Protein AF-0000000079474594 (afdb_homodimer)

InterPro domains:
  IPR013830 SGNH hydrolase-type esterase domain [PF13472] (70-208)
  IPR036514 SGNH hydrolase superfamily [G3DSA:3.40.50.1110] (12-228)

Radius of gyration: 23.62 Å; Cα contacts (8 Å, |Δi|>4): 831; chains: 2; bounding box: 55×87×81 Å

pLDDT: mean 87.25, std 19.22, range [23.61, 98.81]

Organism: Varroa destructor (NCBI:txid109461)

Sequence (490 aa):
MSTSSCAAARPTGSTGHGDSEGQCLRSYHQHLINISEGKEPDIVFLGDHTTAFLSITQVWDILFAQSHSLNLSAVEDKTHDLLWRLENSLLDKVTPKVVVISIGSNNLRTGDSPQTIAAGIEACVRAVRTHKKGEKQPFIIVMGLLPCCQQESPLRALVSETNQLLHAATENLDDCQLIDVSSIFVKEDGSISHTDMFDFFHLTKYGYYKAFEPVHDLASQILQEAYGIKFTKSTDRLCDMDGAVMSTSSCAAARPTGSTGHGDSEGQCLRSYHQHLINISEGKEPDIVFLGDHTTAFLSITQVWDILFAQSHSLNLSAVEDKTHDLLWRLENSLLDKVTPKVVVISIGSNNLRTGDSPQTIAAGIEACVRAVRTHKKGEKQPFIIVMGLLPCCQQESPLRALVSETNQLLHAATENLDDCQLIDVSSIFVKEDGSISHTDMFDFFHLTKYGYYKAFEPVHDLASQILQEAYGIKFTKSTDRLCDMDGAV

Nearest PDB structures (foldseek):
  3dt8-assembly1_A  TM=9.407E-01  e=8.765E-20  Bos taurus
  1bwr-assembly1_A-2  TM=9.393E-01  e=1.407E-19  Bos taurus
  1es9-assembly1_A-2  TM=9.384E-01  e=2.007E-19  Bos taurus
  1wab-assembly1_A  TM=9.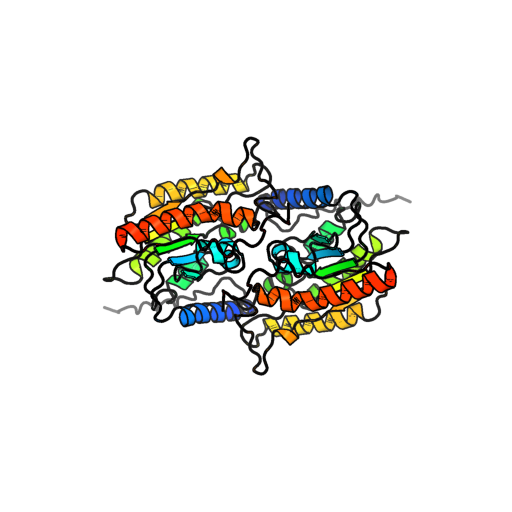382E-01  e=2.130E-19  Bos taurus
  1bwp-assembly1_A-2  TM=9.379E-01  e=1.892E-19  Bos taurus

Secondary structure (DSSP, 8-state):
---------------SS-HHHHHHHHHHHHHHHHHHTT---SEEEEESHHHHHHTTSHHHHHHTGGGTEEE---TT--HHHHHHHHHTTTTTT---SEEEEE--HHHHHTT--HHHHHHHHHHHHHHHHHTTTTSPPPEEEEEPPPP-SSS--HHHHHHHHHHHHHHHHHTT-TTEEEE--GGGGB-TTSPBPTTTBTTSSSB-HHHHHHHHHHHHHHHHHHHHHHH--------TT----GGG-/---------------SS-HHHHHHHHHHHHHHHHHHTT---SEEEEESHHHHHHTTSHHHHHHTGGGTEEE---TT--HHHHHHHHHTTTTTT---SEEEEE--HHHHHTT--HHHHHHHHHHHHHHHHHTTTTSPPPEEEEEPPPP-SSS--HHHHHHHHHHHHHHHHHTT-TTEEEE--GGGGB-TTSPBPTTTBTTSSSB-HHHHHHHHHHHHHHHHHHHHHHH--------TT----GGG-

Solvent-accessible surface area (backbone atoms only — not comparable to full-atom values): 26645 Å² total; per-residue (Å²): 136,84,78,75,76,76,76,76,76,72,80,77,77,69,68,91,50,59,76,60,57,40,56,37,51,51,52,40,51,52,47,52,34,59,74,35,50,79,40,70,29,48,31,32,37,40,25,9,46,74,55,39,53,37,69,50,30,69,52,29,54,26,61,38,58,80,49,50,50,45,81,63,34,39,55,82,32,29,36,68,52,50,38,50,39,57,74,64,49,54,55,70,49,41,55,42,50,27,35,37,38,41,62,29,64,55,32,51,76,73,65,52,49,40,68,56,42,34,51,32,50,50,52,38,52,50,48,63,62,54,65,52,77,92,50,86,62,44,35,34,37,36,42,40,55,64,58,38,31,45,46,86,42,74,55,32,52,43,34,53,50,22,36,52,50,41,50,64,69,33,69,82,38,81,62,37,44,73,47,72,62,34,66,81,52,44,43,96,89,47,35,41,49,55,70,36,15,65,64,26,67,46,68,23,60,59,24,44,40,68,60,42,48,63,52,45,52,52,52,27,51,50,36,34,75,75,65,69,40,88,65,65,70,46,70,86,70,69,48,83,77,69,73,84,117,136,84,79,76,76,75,78,74,74,73,80,75,78,69,68,88,49,58,74,60,58,38,55,36,50,50,52,38,52,50,48,50,34,59,74,36,50,80,40,68,29,49,32,32,38,39,24,10,45,73,54,39,52,36,68,50,29,69,52,30,53,29,61,35,57,80,48,50,50,43,81,63,32,37,56,82,31,29,35,68,52,49,36,50,40,56,75,65,49,53,54,70,48,41,56,43,50,28,36,36,40,40,60,30,65,55,32,52,77,73,65,53,48,40,66,57,43,35,50,32,50,50,52,38,53,51,49,63,62,54,66,52,76,93,51,88,61,43,35,35,38,36,40,41,53,65,57,40,32,45,45,86,43,72,53,33,51,44,35,54,51,21,36,53,51,41,50,63,69,34,69,84,39,82,62,37,43,74,48,72,62,34,68,80,53,44,44,94,89,47,34,41,50,56,70,36,15,65,62,26,67,47,68,23,61,60,23,44,41,68,60,42,49,62,52,44,52,53,51,26,51,48,37,32,74,77,66,68,40,88,65,66,69,44,71,87,69,69,48,83,78,69,72,84,118

Structure (mmCIF, N/CA/C/O backbone):
data_AF-0000000079474594-model_v1
#
loop_
_entity.id
_entity.type
_entity.pdbx_description
1 polymer 'SGNH hydrolase-type esterase domain-containing protein'
#
loop_
_atom_site.group_PDB
_atom_site.id
_atom_site.type_symbol
_atom_site.label_atom_id
_atom_site.label_alt_id
_atom_site.label_comp_id
_atom_site.label_asym_id
_atom_site.label_entity_id
_atom_site.label_seq_id
_atom_site.pdbx_PDB_ins_code
_atom_site.Cartn_x
_atom_site.Cartn_y
_atom_site.Cartn_z
_atom_site.occupancy
_atom_site.B_iso_or_equiv
_atom_site.auth_seq_id
_atom_site.auth_comp_id
_atom_site.auth_asym_id
_atom_site.auth_atom_id
_atom_site.pdbx_PDB_model_num
ATOM 1 N N . MET A 1 1 ? -20.516 53.219 -20.297 1 28.83 1 MET A N 1
ATOM 2 C CA . MET A 1 1 ? -19.438 52.469 -19.672 1 28.83 1 MET A CA 1
ATOM 3 C C . MET A 1 1 ? -19.812 51 -19.5 1 28.83 1 MET A C 1
ATOM 5 O O . MET A 1 1 ? -20.688 50.688 -18.672 1 28.83 1 MET A O 1
ATOM 9 N N . SER A 1 2 ? -19.766 50.125 -20.547 1 31.94 2 SER A N 1
ATOM 10 C CA . SER A 1 2 ? -20.25 48.781 -20.812 1 31.94 2 SER A CA 1
ATOM 11 C C . SER A 1 2 ? -19.516 47.75 -19.984 1 31.94 2 SER A C 1
ATOM 13 O O . SER A 1 2 ? -18.297 47.656 -20.047 1 31.94 2 SER A O 1
ATOM 15 N N . THR A 1 3 ? -20.078 47.406 -18.734 1 30.78 3 THR A N 1
ATOM 16 C CA . THR A 1 3 ? -19.594 46.469 -17.734 1 30.78 3 THR A CA 1
ATOM 17 C C . THR A 1 3 ? -19.469 45.062 -18.312 1 30.78 3 THR A C 1
ATOM 19 O O . THR A 1 3 ? -20.453 44.469 -18.75 1 30.78 3 THR A O 1
ATOM 22 N N . SER A 1 4 ? -18.375 44.812 -19.062 1 30.11 4 SER A N 1
ATOM 23 C CA . SER A 1 4 ? -18.031 43.5 -19.609 1 30.11 4 SER A CA 1
ATOM 24 C C . SER A 1 4 ? -18.062 42.438 -18.531 1 30.11 4 SER A C 1
ATOM 26 O O . SER A 1 4 ? -17.391 42.562 -17.5 1 30.11 4 SER A O 1
ATOM 28 N N . SER A 1 5 ? -19.188 41.75 -18.391 1 27.58 5 SER A N 1
ATOM 29 C CA . SER A 1 5 ? -19.516 40.656 -17.484 1 27.58 5 SER A CA 1
ATOM 30 C C . SER A 1 5 ? -18.484 39.531 -17.594 1 27.58 5 SER A C 1
ATOM 32 O O . SER A 1 5 ? -18.234 39.031 -18.688 1 27.58 5 SER A O 1
ATOM 34 N N . CYS A 1 6 ? -17.344 39.625 -16.859 1 24.72 6 CYS A N 1
ATOM 35 C CA . CYS A 1 6 ? -16.344 38.562 -16.766 1 24.72 6 CYS A CA 1
ATOM 36 C C . CYS A 1 6 ? -17.016 37.219 -16.484 1 24.72 6 CYS A C 1
ATOM 38 O O . CYS A 1 6 ? -17.672 37.031 -15.469 1 24.72 6 CYS A O 1
ATOM 40 N N . ALA A 1 7 ? -17.406 36.469 -17.516 1 27.22 7 ALA A N 1
ATOM 41 C CA . ALA A 1 7 ? -17.859 35.062 -17.453 1 27.22 7 ALA A CA 1
ATOM 42 C C . ALA A 1 7 ? -17.016 34.281 -16.469 1 27.22 7 ALA A C 1
ATOM 44 O O . ALA A 1 7 ? -15.789 34.281 -16.547 1 27.22 7 ALA A O 1
ATOM 45 N N . ALA A 1 8 ? -17.438 34 -15.297 1 27.12 8 ALA A N 1
ATOM 46 C CA . ALA A 1 8 ? -16.922 33.156 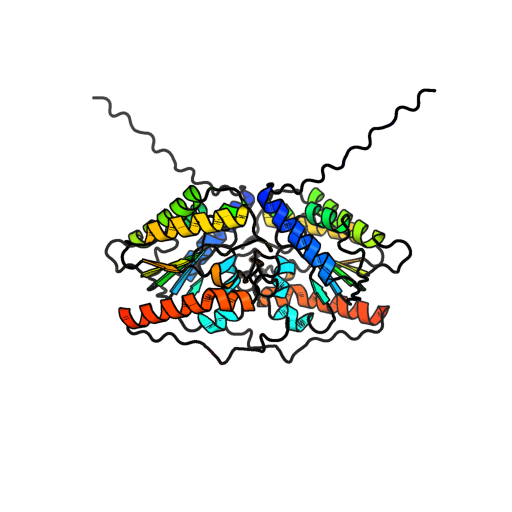-14.219 1 27.12 8 ALA A CA 1
ATOM 47 C C . ALA A 1 8 ? -16.375 31.828 -14.766 1 27.12 8 ALA A C 1
ATOM 49 O O . ALA A 1 8 ? -17.109 31.094 -15.43 1 27.12 8 ALA A O 1
ATOM 50 N N . ALA A 1 9 ? -15.102 31.734 -15.094 1 29.09 9 ALA A N 1
ATOM 51 C CA . ALA A 1 9 ? -14.477 30.453 -15.445 1 29.09 9 ALA A CA 1
ATOM 52 C C . ALA A 1 9 ? -14.906 29.344 -14.492 1 29.09 9 ALA A C 1
ATOM 54 O O . ALA A 1 9 ? -14.867 29.516 -13.273 1 29.09 9 ALA A O 1
ATOM 55 N N . ARG A 1 10 ? -15.906 28.625 -14.805 1 29.98 10 ARG A N 1
ATOM 56 C CA . ARG A 1 10 ? -16.266 27.406 -14.086 1 29.98 10 ARG A CA 1
ATOM 57 C C . ARG A 1 10 ? -15.031 26.578 -13.734 1 29.98 10 ARG A C 1
ATOM 59 O O . ARG A 1 10 ? -14.242 26.234 -14.617 1 29.98 10 ARG A O 1
ATOM 66 N N . PRO A 1 11 ? -14.336 26.719 -12.547 1 31.97 11 PRO A N 1
ATOM 67 C CA . PRO A 1 11 ? -13.18 25.891 -12.203 1 31.97 11 PRO A CA 1
ATOM 68 C C . PRO A 1 11 ? -13.391 24.422 -12.562 1 31.97 11 PRO A C 1
ATOM 70 O O . PRO A 1 11 ? -14.352 23.797 -12.102 1 31.97 11 PRO A O 1
ATOM 73 N N . THR A 1 12 ? -13.344 23.969 -13.695 1 34.84 12 THR A N 1
ATOM 74 C CA . THR A 1 12 ? -13.414 22.547 -14.031 1 34.84 12 THR A CA 1
ATOM 75 C C . THR A 1 12 ? -12.406 21.734 -13.219 1 34.84 12 THR A C 1
ATOM 77 O O . THR A 1 12 ? -11.219 21.703 -13.555 1 34.84 12 THR A O 1
ATOM 80 N N . GLY A 1 13 ? -12.117 21.859 -11.969 1 36.62 13 GLY A N 1
ATOM 81 C CA . GLY A 1 13 ? -11.141 21.172 -11.133 1 36.62 13 GLY A CA 1
ATOM 82 C C . GLY A 1 13 ? -11.203 19.672 -11.266 1 36.62 13 GLY A C 1
ATOM 83 O O . GLY A 1 13 ? -11.883 19 -10.484 1 36.62 13 GLY A O 1
ATOM 84 N N . SER A 1 14 ? -11.305 19.031 -12.398 1 39.78 14 SER A N 1
ATOM 85 C CA . SER A 1 14 ? -11.383 17.594 -12.633 1 39.78 14 SER A CA 1
ATOM 86 C C . SER A 1 14 ? -10.188 16.875 -12.039 1 39.78 14 SER A C 1
ATOM 88 O O . SER A 1 14 ? -9.062 17.375 -12.078 1 39.78 14 SER A O 1
ATOM 90 N N . THR A 1 15 ? -10.18 16.109 -10.992 1 47.84 15 THR A N 1
ATOM 91 C CA . THR A 1 15 ? -9.148 15.164 -10.578 1 47.84 15 THR A CA 1
ATOM 92 C C . THR A 1 15 ? -8.664 14.344 -11.773 1 47.84 15 THR A C 1
ATOM 94 O O . THR A 1 15 ? -9.406 14.133 -12.734 1 47.84 15 THR A O 1
ATOM 97 N N . GLY A 1 16 ? -7.523 14.688 -12.336 1 46.03 16 GLY A N 1
ATOM 98 C CA . GLY A 1 16 ? -6.816 14.016 -13.414 1 46.03 16 GLY A CA 1
ATOM 99 C C . GLY A 1 16 ? -7.137 12.531 -13.508 1 46.03 16 GLY A C 1
ATOM 100 O O . GLY A 1 16 ? -6.516 11.805 -14.281 1 46.03 16 GLY A O 1
ATOM 101 N N . HIS A 1 17 ? -7.898 12.094 -12.609 1 54.44 17 HIS A N 1
ATOM 102 C CA . HIS A 1 17 ? -8.227 10.672 -12.727 1 54.44 17 HIS A CA 1
ATOM 103 C C . HIS A 1 17 ? -9.32 10.445 -13.758 1 54.44 17 HIS A C 1
ATOM 105 O O . HIS A 1 17 ? -10.18 11.312 -13.961 1 54.44 17 HIS A O 1
ATOM 111 N N . GLY A 1 18 ? -9.117 9.523 -14.562 1 56.53 18 GLY A N 1
ATOM 112 C CA . GLY A 1 18 ? -10.203 9.188 -15.469 1 56.53 18 GLY A CA 1
ATOM 113 C C . GLY A 1 18 ? -11.562 9.18 -14.805 1 56.53 18 GLY A C 1
ATOM 114 O O . GLY A 1 18 ? -11.656 9.203 -13.57 1 56.53 18 GLY A O 1
ATOM 115 N N . ASP A 1 19 ? -12.68 9.414 -15.484 1 60.31 19 ASP A N 1
ATOM 116 C CA . ASP A 1 19 ? -14.062 9.617 -15.039 1 60.31 19 ASP A CA 1
ATOM 117 C C . ASP A 1 19 ? -14.492 8.523 -14.062 1 60.31 19 ASP A C 1
ATOM 119 O O . ASP A 1 19 ? -15.078 8.812 -13.016 1 60.31 19 ASP A O 1
ATOM 123 N N . SER A 1 20 ? -14.094 7.281 -14.297 1 65.88 20 SER A N 1
ATOM 124 C CA . SER A 1 20 ? -14.633 6.195 -13.484 1 65.88 20 SER A CA 1
ATOM 125 C C . SER A 1 20 ? -13.953 6.133 -12.117 1 65.88 20 SER A C 1
ATOM 127 O O . SER A 1 20 ? -14.617 5.926 -11.102 1 65.88 20 SER A O 1
ATOM 129 N N . GLU A 1 21 ? -12.719 6.445 -12.07 1 75.31 21 GLU A N 1
ATOM 130 C CA . GLU A 1 21 ? -12.008 6.469 -10.789 1 75.31 21 GLU A CA 1
ATOM 131 C C . GLU A 1 21 ? -12.367 7.707 -9.984 1 75.31 21 GLU A C 1
ATOM 133 O O . GLU A 1 21 ? -12.328 7.688 -8.75 1 75.31 21 GLU A O 1
ATOM 138 N N . GLY A 1 22 ? -12.789 8.617 -10.727 1 81.12 22 GLY A N 1
ATOM 139 C CA . GLY A 1 22 ? -13.117 9.883 -10.094 1 81.12 22 GLY A CA 1
ATOM 140 C C . GLY A 1 22 ? -14.281 9.781 -9.125 1 81.12 22 GLY A C 1
ATOM 141 O O . GLY A 1 22 ? -14.234 10.336 -8.023 1 81.12 22 GLY A O 1
ATOM 142 N N . GLN A 1 23 ? -15.273 8.969 -9.484 1 84 23 GLN A N 1
ATOM 143 C CA . GLN A 1 23 ? -16.438 8.805 -8.609 1 84 23 GLN A CA 1
ATOM 144 C C . GLN A 1 23 ? -16.047 8.094 -7.32 1 84 23 GLN A C 1
ATOM 146 O O . GLN A 1 23 ? -16.516 8.461 -6.238 1 84 23 GLN A O 1
ATOM 151 N N . CYS A 1 24 ? -15.219 7.145 -7.414 1 88.31 24 CYS A N 1
ATOM 152 C CA . CYS A 1 24 ? -14.781 6.383 -6.246 1 88.31 24 CYS A CA 1
ATOM 153 C C . CYS A 1 24 ? -13.961 7.254 -5.305 1 88.31 24 CYS A C 1
ATOM 155 O O . CYS A 1 24 ? -14.148 7.203 -4.09 1 88.31 24 CYS A O 1
ATOM 157 N N . LEU A 1 25 ? -13.211 8.109 -5.926 1 89.62 25 LEU A N 1
ATOM 158 C CA . LEU A 1 25 ? -12.359 8.984 -5.125 1 89.62 25 LEU A CA 1
ATOM 159 C C . LEU A 1 25 ? -13.188 10.047 -4.414 1 89.62 25 LEU A C 1
ATOM 161 O O . LEU A 1 25 ? -12.883 10.422 -3.277 1 89.62 25 LEU A O 1
ATOM 165 N N . ARG A 1 26 ? -14.219 10.516 -5.066 1 92.38 26 ARG A N 1
ATOM 166 C CA . ARG A 1 26 ? -15.102 11.508 -4.457 1 92.38 26 ARG A CA 1
ATOM 167 C C . ARG A 1 26 ? -15.883 10.906 -3.291 1 92.38 26 ARG A C 1
ATOM 169 O O . ARG A 1 26 ? -16.078 11.562 -2.266 1 92.38 26 ARG A O 1
ATOM 176 N N . SER A 1 27 ? -16.281 9.648 -3.518 1 93.88 27 SER A N 1
ATOM 177 C CA . SER A 1 27 ? -16.969 8.969 -2.432 1 93.88 27 SER A CA 1
ATOM 178 C C . SER A 1 27 ? -16.062 8.797 -1.216 1 93.88 27 SER A C 1
ATOM 180 O O . SER A 1 27 ? -16.516 8.961 -0.077 1 93.88 27 SER A O 1
ATOM 182 N N . TYR A 1 28 ? -14.883 8.523 -1.44 1 96.62 28 TYR A N 1
ATOM 183 C CA . TYR A 1 28 ? -13.93 8.391 -0.343 1 96.62 28 TYR A CA 1
ATOM 184 C C . TYR A 1 28 ? -13.68 9.727 0.335 1 96.62 28 TYR A C 1
ATOM 186 O O . TYR A 1 28 ? -13.633 9.812 1.564 1 96.62 28 TYR A O 1
ATOM 194 N N . HIS A 1 29 ? -13.539 10.758 -0.443 1 97.38 29 HIS A N 1
ATOM 195 C CA . HIS A 1 29 ? -13.375 12.102 0.094 1 97.38 29 HIS A CA 1
ATOM 196 C C . HIS A 1 29 ? -14.539 12.477 1.007 1 97.38 29 HIS A C 1
ATOM 198 O O . HIS A 1 29 ? -14.328 12.938 2.131 1 97.38 29 HIS A O 1
ATOM 204 N N . GLN A 1 30 ? -15.719 12.188 0.524 1 96.62 30 GLN A N 1
ATOM 205 C CA . GLN A 1 30 ? -16.891 12.484 1.328 1 96.62 30 GLN A CA 1
ATOM 206 C C . GLN A 1 30 ? -16.922 11.633 2.598 1 96.62 30 GLN A C 1
ATOM 208 O O . GLN A 1 30 ? -17.328 12.117 3.662 1 96.62 30 GLN A O 1
ATOM 213 N N . HIS A 1 31 ? -16.484 10.438 2.475 1 96.75 31 HIS A N 1
ATOM 214 C CA . HIS A 1 31 ? -16.406 9.562 3.639 1 96.75 31 HIS A CA 1
ATOM 215 C C . HIS A 1 31 ? -15.477 10.148 4.699 1 96.75 31 HIS A C 1
ATOM 217 O O . HIS A 1 31 ? -15.812 10.156 5.887 1 96.75 31 HIS A O 1
ATOM 223 N N . LEU A 1 32 ? -14.344 10.68 4.316 1 97.38 32 LEU A N 1
ATOM 224 C CA . LEU A 1 32 ? -13.383 11.242 5.254 1 97.38 32 LEU A CA 1
ATOM 225 C C . LEU A 1 32 ? -13.945 12.477 5.941 1 97.38 32 LEU A C 1
ATOM 227 O O . LEU A 1 32 ? -13.734 12.68 7.141 1 97.38 32 LEU A O 1
ATOM 231 N N . ILE A 1 33 ? -14.68 13.258 5.188 1 96.81 33 ILE A N 1
ATOM 232 C CA . ILE A 1 33 ? -15.328 14.43 5.773 1 96.81 33 ILE A CA 1
ATOM 233 C C . ILE A 1 33 ? -16.344 13.984 6.82 1 96.81 33 ILE A C 1
ATOM 235 O O . ILE A 1 33 ? -16.391 14.531 7.926 1 96.81 33 ILE A O 1
ATOM 239 N N . ASN A 1 34 ? -17.078 12.93 6.492 1 95.62 34 ASN A N 1
ATOM 240 C CA . ASN A 1 34 ? -18.141 12.461 7.375 1 95.62 34 ASN A CA 1
ATOM 241 C C . ASN A 1 34 ? -17.578 11.891 8.672 1 95.62 34 ASN A C 1
ATOM 243 O O . ASN A 1 34 ? -18.109 12.164 9.758 1 95.62 34 ASN A O 1
ATOM 247 N N . ILE A 1 35 ? -16.5 11.18 8.633 1 93.06 35 ILE A N 1
ATOM 248 C CA . ILE A 1 35 ? -16 10.5 9.82 1 93.06 35 ILE A CA 1
ATOM 249 C C . ILE A 1 35 ? -15.297 11.508 10.727 1 93.06 35 ILE A C 1
ATOM 251 O O . ILE A 1 35 ? -15.07 11.242 11.906 1 93.06 35 ILE A O 1
ATOM 255 N N . SER A 1 36 ? -14.898 12.602 10.156 1 93 36 SER A N 1
ATOM 256 C CA . SER A 1 36 ? -14.148 13.594 10.922 1 93 36 SER A CA 1
ATOM 257 C C . SER A 1 36 ? -15.078 14.641 11.523 1 93 36 SER A C 1
ATOM 259 O O . SER A 1 36 ? -14.664 15.422 12.391 1 93 36 SER A O 1
ATOM 261 N N . GLU A 1 37 ? -16.281 14.641 11.117 1 91.62 37 GLU A N 1
ATOM 262 C CA . GLU A 1 37 ? -17.219 15.68 11.539 1 91.62 37 GLU A CA 1
ATOM 263 C C . GLU A 1 37 ? -17.406 15.672 13.055 1 91.62 37 GLU A C 1
ATOM 265 O O . GLU A 1 37 ? -17.688 14.633 13.648 1 91.62 37 GLU A O 1
ATOM 270 N N . GLY A 1 38 ? -17.094 16.844 13.594 1 88.06 38 GLY A N 1
ATOM 271 C CA . GLY A 1 38 ? -17.344 17.047 15.008 1 88.06 38 GLY A CA 1
ATOM 272 C C . GLY A 1 38 ? -16.25 16.5 15.898 1 88.06 38 GLY A C 1
ATOM 273 O O . GLY A 1 38 ? -16.312 16.641 17.125 1 88.06 38 GLY A O 1
ATOM 274 N N . LYS A 1 39 ? -15.227 15.977 15.32 1 89.69 39 LYS A N 1
ATOM 275 C CA . LYS A 1 39 ? -14.141 15.43 16.125 1 89.69 39 LYS A CA 1
ATOM 276 C C . LYS A 1 39 ? -13.094 16.5 16.438 1 89.69 39 LYS A C 1
ATOM 278 O O . LYS A 1 39 ? -12.977 17.484 15.711 1 89.69 39 LYS A O 1
ATOM 283 N N . GLU A 1 40 ? -12.477 16.312 17.562 1 90.38 40 GLU A N 1
ATOM 284 C CA . GLU A 1 40 ? -11.352 17.156 17.984 1 90.38 40 GLU A CA 1
ATOM 285 C C . GLU A 1 40 ? -10.094 16.328 18.188 1 90.38 40 GLU A C 1
ATOM 287 O O . GLU A 1 40 ? -9.578 16.234 19.312 1 90.38 40 GLU A O 1
ATOM 292 N N . PRO A 1 41 ? -9.602 15.836 17.078 1 94.19 41 PRO A N 1
ATOM 293 C CA . PRO A 1 41 ? -8.445 14.945 17.203 1 94.19 41 PRO A CA 1
ATOM 294 C C . PRO A 1 41 ? -7.188 15.68 17.672 1 94.19 41 PRO A C 1
ATOM 296 O O . PRO A 1 41 ? -7.012 16.859 17.375 1 94.19 41 PRO A O 1
ATOM 299 N N . ASP A 1 42 ? -6.359 14.938 18.406 1 95.31 42 ASP A N 1
ATOM 300 C CA . ASP A 1 42 ? -5.047 15.477 18.75 1 95.31 42 ASP A CA 1
ATOM 301 C C . ASP A 1 42 ? -4.137 15.547 17.531 1 95.31 42 ASP A C 1
ATOM 303 O O . ASP A 1 42 ? -3.41 16.531 17.359 1 95.31 42 ASP A O 1
ATOM 307 N N . ILE A 1 43 ? -4.215 14.523 16.703 1 96.62 43 ILE A N 1
ATOM 308 C CA . ILE A 1 43 ? -3.355 14.461 15.531 1 96.62 43 ILE A CA 1
ATOM 309 C C . ILE A 1 43 ? -4.18 14.07 14.305 1 96.62 43 ILE A C 1
ATOM 311 O O . ILE A 1 43 ? -5.016 13.164 14.375 1 96.62 43 ILE A O 1
ATOM 315 N N . VAL A 1 44 ? -3.982 14.766 13.219 1 97.25 44 VAL A N 1
ATOM 316 C CA . VAL A 1 44 ? -4.531 14.383 11.922 1 97.25 44 VAL A CA 1
ATOM 317 C C . VAL A 1 44 ? -3.395 14.148 10.93 1 97.25 44 VAL A C 1
ATOM 319 O O . VAL A 1 44 ? -2.459 14.945 10.836 1 97.25 44 VAL A O 1
ATOM 322 N N . PHE A 1 45 ? -3.49 13.07 10.234 1 98.38 45 PHE A N 1
ATOM 323 C CA . PHE A 1 45 ? -2.539 12.773 9.172 1 98.38 45 PHE A CA 1
ATOM 324 C C . PHE A 1 45 ? -3.133 13.117 7.805 1 98.38 45 PHE A C 1
ATOM 326 O O . PHE A 1 45 ? -4.266 12.742 7.508 1 98.38 45 PHE A O 1
ATOM 333 N N . LEU A 1 46 ? -2.363 13.852 7.035 1 98.62 46 LEU A N 1
ATOM 334 C CA . LEU A 1 46 ? -2.629 14.156 5.633 1 98.62 46 LEU A CA 1
ATOM 335 C C . LEU A 1 46 ? -1.493 13.656 4.746 1 98.62 46 LEU A C 1
ATOM 337 O O . LEU A 1 46 ? -0.34 14.055 4.922 1 98.62 46 LEU A O 1
ATOM 341 N N . GLY A 1 47 ? -1.863 12.781 3.83 1 98.5 47 GLY A N 1
ATOM 342 C CA . GLY A 1 47 ? -0.767 12.281 3.016 1 98.5 47 GLY A CA 1
ATOM 343 C C . GLY A 1 47 ? -1.206 11.266 1.979 1 98.5 47 GLY A C 1
ATOM 344 O O . GLY A 1 47 ? -2.369 11.258 1.567 1 98.5 47 GLY A O 1
ATOM 345 N N . ASP A 1 48 ? -0.236 10.508 1.473 1 97.38 48 ASP A N 1
ATOM 346 C CA . ASP A 1 48 ? -0.453 9.547 0.399 1 97.38 48 ASP A CA 1
ATOM 347 C C . ASP A 1 48 ? -0.363 8.117 0.92 1 97.38 48 ASP A C 1
ATOM 349 O O . ASP A 1 48 ? -0.872 7.809 2 1 97.38 48 ASP A O 1
ATOM 353 N N . HIS A 1 49 ? 0.247 7.176 0.147 1 96.19 49 HIS A N 1
ATOM 354 C CA . HIS A 1 49 ? 0.267 5.762 0.497 1 96.19 49 HIS A CA 1
ATOM 355 C C . HIS A 1 49 ? 0.997 5.531 1.816 1 96.19 49 HIS A C 1
ATOM 357 O O . HIS A 1 49 ? 0.625 4.645 2.59 1 96.19 49 HIS A O 1
ATOM 363 N N . THR A 1 50 ? 2.012 6.328 2.109 1 97.38 50 THR A N 1
ATOM 364 C CA . THR A 1 50 ? 2.834 6.121 3.297 1 97.38 50 THR A CA 1
ATOM 365 C C . THR A 1 50 ? 1.997 6.266 4.566 1 97.38 50 THR A C 1
ATOM 367 O O . THR A 1 50 ? 2.002 5.379 5.422 1 97.38 50 THR A O 1
ATOM 370 N N . THR A 1 51 ? 1.232 7.27 4.66 1 98 51 THR A N 1
ATOM 371 C CA . THR A 1 51 ? 0.446 7.488 5.867 1 98 51 THR A CA 1
ATOM 372 C C . THR A 1 51 ? -0.871 6.723 5.805 1 98 51 THR A C 1
ATOM 374 O O . THR A 1 51 ? -1.384 6.273 6.832 1 98 51 THR A O 1
ATOM 377 N N . ALA A 1 52 ? -1.435 6.547 4.59 1 96.94 52 ALA A N 1
ATOM 378 C CA . ALA A 1 52 ? -2.67 5.773 4.477 1 96.94 52 ALA A CA 1
ATOM 379 C C . ALA A 1 52 ? -2.473 4.348 4.984 1 96.94 52 ALA A C 1
ATOM 381 O O . ALA A 1 52 ? -3.264 3.854 5.793 1 96.94 52 ALA A O 1
ATOM 382 N N . PHE A 1 53 ? -1.366 3.777 4.605 1 96 53 PHE A N 1
ATOM 383 C CA . PHE A 1 53 ? -1.136 2.385 4.969 1 96 53 PHE A CA 1
ATOM 384 C C . PHE A 1 53 ? -0.582 2.277 6.387 1 96 53 PHE A C 1
ATOM 386 O O . PHE A 1 53 ? -0.587 1.198 6.98 1 96 53 PHE A O 1
ATOM 393 N N . LEU A 1 54 ? -0.125 3.357 6.914 1 95.62 54 LEU A N 1
ATOM 394 C CA . LEU A 1 54 ? 0.235 3.369 8.328 1 95.62 54 LEU A CA 1
ATOM 395 C C . LEU A 1 54 ? -0.921 2.867 9.188 1 95.62 54 LEU A C 1
ATOM 397 O O . LEU A 1 54 ? -0.705 2.16 10.172 1 95.62 54 LEU A O 1
ATOM 401 N N . SER A 1 55 ? -2.125 3.09 8.781 1 90.69 55 SER A N 1
ATOM 402 C CA . SER A 1 55 ? -3.322 2.809 9.57 1 90.69 55 SER A CA 1
ATOM 403 C C . SER A 1 55 ? -3.568 1.309 9.68 1 90.69 55 SER A C 1
ATOM 405 O O . SER A 1 55 ? -4.324 0.864 10.547 1 90.69 55 SER A O 1
ATOM 407 N N . ILE A 1 56 ? -2.945 0.536 8.797 1 88.81 56 ILE A N 1
ATOM 408 C CA . ILE A 1 56 ? -3.244 -0.891 8.844 1 88.81 56 ILE A CA 1
ATOM 409 C C . ILE A 1 56 ? -2.061 -1.646 9.445 1 88.81 56 ILE A C 1
ATOM 411 O O . ILE A 1 56 ? -2.039 -2.879 9.445 1 88.81 56 ILE A O 1
ATOM 415 N N . THR A 1 57 ? -1.099 -0.924 9.914 1 89.75 57 THR A N 1
ATOM 416 C CA . THR A 1 57 ? 0.052 -1.533 10.57 1 89.75 57 THR A CA 1
ATOM 417 C C . THR A 1 57 ? -0.122 -1.519 12.086 1 89.75 57 THR A C 1
ATOM 419 O O . THR A 1 57 ? -0.892 -0.717 12.625 1 89.75 57 THR A O 1
ATOM 422 N N . GLN A 1 58 ? 0.658 -2.344 12.734 1 87.06 58 GLN A N 1
ATOM 423 C CA . GLN A 1 58 ? 0.697 -2.338 14.195 1 87.06 58 GLN A CA 1
ATOM 424 C C . GLN A 1 58 ? 1.301 -1.04 14.719 1 87.06 58 GLN A C 1
ATOM 426 O O . GLN A 1 58 ? 1.067 -0.665 15.875 1 87.06 58 GLN A O 1
ATOM 431 N N . VAL A 1 59 ? 2.068 -0.39 13.914 1 91.25 59 VAL A N 1
ATOM 432 C CA . VAL A 1 59 ? 2.727 0.849 14.32 1 91.25 59 VAL A CA 1
ATOM 433 C C . VAL A 1 59 ? 1.677 1.913 14.633 1 91.25 59 VAL A C 1
ATOM 435 O O . VAL A 1 59 ? 1.847 2.707 15.555 1 91.25 59 VAL A O 1
ATOM 438 N N . TRP A 1 60 ? 0.58 1.903 13.867 1 92.69 60 TRP A N 1
ATOM 439 C CA . TRP A 1 60 ? -0.519 2.82 14.148 1 92.69 60 TRP A CA 1
ATOM 440 C C . TRP A 1 60 ? -1.097 2.564 15.531 1 92.69 60 TRP A C 1
ATOM 442 O O . TRP A 1 60 ? -1.324 3.502 16.297 1 92.69 60 TRP A O 1
ATOM 452 N N . ASP A 1 61 ? -1.254 1.353 15.852 1 87.75 61 ASP A N 1
ATOM 453 C CA . ASP A 1 61 ? -1.823 0.968 17.141 1 87.75 61 ASP A CA 1
ATOM 454 C C . ASP A 1 61 ? -0.9 1.366 18.297 1 87.75 61 ASP A C 1
ATOM 456 O O . ASP A 1 61 ? -1.366 1.806 19.344 1 87.75 61 ASP A O 1
ATOM 460 N N . ILE A 1 62 ? 0.318 1.284 18.062 1 89.06 62 ILE A N 1
ATOM 461 C CA . ILE A 1 62 ? 1.309 1.521 19.094 1 89.06 62 ILE A CA 1
ATOM 462 C C . ILE A 1 62 ? 1.5 3.023 19.297 1 89.06 62 ILE A C 1
ATOM 464 O O . ILE A 1 62 ? 1.499 3.512 20.438 1 89.06 62 ILE A O 1
ATOM 468 N N . LEU A 1 63 ? 1.559 3.695 18.234 1 92.75 63 LEU A N 1
ATOM 469 C CA . LEU A 1 63 ? 2.051 5.066 18.328 1 92.75 63 LEU A CA 1
ATOM 470 C C . LEU A 1 63 ? 0.894 6.059 18.312 1 92.75 63 LEU A C 1
ATOM 472 O O . LEU A 1 63 ? 1.003 7.152 18.875 1 92.75 63 LEU A O 1
ATOM 476 N N . PHE A 1 64 ? -0.294 5.68 17.688 1 93 64 PHE A N 1
ATOM 477 C CA . PHE A 1 64 ? -1.21 6.777 17.391 1 93 64 PHE A CA 1
ATOM 478 C C . PHE A 1 64 ? -2.637 6.41 17.781 1 93 64 PHE A C 1
ATOM 480 O O . PHE A 1 64 ? -3.508 7.277 17.859 1 93 64 PHE A O 1
ATOM 487 N N . ALA A 1 65 ? -2.961 5.172 18 1 81.06 65 ALA A N 1
ATOM 488 C CA . ALA A 1 65 ? -4.336 4.754 18.25 1 81.06 65 ALA A CA 1
ATOM 489 C C . ALA A 1 65 ? -4.871 5.352 19.547 1 81.06 65 ALA A C 1
ATOM 491 O O . ALA A 1 65 ? -6.047 5.719 19.625 1 81.06 65 ALA A O 1
ATOM 492 N N . GLN A 1 66 ? -4.074 5.566 20.562 1 76.19 66 GLN A N 1
ATOM 493 C CA . GLN A 1 66 ? -4.523 6.047 21.859 1 76.19 66 GLN A CA 1
ATOM 494 C C . GLN A 1 66 ? -4.699 7.566 21.844 1 76.19 66 GLN A C 1
ATOM 496 O O . GLN A 1 66 ? -5.355 8.125 22.734 1 76.19 66 GLN A O 1
ATOM 501 N N . SER A 1 67 ? -4.211 8.273 20.906 1 68.12 67 SER A N 1
ATOM 502 C CA . SER A 1 67 ? -4.172 9.734 20.906 1 68.12 67 SER A CA 1
ATOM 503 C C . SER A 1 67 ? -5.32 10.32 20.094 1 68.12 67 SER A C 1
ATOM 505 O O . SER A 1 67 ? -5.262 11.477 19.672 1 68.12 67 SER A O 1
ATOM 507 N N . HIS A 1 68 ? -6.418 9.719 20 1 85.81 68 HIS A N 1
ATOM 508 C CA . HIS A 1 68 ? -7.484 10.266 19.172 1 85.81 68 HIS A CA 1
ATOM 509 C C . HIS A 1 68 ? -6.938 10.781 17.844 1 85.81 68 HIS A C 1
ATOM 511 O O . HIS A 1 68 ? -7.09 11.961 17.516 1 85.81 68 HIS A O 1
ATOM 517 N N . SER A 1 69 ? -6.262 10.086 17.172 1 94.38 69 SER A N 1
ATOM 518 C CA . SER A 1 69 ? -5.699 10.438 15.867 1 94.38 69 SER A CA 1
ATOM 519 C C . SER A 1 69 ? -6.629 10.023 14.734 1 94.38 69 SER A C 1
ATOM 521 O O . SER A 1 69 ? -7.328 9.008 14.836 1 94.38 69 SER A O 1
ATOM 523 N N . LEU A 1 70 ? -6.641 10.875 13.766 1 95.44 70 LEU A N 1
ATOM 524 C CA . LEU A 1 70 ? -7.395 10.578 12.555 1 95.44 70 LEU A CA 1
ATOM 525 C C . LEU A 1 70 ? -6.477 10.531 11.336 1 95.44 70 LEU A C 1
ATOM 527 O O . LEU A 1 70 ? -5.574 11.359 11.203 1 95.44 70 LEU A O 1
ATOM 531 N N . ASN A 1 71 ? -6.711 9.539 10.57 1 96.75 71 ASN A N 1
ATOM 532 C CA . ASN A 1 71 ? -5.977 9.422 9.312 1 96.75 71 ASN A CA 1
ATOM 533 C C . ASN A 1 71 ? -6.844 9.82 8.117 1 96.75 71 ASN A C 1
ATOM 535 O O . ASN A 1 71 ? -7.762 9.086 7.746 1 96.75 71 ASN A O 1
ATOM 539 N N . LEU A 1 72 ? -6.504 10.93 7.531 1 97.88 72 LEU A N 1
ATOM 540 C CA . LEU A 1 72 ? -7.277 11.453 6.406 1 97.88 72 LEU A CA 1
ATOM 541 C C . LEU A 1 72 ? -6.461 11.406 5.117 1 97.88 72 LEU A C 1
ATOM 543 O O . LEU A 1 72 ? -6.637 12.25 4.234 1 97.88 72 LEU A O 1
ATOM 547 N N . SER A 1 73 ? -5.551 10.453 5.043 1 98.31 73 SER A N 1
ATOM 548 C CA . SER A 1 73 ? -4.68 10.273 3.885 1 98.31 73 SER A CA 1
ATOM 549 C C . SER A 1 73 ? -5.402 9.539 2.76 1 98.31 73 SER A C 1
ATOM 551 O O . SER A 1 73 ? -6.414 8.875 2.992 1 98.31 73 SER A O 1
ATOM 553 N N . ALA A 1 74 ? -4.871 9.75 1.566 1 97.25 74 ALA A N 1
ATOM 554 C CA . ALA A 1 74 ? -5.34 9.023 0.386 1 97.25 74 ALA A CA 1
ATOM 555 C C . ALA A 1 74 ? -4.172 8.453 -0.407 1 97.25 74 ALA A C 1
ATOM 557 O O . ALA A 1 74 ? -3.25 9.18 -0.784 1 97.25 74 ALA A O 1
ATOM 558 N N . VAL A 1 75 ? -4.273 7.238 -0.763 1 95.88 75 VAL A N 1
ATOM 559 C CA . VAL A 1 75 ? -3.156 6.418 -1.224 1 95.88 75 VAL A CA 1
ATOM 560 C C . VAL A 1 75 ? -2.561 7.023 -2.492 1 95.88 75 VAL A C 1
ATOM 562 O O . VAL A 1 75 ? -1.339 7.137 -2.619 1 95.88 75 VAL A O 1
ATOM 565 N N . GLU A 1 76 ? -3.346 7.523 -3.348 1 93.06 76 GLU A N 1
ATOM 566 C CA . GLU A 1 76 ? -2.859 7.887 -4.672 1 93.06 76 GLU A CA 1
ATOM 567 C C . GLU A 1 76 ? -2.613 9.391 -4.777 1 93.06 76 GLU A C 1
ATOM 569 O O . GLU A 1 76 ? -2.258 9.898 -5.844 1 93.06 76 GLU A O 1
ATOM 574 N N . ASP A 1 77 ? -2.768 10.117 -3.686 1 96.88 77 ASP A N 1
ATOM 575 C CA . ASP A 1 77 ? -2.727 11.57 -3.736 1 96.88 77 ASP A CA 1
ATOM 576 C C . ASP A 1 77 ? -1.334 12.07 -4.121 1 96.88 77 ASP A C 1
ATOM 578 O O . ASP A 1 77 ? -0.327 11.539 -3.645 1 96.88 77 ASP A O 1
ATOM 582 N N . LYS A 1 78 ? -1.375 12.961 -4.98 1 97.81 78 LYS A N 1
ATOM 583 C CA . LYS A 1 78 ? -0.272 13.898 -5.168 1 97.81 78 LYS A CA 1
ATOM 584 C C . LYS A 1 78 ? -0.541 15.219 -4.441 1 97.81 78 LYS A C 1
ATOM 586 O O . LYS A 1 78 ? -1.601 15.391 -3.838 1 97.81 78 LYS A O 1
ATOM 591 N N . THR A 1 79 ? 0.453 16.094 -4.508 1 98.75 79 THR A N 1
ATOM 592 C CA . THR A 1 79 ? 0.303 17.344 -3.764 1 98.75 79 THR A CA 1
ATOM 593 C C . THR A 1 79 ? -0.941 18.094 -4.223 1 98.75 79 THR A C 1
ATOM 595 O O . THR A 1 79 ? -1.675 18.656 -3.4 1 98.75 79 THR A O 1
ATOM 598 N N . HIS A 1 80 ? -1.241 18.078 -5.543 1 98.19 80 HIS A N 1
ATOM 599 C CA . HIS A 1 80 ? -2.383 18.828 -6.051 1 98.19 80 HIS A CA 1
ATOM 600 C C . HIS A 1 80 ? -3.697 18.156 -5.68 1 98.19 80 HIS A C 1
ATOM 602 O O . HIS A 1 80 ? -4.73 18.812 -5.555 1 98.19 80 HIS A O 1
ATOM 608 N N . ASP A 1 81 ? -3.678 16.844 -5.52 1 97.44 81 ASP A N 1
ATOM 609 C CA . ASP A 1 81 ? -4.875 16.125 -5.07 1 97.44 81 ASP A CA 1
ATOM 610 C C . ASP A 1 81 ? -5.207 16.484 -3.623 1 97.44 81 ASP A C 1
ATOM 612 O O . ASP A 1 81 ? -6.363 16.75 -3.291 1 97.44 81 ASP A O 1
ATOM 616 N N . LEU A 1 82 ? -4.203 16.5 -2.75 1 98.56 82 LEU A N 1
ATOM 617 C CA . LEU A 1 82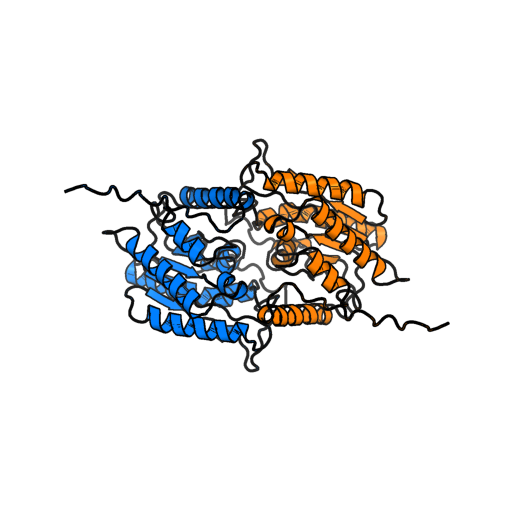 ? -4.41 16.875 -1.355 1 98.56 82 LEU A CA 1
ATOM 618 C C . LEU A 1 82 ? -4.863 18.328 -1.247 1 98.56 82 LEU A C 1
ATOM 620 O O . LEU A 1 82 ? -5.766 18.656 -0.469 1 98.56 82 LEU A O 1
ATOM 624 N N . LEU A 1 83 ? -4.242 19.172 -2.033 1 98.5 83 LEU A N 1
ATOM 625 C CA . LEU A 1 83 ? -4.641 20.578 -2.021 1 98.5 83 LEU A CA 1
ATOM 626 C C . LEU A 1 83 ? -6.113 20.719 -2.389 1 98.5 83 LEU A C 1
ATOM 628 O O . LEU A 1 83 ? -6.848 21.469 -1.737 1 98.5 83 LEU A O 1
ATOM 632 N N . TRP A 1 84 ? -6.52 19.984 -3.404 1 97.5 84 TRP A N 1
ATOM 633 C CA . TRP A 1 84 ? -7.926 20.016 -3.801 1 97.5 84 TRP A CA 1
ATOM 634 C C . TRP A 1 84 ? -8.82 19.578 -2.648 1 97.5 84 TRP A C 1
ATOM 636 O O . TRP A 1 84 ? -9.852 20.203 -2.385 1 97.5 84 TRP A O 1
ATOM 646 N N . ARG A 1 85 ? -8.484 18.562 -1.95 1 97.5 85 ARG A N 1
ATOM 647 C CA . ARG A 1 85 ? -9.297 18.062 -0.853 1 97.5 85 ARG A CA 1
ATOM 648 C C . ARG A 1 85 ? -9.391 19.078 0.281 1 97.5 85 ARG A C 1
ATOM 650 O O . ARG A 1 85 ? -10.445 19.25 0.88 1 97.5 85 ARG A O 1
ATOM 657 N N . LEU A 1 86 ? -8.266 19.734 0.553 1 97.56 86 LEU A N 1
ATOM 658 C CA . LEU A 1 86 ? -8.227 20.766 1.586 1 97.56 86 LEU A CA 1
ATOM 659 C C . LEU A 1 86 ? -9.117 21.953 1.213 1 97.56 86 LEU A C 1
ATOM 661 O O . LEU A 1 86 ? -9.805 22.516 2.072 1 97.56 86 LEU A O 1
ATOM 665 N N . GLU A 1 87 ? -9.164 22.234 -0.053 1 96.44 87 GLU A N 1
ATOM 666 C CA . GLU A 1 87 ? -9.969 23.359 -0.544 1 96.44 87 GLU A CA 1
ATOM 667 C C . GLU A 1 87 ? -11.438 22.953 -0.682 1 96.44 87 GLU A C 1
ATOM 669 O O . GLU A 1 87 ? -12.305 23.797 -0.881 1 96.44 87 GLU A O 1
ATOM 674 N N . ASN A 1 88 ? -11.672 21.656 -0.608 1 95.69 88 ASN A N 1
ATOM 675 C CA . ASN A 1 88 ? -13.031 21.141 -0.718 1 95.69 88 ASN A CA 1
ATOM 676 C C . ASN A 1 88 ? -13.5 20.5 0.587 1 95.69 88 ASN A C 1
ATOM 678 O O . ASN A 1 88 ? -14.016 19.391 0.585 1 95.69 88 ASN A O 1
ATOM 682 N N . SER A 1 89 ? -13.211 21.125 1.703 1 94.56 89 SER A N 1
ATOM 683 C CA . SER A 1 89 ? -13.906 20.984 2.979 1 94.56 89 SER A CA 1
ATOM 684 C C . SER A 1 89 ? -13.312 19.844 3.809 1 94.56 89 SER A C 1
ATOM 686 O O . SER A 1 89 ? -13.906 19.422 4.805 1 94.56 89 SER A O 1
ATOM 688 N N . LEU A 1 90 ? -12.156 19.328 3.469 1 96.31 90 LEU A N 1
ATOM 689 C CA . LEU A 1 90 ? -11.602 18.188 4.176 1 96.31 90 LEU A CA 1
ATOM 690 C C . LEU A 1 90 ? -11.453 18.484 5.664 1 96.31 90 LEU A C 1
ATOM 692 O O . LEU A 1 90 ? -11.711 17.625 6.504 1 96.31 90 LEU A O 1
ATOM 696 N N . LEU A 1 91 ? -11.125 19.75 5.992 1 95.31 91 LEU A N 1
ATOM 697 C CA . LEU A 1 91 ? -10.828 20.078 7.387 1 95.31 91 LEU A CA 1
ATOM 698 C C . LEU A 1 91 ? -11.859 21.047 7.949 1 95.31 91 LEU A C 1
ATOM 700 O O . LEU A 1 91 ? -11.68 21.578 9.047 1 95.31 91 LEU A O 1
ATOM 704 N N . ASP A 1 92 ? -12.93 21.234 7.273 1 91.94 92 ASP A N 1
ATOM 705 C CA . ASP A 1 92 ? -13.883 22.266 7.656 1 91.94 92 ASP A CA 1
ATOM 706 C C . ASP A 1 92 ? -14.586 21.906 8.961 1 91.94 92 ASP A C 1
ATOM 708 O O . ASP A 1 92 ? -14.953 22.797 9.742 1 91.94 92 ASP A O 1
ATOM 712 N N . LYS A 1 93 ? -14.711 20.641 9.195 1 89 93 LYS A N 1
ATOM 713 C CA . LYS A 1 93 ? -15.547 20.25 10.328 1 89 93 LYS A CA 1
ATOM 714 C C . LYS A 1 93 ? -14.719 19.562 11.406 1 89 93 LYS A C 1
ATOM 716 O O . LYS A 1 93 ? -15.258 18.812 12.227 1 89 93 LYS A O 1
ATOM 721 N N . VAL A 1 94 ? -13.43 19.703 11.328 1 90.56 94 VAL A N 1
ATOM 722 C CA . VAL A 1 94 ? -12.531 19.109 12.305 1 90.56 94 VAL A CA 1
ATOM 723 C C . VAL A 1 94 ? -11.547 20.156 12.82 1 90.56 94 VAL A C 1
ATOM 725 O O . VAL A 1 94 ? -11.188 21.078 12.094 1 90.56 94 VAL A O 1
ATOM 728 N N . THR A 1 95 ? -11.211 20.062 14.102 1 90 95 THR A N 1
ATOM 729 C CA . THR A 1 95 ? -10.266 20.984 14.719 1 90 95 THR A CA 1
ATOM 730 C C . THR A 1 95 ? -9.078 20.234 15.305 1 90 95 THR A C 1
ATOM 732 O O . THR A 1 95 ? -9.039 19.953 16.5 1 90 95 THR A O 1
ATOM 735 N N . PRO A 1 96 ? -8.125 20.016 14.469 1 94.25 96 PRO A N 1
ATOM 736 C CA . PRO A 1 96 ? -6.961 19.266 14.969 1 94.25 96 PRO A CA 1
ATOM 737 C C . PRO A 1 96 ? -5.977 20.172 15.727 1 94.25 96 PRO A C 1
ATOM 739 O O . PRO A 1 96 ? -5.879 21.359 15.445 1 94.25 96 PRO A O 1
ATOM 742 N N . LYS A 1 97 ? -5.285 19.594 16.656 1 94.94 97 LYS A N 1
ATOM 743 C CA . LYS A 1 97 ? -4.223 20.281 17.359 1 94.94 97 LYS A CA 1
ATOM 744 C C . LYS A 1 97 ? -2.9 20.203 16.594 1 94.94 97 LYS A C 1
ATOM 746 O O . LYS A 1 97 ? -2.16 21.172 16.516 1 94.94 97 LYS A O 1
ATOM 751 N N . VAL A 1 98 ? -2.619 19 16.062 1 96.94 98 VAL A N 1
ATOM 752 C CA . VAL A 1 98 ? -1.428 18.766 15.258 1 96.94 98 VAL A CA 1
ATOM 753 C C . VAL A 1 98 ? -1.825 18.125 13.93 1 96.94 98 VAL A C 1
ATOM 755 O O . VAL A 1 98 ? -2.67 17.219 13.891 1 96.94 98 VAL A O 1
ATOM 758 N N . VAL A 1 99 ? -1.288 18.625 12.867 1 98 99 VAL A N 1
ATOM 759 C CA . VAL A 1 99 ? -1.468 18.047 11.539 1 98 99 VAL A CA 1
ATOM 760 C C . VAL A 1 99 ? -0.122 17.578 11 1 98 99 VAL A C 1
ATOM 762 O O . VAL A 1 99 ? 0.853 18.328 10.984 1 98 99 VAL A O 1
ATOM 765 N N . VAL A 1 100 ? -0.044 16.328 10.617 1 98.56 100 VAL A N 1
ATOM 766 C CA . VAL A 1 100 ? 1.137 15.766 9.969 1 98.56 100 VAL A CA 1
ATOM 767 C C . VAL A 1 100 ? 0.896 15.656 8.469 1 98.56 100 VAL A C 1
ATOM 769 O O . VAL A 1 100 ? -0.052 14.992 8.031 1 98.56 100 VAL A O 1
ATOM 772 N N . ILE A 1 101 ? 1.752 16.297 7.703 1 98.81 101 ILE A N 1
ATOM 773 C CA . ILE A 1 101 ? 1.651 16.25 6.25 1 98.81 101 ILE A CA 1
ATOM 774 C C . ILE A 1 101 ? 2.801 15.43 5.68 1 98.81 101 ILE A C 1
ATOM 776 O O . ILE A 1 101 ? 3.971 15.773 5.859 1 98.81 101 ILE A O 1
ATOM 780 N N . SER A 1 102 ? 2.535 14.32 5.051 1 98.62 102 SER A N 1
ATOM 781 C CA . SER A 1 102 ? 3.479 13.461 4.344 1 98.62 102 SER A CA 1
ATOM 782 C C . SER A 1 102 ? 2.998 13.164 2.926 1 98.62 102 SER A C 1
ATOM 784 O O . SER A 1 102 ? 2.26 12.195 2.703 1 98.62 102 SER A O 1
ATOM 786 N N . ILE A 1 103 ? 3.469 13.992 1.964 1 98.69 103 ILE A N 1
ATOM 787 C CA . ILE A 1 103 ? 2.961 13.945 0.597 1 98.69 103 ILE A CA 1
ATOM 788 C C . ILE A 1 103 ? 4.086 14.266 -0.384 1 98.69 103 ILE A C 1
ATOM 790 O O . ILE A 1 103 ? 5.102 14.844 -0 1 98.69 103 ILE A O 1
ATOM 794 N N . GLY A 1 104 ? 3.912 13.828 -1.659 1 98.31 104 GLY A N 1
ATOM 795 C CA . GLY A 1 104 ? 4.859 14.211 -2.695 1 98.31 104 GLY A CA 1
ATOM 796 C C . GLY A 1 104 ? 5.574 13.023 -3.318 1 98.31 104 GLY A C 1
ATOM 797 O O . GLY A 1 104 ? 6.152 13.141 -4.398 1 98.31 104 GLY A O 1
ATOM 798 N N . SER A 1 105 ? 5.535 11.867 -2.631 1 96.31 105 SER A N 1
ATOM 799 C CA . SER A 1 105 ? 6.207 10.688 -3.16 1 96.31 105 SER A CA 1
ATOM 800 C C . SER A 1 105 ? 5.605 10.258 -4.496 1 96.31 105 SER A C 1
ATOM 802 O O . SER A 1 105 ? 6.332 9.875 -5.414 1 96.31 105 SER A O 1
ATOM 804 N N . ASN A 1 106 ? 4.324 10.32 -4.57 1 94.62 106 ASN A N 1
ATOM 805 C CA . ASN A 1 106 ? 3.676 9.984 -5.832 1 94.62 106 ASN A CA 1
ATOM 806 C C . ASN A 1 106 ? 4.051 10.969 -6.938 1 94.62 106 ASN A C 1
ATOM 808 O O . ASN A 1 106 ? 4.168 10.586 -8.102 1 94.62 106 ASN A O 1
ATOM 812 N N . ASN A 1 107 ? 4.227 12.281 -6.586 1 96.5 107 ASN A N 1
ATOM 813 C CA . ASN A 1 107 ? 4.707 13.266 -7.543 1 96.5 107 ASN A CA 1
ATOM 814 C C . ASN A 1 107 ? 6.082 12.898 -8.094 1 96.5 107 ASN A C 1
ATOM 816 O O . ASN A 1 107 ? 6.312 12.977 -9.297 1 96.5 107 ASN A O 1
ATOM 820 N N . LEU A 1 108 ? 6.895 12.453 -7.223 1 93.94 108 LEU A N 1
ATOM 821 C CA . LEU A 1 108 ? 8.25 12.078 -7.602 1 93.94 108 LEU A CA 1
ATOM 822 C C . LEU A 1 108 ? 8.234 10.938 -8.617 1 93.94 108 LEU A C 1
ATOM 824 O O . LEU A 1 108 ? 8.922 11 -9.633 1 93.94 108 LEU A O 1
ATOM 828 N N . ARG A 1 109 ? 7.414 9.977 -8.398 1 88.69 109 ARG A N 1
ATOM 829 C CA . ARG A 1 109 ? 7.371 8.773 -9.219 1 88.69 109 ARG A CA 1
ATOM 830 C C . ARG A 1 109 ? 6.754 9.055 -10.578 1 88.69 109 ARG A C 1
ATOM 832 O O . ARG A 1 109 ? 6.957 8.297 -11.531 1 88.69 109 ARG A O 1
ATOM 839 N N . THR A 1 110 ? 5.988 10.141 -10.633 1 89.06 110 THR A N 1
ATOM 840 C CA . THR A 1 110 ? 5.359 10.469 -11.906 1 89.06 110 THR A CA 1
ATOM 841 C C . THR A 1 110 ? 6.168 11.531 -12.648 1 89.06 110 THR A C 1
ATOM 843 O O . THR A 1 110 ? 5.75 12.008 -13.711 1 89.06 110 THR A O 1
ATOM 846 N N . GLY A 1 111 ? 7.281 12.031 -12.039 1 91.88 111 GLY A N 1
ATOM 847 C CA . GLY A 1 111 ? 8.242 12.812 -12.805 1 91.88 111 GLY A CA 1
ATOM 848 C C . GLY A 1 111 ? 8.219 14.289 -12.461 1 91.88 111 GLY A C 1
ATOM 849 O O . GLY A 1 111 ? 8.859 15.102 -13.141 1 91.88 111 GLY A O 1
ATOM 850 N N . ASP A 1 112 ? 7.477 14.703 -11.453 1 96.31 112 ASP A N 1
ATOM 851 C CA . ASP A 1 112 ? 7.492 16.109 -11.047 1 96.31 112 ASP A CA 1
ATOM 852 C C . ASP A 1 112 ? 8.875 16.516 -10.531 1 96.31 112 ASP A C 1
ATOM 854 O O . ASP A 1 112 ? 9.57 15.719 -9.906 1 96.31 112 ASP A O 1
ATOM 858 N N . SER A 1 113 ? 9.211 17.766 -10.75 1 97.56 113 SER A N 1
ATOM 859 C CA . SER A 1 113 ? 10.492 18.281 -10.281 1 97.56 113 SER A CA 1
ATOM 860 C C . SER A 1 113 ? 10.469 18.547 -8.781 1 97.56 113 SER A C 1
ATOM 862 O O . SER A 1 113 ? 9.398 18.75 -8.203 1 97.56 113 SER A O 1
ATOM 864 N N . PRO A 1 114 ? 11.68 18.578 -8.188 1 98.38 114 PRO A N 1
ATOM 865 C CA . PRO A 1 114 ? 11.75 18.922 -6.77 1 98.38 114 PRO A CA 1
ATOM 866 C C . PRO A 1 114 ? 11.094 20.266 -6.449 1 98.38 114 PRO A C 1
ATOM 868 O O . PRO A 1 114 ? 10.406 20.391 -5.434 1 98.38 114 PRO A O 1
ATOM 871 N N . GLN A 1 115 ? 11.25 21.219 -7.336 1 98.5 115 GLN A N 1
ATOM 872 C CA . GLN A 1 115 ? 10.672 22.547 -7.129 1 98.5 115 GLN A CA 1
ATOM 873 C C . GLN A 1 115 ? 9.141 22.469 -7.117 1 98.5 115 GLN A C 1
ATOM 875 O O . GLN A 1 115 ? 8.5 23.078 -6.262 1 98.5 115 GLN A O 1
ATOM 880 N N . THR A 1 116 ? 8.625 21.719 -8.047 1 98.38 116 THR A N 1
ATOM 881 C CA . THR A 1 116 ? 7.176 21.562 -8.141 1 98.38 116 THR A CA 1
ATOM 882 C C . THR A 1 116 ? 6.629 20.844 -6.902 1 98.38 116 THR A C 1
ATOM 884 O O . THR A 1 116 ? 5.605 21.25 -6.348 1 98.38 116 THR A O 1
ATOM 887 N N . ILE A 1 117 ? 7.309 19.844 -6.465 1 98.62 117 ILE A N 1
ATOM 888 C CA . ILE A 1 117 ? 6.875 19.062 -5.312 1 98.62 117 ILE A CA 1
ATOM 889 C C . ILE A 1 117 ? 6.918 19.938 -4.055 1 98.62 117 ILE A C 1
ATOM 891 O O . ILE A 1 117 ? 5.945 20 -3.303 1 98.62 117 ILE A O 1
ATOM 895 N N . ALA A 1 118 ? 8.008 20.641 -3.848 1 98.5 118 ALA A N 1
ATOM 896 C CA . ALA A 1 118 ? 8.156 21.5 -2.676 1 98.5 118 ALA A CA 1
ATOM 897 C C . ALA A 1 118 ? 7.09 22.594 -2.658 1 98.5 118 ALA A C 1
ATOM 899 O O . ALA A 1 118 ? 6.477 22.844 -1.62 1 98.5 118 ALA A O 1
ATOM 900 N N . ALA A 1 119 ? 6.836 23.172 -3.795 1 98.38 119 ALA A N 1
ATOM 901 C CA . ALA A 1 119 ? 5.82 24.219 -3.893 1 98.38 119 ALA A CA 1
ATOM 902 C C . ALA A 1 119 ? 4.43 23.672 -3.584 1 98.38 119 ALA A C 1
ATOM 904 O O . ALA A 1 119 ? 3.611 24.344 -2.959 1 98.38 119 ALA A O 1
ATOM 905 N N . GLY A 1 120 ? 4.172 22.469 -4.09 1 98.56 120 GLY A N 1
ATOM 906 C CA . GLY A 1 120 ? 2.906 21.812 -3.789 1 98.56 120 GLY A CA 1
ATOM 907 C C . GLY A 1 120 ? 2.705 21.562 -2.309 1 98.56 120 GLY A C 1
ATOM 908 O O . GLY A 1 120 ? 1.616 21.781 -1.775 1 98.56 120 GLY A O 1
ATOM 909 N N . ILE A 1 121 ? 3.76 21.125 -1.638 1 98.62 121 ILE A N 1
ATOM 910 C CA . ILE A 1 121 ? 3.689 20.844 -0.206 1 98.62 121 ILE A CA 1
ATOM 911 C C . ILE A 1 121 ? 3.479 22.156 0.554 1 98.62 121 ILE A C 1
ATOM 913 O O . ILE A 1 121 ? 2.658 22.219 1.472 1 98.62 121 ILE A O 1
ATOM 917 N N . GLU A 1 122 ? 4.145 23.172 0.141 1 97.94 122 GLU A N 1
ATOM 918 C CA . GLU A 1 122 ? 3.971 24.484 0.755 1 97.94 122 GLU A CA 1
ATOM 919 C C . GLU A 1 122 ? 2.535 24.984 0.605 1 97.94 122 GLU A C 1
ATOM 921 O O . GLU A 1 122 ? 1.976 25.562 1.532 1 97.94 122 GLU A O 1
ATOM 926 N N . ALA A 1 123 ? 1.982 24.812 -0.57 1 97.88 123 ALA A N 1
ATOM 927 C CA . ALA A 1 123 ? 0.596 25.203 -0.8 1 97.88 123 ALA A CA 1
ATOM 928 C C . ALA A 1 123 ? -0.351 24.469 0.138 1 97.88 123 ALA A C 1
ATOM 930 O O . ALA A 1 123 ? -1.312 25.047 0.649 1 97.88 123 ALA A O 1
ATOM 931 N N . CYS A 1 124 ? -0.069 23.188 0.381 1 98.31 124 CYS A N 1
ATOM 932 C CA . CYS A 1 124 ? -0.88 22.406 1.314 1 98.31 124 CYS A CA 1
ATOM 933 C C . CYS A 1 124 ? -0.738 22.953 2.734 1 98.31 124 CYS A C 1
ATOM 935 O O . CYS A 1 124 ? -1.728 23.062 3.459 1 98.31 124 CYS A O 1
ATOM 937 N N . VAL A 1 125 ? 0.471 23.281 3.119 1 97.56 125 VAL A N 1
ATOM 938 C CA . VAL A 1 125 ? 0.724 23.844 4.438 1 97.56 125 VAL A CA 1
ATOM 939 C C . VAL A 1 125 ? -0.066 25.141 4.602 1 97.56 125 VAL A C 1
ATOM 941 O O . VAL A 1 125 ? -0.729 25.344 5.621 1 97.56 125 VAL A O 1
ATOM 944 N N . ARG A 1 126 ? -0.034 25.953 3.594 1 95.69 126 ARG A N 1
ATOM 945 C CA . ARG A 1 126 ? -0.762 27.219 3.637 1 95.69 126 ARG A CA 1
ATOM 946 C C . ARG A 1 126 ? -2.264 26.984 3.748 1 95.69 126 ARG A C 1
ATOM 948 O O . ARG A 1 126 ? -2.953 27.688 4.496 1 95.69 126 ARG A O 1
ATOM 955 N N . ALA A 1 127 ? -2.754 26.031 2.996 1 96.5 127 ALA A N 1
ATOM 956 C CA . ALA A 1 127 ? -4.18 25.703 3.039 1 96.5 127 ALA A CA 1
ATOM 957 C C . ALA A 1 127 ? -4.602 25.266 4.438 1 96.5 127 ALA A C 1
ATOM 959 O O . ALA A 1 127 ? -5.664 25.672 4.922 1 96.5 127 ALA A O 1
ATOM 960 N N . VAL A 1 128 ? -3.777 24.484 5.121 1 96.56 128 VAL A N 1
ATOM 961 C CA . VAL A 1 128 ? -4.074 24.016 6.473 1 96.56 128 VAL A CA 1
ATOM 962 C C . VAL A 1 128 ? -4.07 25.203 7.438 1 96.56 128 VAL A C 1
ATOM 964 O O . VAL A 1 128 ? -4.945 25.312 8.305 1 96.56 128 VAL A O 1
ATOM 967 N N . ARG A 1 129 ? -3.201 26.141 7.266 1 92.5 129 ARG A N 1
ATOM 968 C CA . ARG A 1 129 ? -3.033 27.281 8.164 1 92.5 129 ARG A CA 1
ATOM 969 C C . ARG A 1 129 ? -4.172 28.281 8 1 92.5 129 ARG A C 1
ATOM 971 O O . ARG A 1 129 ? -4.477 29.031 8.922 1 92.5 129 ARG A O 1
ATOM 978 N N . THR A 1 130 ? -4.816 28.234 6.848 1 88.19 130 THR A N 1
ATOM 979 C CA . THR A 1 130 ? -5.793 29.281 6.574 1 88.19 130 THR A CA 1
ATOM 980 C C . THR A 1 130 ? -7.211 28.703 6.594 1 88.19 130 THR A C 1
ATOM 982 O O . THR A 1 130 ? -8.172 29.422 6.305 1 88.19 130 THR A O 1
ATOM 985 N N . HIS A 1 131 ? -7.32 27.406 6.777 1 81.88 131 HIS A N 1
ATOM 986 C CA . HIS A 1 131 ? -8.617 26.766 6.664 1 81.88 131 HIS A CA 1
ATOM 987 C C . HIS A 1 131 ? -9.617 27.344 7.648 1 81.88 131 HIS A C 1
ATOM 989 O O . HIS A 1 131 ? -10.82 27.375 7.375 1 81.88 131 HIS A O 1
ATOM 995 N N . LYS A 1 132 ? -9.312 27.656 8.844 1 76.44 132 LYS A N 1
ATOM 996 C CA . LYS A 1 132 ? -10.219 28.266 9.797 1 76.44 132 LYS A CA 1
ATOM 997 C C . LYS A 1 132 ? -9.68 29.609 10.289 1 76.44 132 LYS A C 1
ATOM 999 O O . LYS A 1 132 ? -9.062 29.672 11.359 1 76.44 132 LYS A O 1
ATOM 1004 N N . LYS A 1 133 ? -10.039 30.578 9.516 1 71.44 133 LYS A N 1
ATOM 1005 C CA . LYS A 1 133 ? -9.555 31.906 9.883 1 71.44 133 LYS A CA 1
ATOM 1006 C C . LYS A 1 133 ? -10.18 32.375 11.188 1 71.44 133 LYS A C 1
ATOM 1008 O O . LYS A 1 133 ? -11.391 32.25 11.391 1 71.44 133 LYS A O 1
ATOM 1013 N N . GLY A 1 134 ? -9.391 32.719 12.078 1 70.69 134 GLY A N 1
ATOM 1014 C CA . GLY A 1 134 ? -9.852 33.25 13.344 1 70.69 134 GLY A CA 1
ATOM 1015 C C . GLY A 1 134 ? -9.812 32.25 14.484 1 70.69 134 GLY A C 1
ATOM 1016 O O . GLY A 1 134 ? -9.969 32.625 15.648 1 70.69 134 GLY A O 1
ATOM 1017 N N . GLU A 1 135 ? -9.672 30.938 14.078 1 78.25 135 GLU A N 1
ATOM 1018 C CA . GLU A 1 135 ? -9.539 29.922 15.102 1 78.25 135 GLU A CA 1
ATOM 1019 C C . GLU A 1 135 ? -8.078 29.5 15.289 1 78.25 135 GLU A C 1
ATOM 1021 O O . GLU A 1 135 ? -7.215 29.922 14.516 1 78.25 135 GLU A O 1
ATOM 1026 N N . LYS A 1 136 ? -7.848 28.938 16.391 1 81.75 136 LYS A N 1
ATOM 1027 C CA . LYS A 1 136 ? -6.492 28.438 16.625 1 81.75 136 LYS A CA 1
ATOM 1028 C C . LYS A 1 136 ? -6.07 27.453 15.539 1 81.75 136 LYS A C 1
ATOM 1030 O O . LYS A 1 136 ? -6.805 26.5 15.242 1 81.75 136 LYS A O 1
ATOM 1035 N N . GLN A 1 137 ? -4.961 27.75 15 1 89.31 137 GLN A N 1
ATOM 1036 C CA . GLN A 1 137 ? -4.422 26.906 13.938 1 89.31 137 GLN A CA 1
ATOM 1037 C C . GLN A 1 137 ? -3.611 25.75 14.523 1 89.31 137 GLN A C 1
ATOM 1039 O O . GLN A 1 137 ? -3.021 25.875 15.594 1 89.31 137 GLN A O 1
ATOM 1044 N N . PRO A 1 138 ? -3.66 24.672 13.852 1 95 138 PRO A N 1
ATOM 1045 C CA . PRO A 1 138 ? -2.877 23.547 14.344 1 95 138 PRO A CA 1
ATOM 1046 C C . PRO A 1 138 ? -1.375 23.734 14.141 1 95 138 PRO A C 1
ATOM 1048 O O . PRO A 1 138 ? -0.959 24.516 13.273 1 95 138 PRO A O 1
ATOM 1051 N N . PHE A 1 139 ? -0.625 23.078 14.977 1 96.44 139 PHE A N 1
ATOM 1052 C CA . PHE A 1 139 ? 0.783 22.875 14.648 1 96.44 139 PHE A CA 1
ATOM 1053 C C . PHE A 1 139 ? 0.935 21.922 13.469 1 96.44 139 PHE A C 1
ATOM 1055 O O . PHE A 1 139 ? 0.23 20.922 13.391 1 96.44 139 PHE A O 1
ATOM 1062 N N . ILE A 1 140 ? 1.81 22.312 12.586 1 98.06 140 ILE A N 1
ATOM 1063 C CA . ILE A 1 140 ? 1.979 21.484 11.391 1 98.06 140 ILE A CA 1
ATOM 1064 C C . ILE A 1 140 ? 3.35 20.812 11.422 1 98.06 140 ILE A C 1
ATOM 1066 O O . ILE A 1 140 ? 4.367 21.469 11.625 1 98.06 140 ILE A O 1
ATOM 1070 N N . ILE A 1 141 ? 3.373 19.516 11.289 1 98.5 141 ILE A N 1
ATOM 1071 C CA . ILE A 1 141 ? 4.59 18.75 11.062 1 98.5 141 ILE A CA 1
ATOM 1072 C C . ILE A 1 141 ? 4.641 18.281 9.609 1 98.5 141 ILE A C 1
ATOM 1074 O O . ILE A 1 141 ? 3.771 17.531 9.156 1 98.5 141 ILE A O 1
ATOM 1078 N N . VAL A 1 142 ? 5.652 18.766 8.914 1 98.75 142 VAL A N 1
ATOM 1079 C CA . VAL A 1 142 ? 5.895 18.297 7.555 1 98.75 142 VAL A CA 1
ATOM 1080 C C . VAL A 1 142 ? 6.945 17.188 7.57 1 98.75 142 VAL A C 1
ATOM 1082 O O . VAL A 1 142 ? 8.047 17.375 8.094 1 98.75 142 VAL A O 1
ATOM 1085 N N . MET A 1 143 ? 6.586 16.047 7.031 1 98.62 143 MET A N 1
ATOM 1086 C CA . MET A 1 143 ? 7.574 14.984 6.867 1 98.62 143 MET A CA 1
ATOM 1087 C C . MET A 1 143 ? 8.258 15.078 5.508 1 98.62 143 MET A C 1
ATOM 1089 O O . MET A 1 143 ? 7.586 15.18 4.477 1 98.62 143 MET A O 1
ATOM 1093 N N . GLY A 1 144 ? 9.562 15.078 5.504 1 98.38 144 GLY A N 1
ATOM 1094 C CA . GLY A 1 144 ? 10.281 14.992 4.242 1 98.38 144 GLY A CA 1
ATOM 1095 C C . GLY A 1 144 ? 10.016 13.703 3.488 1 98.38 144 GLY A C 1
ATOM 1096 O O . GLY A 1 144 ? 9.477 12.75 4.055 1 98.38 144 GLY A O 1
ATOM 1097 N N . LEU A 1 145 ? 10.414 13.75 2.229 1 98.5 145 LEU A N 1
ATOM 1098 C CA . LEU A 1 145 ? 10.273 12.531 1.442 1 98.5 145 LEU A CA 1
ATOM 1099 C C . LEU A 1 145 ? 11.219 11.445 1.954 1 98.5 145 LEU A C 1
ATOM 1101 O O . LEU A 1 145 ? 12.359 11.734 2.318 1 98.5 145 LEU A O 1
ATOM 1105 N N . LEU A 1 146 ? 10.703 10.219 1.975 1 98.25 146 LEU A N 1
ATOM 1106 C CA . LEU A 1 146 ? 11.555 9.078 2.283 1 98.25 146 LEU A CA 1
ATOM 1107 C C . LEU A 1 146 ? 12.469 8.75 1.109 1 98.25 146 LEU A C 1
ATOM 1109 O O . LEU A 1 146 ? 12.109 8.984 -0.047 1 98.25 146 LEU A O 1
ATOM 1113 N N . PRO A 1 147 ? 13.609 8.195 1.429 1 97.44 147 PRO A N 1
ATOM 1114 C CA . PRO A 1 147 ? 14.477 7.797 0.321 1 97.44 147 PRO A CA 1
ATOM 1115 C C . PRO A 1 147 ? 13.938 6.594 -0.449 1 97.44 147 PRO A C 1
ATOM 1117 O O . PRO A 1 147 ? 12.945 5.988 -0.038 1 97.44 147 PRO A O 1
ATOM 1120 N N . CYS A 1 148 ? 14.609 6.383 -1.588 1 95.81 148 CYS A N 1
ATOM 1121 C CA . CYS A 1 148 ? 14.164 5.242 -2.383 1 95.81 148 CYS A CA 1
ATOM 1122 C C . CYS A 1 148 ? 15.336 4.578 -3.09 1 95.81 148 CYS A C 1
ATOM 1124 O O . CYS A 1 148 ? 16.469 5.047 -2.994 1 95.81 148 CYS A O 1
ATOM 1126 N N . CYS A 1 149 ? 15.039 3.51 -3.727 1 95.25 149 CYS A N 1
ATOM 1127 C CA . CYS A 1 149 ? 15.992 2.744 -4.523 1 95.25 149 CYS A CA 1
ATOM 1128 C C . CYS A 1 149 ? 17.047 2.104 -3.639 1 95.25 149 CYS A C 1
ATOM 1130 O O . CYS A 1 149 ? 17.594 2.752 -2.738 1 95.25 149 CYS A O 1
ATOM 1132 N N . GLN A 1 150 ? 17.328 0.915 -3.967 1 96.31 150 GLN A N 1
ATOM 1133 C CA . GLN A 1 150 ? 18.266 0.143 -3.156 1 96.31 150 GLN A CA 1
ATOM 1134 C C . GLN A 1 150 ? 19.609 0.864 -3.027 1 96.31 150 GLN A C 1
ATOM 1136 O O . GLN A 1 150 ? 20.172 0.937 -1.938 1 96.31 150 GLN A O 1
ATOM 1141 N N . GLN A 1 151 ? 20.078 1.388 -4.137 1 95.69 151 GLN A N 1
ATOM 1142 C CA . GLN A 1 151 ? 21.328 2.15 -4.203 1 95.69 151 GLN A CA 1
ATOM 1143 C C . GLN A 1 151 ? 21.062 3.596 -4.617 1 95.69 151 GLN A C 1
ATOM 1145 O O . GLN A 1 151 ? 19.938 3.947 -4.984 1 95.69 151 GLN A O 1
ATOM 1150 N N . GLU A 1 152 ? 22.141 4.367 -4.5 1 93.81 152 GLU A N 1
ATOM 1151 C CA . GLU A 1 152 ? 22.016 5.738 -4.984 1 93.81 152 GLU A CA 1
ATOM 1152 C C . GLU A 1 152 ? 21.516 5.773 -6.422 1 93.81 152 GLU A C 1
ATOM 1154 O O . GLU A 1 152 ? 21.922 4.957 -7.25 1 93.81 152 GLU A O 1
ATOM 1159 N N . SER A 1 153 ? 20.562 6.684 -6.648 1 93.19 153 SER A N 1
ATOM 1160 C CA . SER A 1 153 ? 19.922 6.805 -7.953 1 93.19 153 SER A CA 1
ATOM 1161 C C . SER A 1 153 ? 19.531 8.25 -8.242 1 93.19 153 SER A C 1
ATOM 1163 O O . SER A 1 153 ? 19.484 9.078 -7.336 1 93.19 153 SER A O 1
ATOM 1165 N N . PRO A 1 154 ? 19.312 8.508 -9.508 1 92.56 154 PRO A N 1
ATOM 1166 C CA . PRO A 1 154 ? 18.812 9.844 -9.836 1 92.56 154 PRO A CA 1
ATOM 1167 C C . PRO A 1 154 ? 17.516 10.18 -9.094 1 92.56 154 PRO A C 1
ATOM 1169 O O . PRO A 1 154 ? 17.328 11.32 -8.656 1 92.56 154 PRO A O 1
ATOM 1172 N N . LEU A 1 155 ? 16.719 9.234 -8.93 1 94.38 155 LEU A N 1
ATOM 1173 C CA . LEU A 1 155 ? 15.461 9.469 -8.219 1 94.38 155 LEU A CA 1
ATOM 1174 C C . LEU A 1 155 ? 15.711 9.828 -6.766 1 94.38 155 LEU A C 1
ATOM 1176 O O . LEU A 1 155 ? 15.07 10.734 -6.227 1 94.38 155 LEU A O 1
ATOM 1180 N N . ARG A 1 156 ? 16.594 9.172 -6.137 1 95.31 156 ARG A N 1
ATOM 1181 C CA . ARG A 1 156 ? 16.922 9.477 -4.75 1 95.31 156 ARG A CA 1
ATOM 1182 C C . ARG A 1 156 ? 17.516 10.875 -4.625 1 95.31 156 ARG A C 1
ATOM 1184 O O . ARG A 1 156 ? 17.297 11.562 -3.623 1 95.31 156 ARG A O 1
ATOM 1191 N N . ALA A 1 157 ? 18.312 11.227 -5.613 1 95.94 157 ALA A N 1
ATOM 1192 C CA . ALA A 1 157 ? 18.859 12.578 -5.621 1 95.94 157 ALA A CA 1
ATOM 1193 C C . ALA A 1 157 ? 17.75 13.625 -5.645 1 95.94 157 ALA A C 1
ATOM 1195 O O . ALA A 1 157 ? 17.875 14.672 -5 1 95.94 157 ALA A O 1
ATOM 1196 N N . LEU A 1 158 ? 16.734 13.352 -6.367 1 96.56 158 LEU A N 1
ATOM 1197 C CA . LEU A 1 158 ? 15.594 14.266 -6.418 1 96.56 158 LEU A CA 1
ATOM 1198 C C . LEU A 1 158 ? 14.891 14.336 -5.062 1 96.56 158 LEU A C 1
ATOM 1200 O O . LEU A 1 158 ? 14.375 15.391 -4.688 1 96.56 158 LEU A O 1
ATOM 1204 N N . VAL A 1 159 ? 14.852 13.234 -4.328 1 97.38 159 VAL A N 1
ATOM 1205 C CA . VAL A 1 159 ? 14.328 13.227 -2.965 1 97.38 159 VAL A CA 1
ATOM 1206 C C . VAL A 1 159 ? 15.125 14.195 -2.096 1 97.38 159 VAL A C 1
ATOM 1208 O O . VAL A 1 159 ? 14.547 15.047 -1.413 1 97.38 159 VAL A O 1
ATOM 1211 N N . SER A 1 160 ? 16.422 14.062 -2.172 1 97.62 160 SER A N 1
ATOM 1212 C CA . SER A 1 160 ? 17.312 14.898 -1.371 1 97.62 160 SER A CA 1
ATOM 1213 C C . SER A 1 160 ? 17.125 16.375 -1.709 1 97.62 160 SER A C 1
ATOM 1215 O O . SER A 1 160 ? 17.062 17.219 -0.813 1 97.62 160 SER A O 1
ATOM 1217 N N . GLU A 1 161 ? 17 16.641 -2.939 1 98.31 161 GLU A N 1
ATOM 1218 C CA . GLU A 1 161 ? 16.797 18.016 -3.373 1 98.31 161 GLU A CA 1
ATOM 1219 C C . GLU A 1 161 ? 15.461 18.562 -2.867 1 98.31 161 GLU A C 1
ATOM 1221 O O . GLU A 1 161 ? 15.383 19.688 -2.393 1 98.31 161 GLU A O 1
ATOM 1226 N N . THR A 1 162 ? 14.414 17.766 -2.99 1 98.56 162 THR A N 1
ATOM 1227 C CA . THR A 1 162 ? 13.102 18.156 -2.5 1 98.56 162 THR A CA 1
ATOM 1228 C C . THR A 1 162 ? 13.156 18.484 -1.007 1 98.56 162 THR A C 1
ATOM 1230 O O . THR A 1 162 ? 12.648 19.516 -0.565 1 98.56 162 THR A O 1
ATOM 1233 N N . ASN A 1 163 ? 13.828 17.625 -0.241 1 98.5 163 ASN A N 1
ATOM 1234 C CA . ASN A 1 163 ? 13.906 17.797 1.205 1 98.5 163 ASN A CA 1
ATOM 1235 C C . ASN A 1 163 ? 14.688 19.047 1.576 1 98.5 163 ASN A C 1
ATOM 1237 O O . ASN A 1 163 ? 14.367 19.734 2.555 1 98.5 163 ASN A O 1
ATOM 1241 N N . GLN A 1 164 ? 15.672 19.344 0.806 1 98.25 164 GLN A N 1
ATOM 1242 C CA . GLN A 1 164 ? 16.422 20.578 1.026 1 98.25 164 GLN A CA 1
ATOM 1243 C C . GLN A 1 164 ? 15.547 21.812 0.806 1 98.25 164 GLN A C 1
ATOM 1245 O O . GLN A 1 164 ? 15.578 22.75 1.595 1 98.25 164 GLN A O 1
ATOM 1250 N N . LEU A 1 165 ? 14.797 21.797 -0.24 1 98.38 165 LEU A N 1
ATOM 1251 C CA . LEU A 1 165 ? 13.883 22.891 -0.527 1 98.38 165 LEU A CA 1
ATOM 1252 C C . LEU A 1 165 ? 12.844 23.047 0.581 1 98.38 165 LEU A C 1
ATOM 1254 O O . LEU A 1 165 ? 12.5 24.156 0.964 1 98.38 165 LEU A O 1
ATOM 1258 N N . LEU A 1 166 ? 12.375 21.922 1.09 1 98.25 166 LEU A N 1
ATOM 1259 C CA . LEU A 1 166 ? 11.383 21.953 2.16 1 98.25 166 LEU A CA 1
ATOM 1260 C C . LEU A 1 166 ? 11.977 22.531 3.439 1 98.25 166 LEU A C 1
ATOM 1262 O O . LEU A 1 166 ? 11.297 23.25 4.18 1 98.25 166 LEU A O 1
ATOM 1266 N N . HIS A 1 167 ? 13.227 22.156 3.707 1 97.56 167 HIS A N 1
ATOM 1267 C CA . HIS A 1 167 ? 13.906 22.75 4.855 1 97.56 167 HIS A CA 1
ATOM 1268 C C . HIS A 1 167 ? 13.906 24.266 4.785 1 97.56 167 HIS A C 1
ATOM 1270 O O . HIS A 1 167 ? 13.57 24.938 5.762 1 97.56 167 HIS A O 1
ATOM 1276 N N . ALA A 1 168 ? 14.18 24.734 3.689 1 96.44 168 ALA A N 1
ATOM 1277 C CA . ALA A 1 168 ? 14.227 26.188 3.494 1 96.44 168 ALA A CA 1
ATOM 1278 C C . ALA A 1 168 ? 12.836 26.797 3.604 1 96.44 168 ALA A C 1
ATOM 1280 O O . ALA A 1 168 ? 12.672 27.875 4.184 1 96.44 168 ALA A O 1
ATOM 1281 N N . ALA A 1 169 ? 11.891 26.109 3.049 1 94.19 169 ALA A N 1
ATOM 1282 C CA . ALA A 1 169 ? 10.531 26.641 2.975 1 94.19 169 ALA A CA 1
ATOM 1283 C C . ALA A 1 169 ? 9.883 26.672 4.355 1 94.19 169 ALA A C 1
ATOM 1285 O O . ALA A 1 169 ? 9.008 27.5 4.613 1 94.19 169 ALA A O 1
ATOM 1286 N N . THR A 1 170 ? 10.297 25.781 5.25 1 93.31 170 THR A N 1
ATOM 1287 C CA . THR A 1 170 ? 9.609 25.656 6.527 1 93.31 170 THR A CA 1
ATOM 1288 C C . THR A 1 170 ? 10.383 26.359 7.637 1 93.31 170 THR A C 1
ATOM 1290 O O . THR A 1 170 ? 9.875 26.547 8.742 1 93.31 170 THR A O 1
ATOM 1293 N N . GLU A 1 171 ? 11.57 26.734 7.418 1 90.81 171 GLU A N 1
ATOM 1294 C CA . GLU A 1 171 ? 12.484 27.266 8.422 1 90.81 171 GLU A CA 1
ATOM 1295 C C . GLU A 1 171 ? 11.867 28.484 9.125 1 90.81 171 GLU A C 1
ATOM 1297 O O . GLU A 1 171 ? 12.031 28.656 10.336 1 90.81 171 GLU A O 1
ATOM 1302 N N . ASN A 1 172 ? 11.078 29.297 8.539 1 87.44 172 ASN A N 1
ATOM 1303 C CA . ASN A 1 172 ? 10.609 30.531 9.18 1 87.44 172 ASN A CA 1
ATOM 1304 C C . ASN A 1 172 ? 9.094 30.547 9.32 1 87.44 172 ASN A C 1
ATOM 1306 O O . ASN A 1 172 ? 8.492 31.609 9.477 1 87.44 172 ASN A O 1
ATOM 1310 N N . LEU A 1 173 ? 8.555 29.406 9.281 1 90.75 173 LEU A N 1
ATOM 1311 C CA . LEU A 1 173 ? 7.109 29.328 9.484 1 90.75 173 LEU A CA 1
ATOM 1312 C C . LEU A 1 173 ? 6.777 29 10.938 1 90.75 173 LEU A C 1
ATOM 1314 O O . LEU A 1 173 ? 7.227 27.969 11.461 1 90.75 173 LEU A O 1
ATOM 1318 N N . ASP A 1 174 ? 6.027 29.875 11.461 1 90.56 174 ASP A N 1
ATOM 1319 C CA . ASP A 1 174 ? 5.594 29.625 12.836 1 90.56 174 ASP A CA 1
ATOM 1320 C C . ASP A 1 174 ? 4.699 28.391 12.914 1 90.56 174 ASP A C 1
ATOM 1322 O O . ASP A 1 174 ? 3.896 28.141 12.008 1 90.56 174 ASP A O 1
ATOM 1326 N N . ASP A 1 175 ? 4.84 27.609 13.984 1 93.5 175 ASP A N 1
ATOM 1327 C CA . ASP A 1 175 ? 4.012 26.453 14.297 1 93.5 175 ASP A CA 1
ATOM 1328 C C . ASP A 1 175 ? 4.062 25.422 13.172 1 93.5 175 ASP A C 1
ATOM 1330 O O . ASP A 1 175 ? 3.057 24.766 12.867 1 93.5 175 ASP A O 1
ATOM 1334 N N . CYS A 1 176 ? 5.156 25.422 12.469 1 96.69 176 CYS A N 1
ATOM 1335 C CA . CYS A 1 176 ? 5.414 24.438 11.414 1 96.69 176 CYS A CA 1
ATOM 1336 C C . CYS A 1 176 ? 6.84 23.906 11.508 1 96.69 176 CYS A C 1
ATOM 1338 O O . CYS A 1 176 ? 7.789 24.688 11.617 1 96.69 176 CYS A O 1
ATOM 1340 N N . GLN A 1 177 ? 7.012 22.641 11.5 1 97 177 GLN A N 1
ATOM 1341 C CA . GLN A 1 177 ? 8.336 22.031 11.57 1 97 177 GLN A CA 1
ATOM 1342 C C . GLN A 1 177 ? 8.469 20.891 10.562 1 97 177 GLN A C 1
ATOM 1344 O O . GLN A 1 177 ? 7.535 20.109 10.375 1 97 177 GLN A O 1
ATOM 1349 N N . LEU A 1 178 ? 9.656 20.875 9.953 1 98.12 178 LEU A N 1
ATOM 1350 C CA . LEU A 1 178 ? 10.008 19.75 9.086 1 98.12 178 LEU A CA 1
ATOM 1351 C C . LEU A 1 178 ? 10.719 18.656 9.875 1 98.12 178 LEU A C 1
ATOM 1353 O O . LEU A 1 178 ? 11.609 18.938 10.68 1 98.12 178 LEU A O 1
ATOM 1357 N N . ILE A 1 179 ? 10.289 17.438 9.688 1 97.75 179 ILE A N 1
ATOM 1358 C CA . ILE A 1 179 ? 11.016 16.266 10.156 1 97.75 179 ILE A CA 1
ATOM 1359 C C . ILE A 1 179 ? 11.516 15.445 8.961 1 97.75 179 ILE A C 1
ATOM 1361 O O . ILE A 1 179 ? 10.711 14.953 8.164 1 97.75 179 ILE A O 1
ATOM 1365 N N . ASP A 1 180 ? 12.773 15.406 8.797 1 97.56 180 ASP A N 1
ATOM 1366 C CA . ASP A 1 180 ? 13.414 14.633 7.734 1 97.56 180 ASP A CA 1
ATOM 1367 C C . ASP A 1 180 ? 14.062 13.367 8.289 1 97.56 180 ASP A C 1
ATOM 1369 O O . ASP A 1 180 ? 15.125 13.438 8.922 1 97.56 180 ASP A O 1
ATOM 1373 N N . VAL A 1 181 ? 13.445 12.195 8.008 1 96.94 181 VAL A N 1
ATOM 1374 C CA . VAL A 1 181 ? 13.953 10.945 8.562 1 96.94 181 VAL A CA 1
ATOM 1375 C C . VAL A 1 181 ? 14.648 10.133 7.473 1 96.94 181 VAL A C 1
ATOM 1377 O O . VAL A 1 181 ? 14.898 8.938 7.641 1 96.94 181 VAL A O 1
ATOM 1380 N N . SER A 1 182 ? 14.961 10.742 6.352 1 96.31 182 SER A N 1
ATOM 1381 C CA . SER A 1 182 ? 15.484 10.016 5.199 1 96.31 182 SER A CA 1
ATOM 1382 C C . SER A 1 182 ? 16.812 9.359 5.512 1 96.31 182 SER A C 1
ATOM 1384 O O . SER A 1 182 ? 17.062 8.219 5.105 1 96.31 182 SER A O 1
ATOM 1386 N N . SER A 1 183 ? 17.641 9.992 6.285 1 94.94 183 SER A N 1
ATOM 1387 C CA . SER A 1 183 ? 19 9.523 6.539 1 94.94 183 SER A CA 1
ATOM 1388 C C . SER A 1 183 ? 19 8.25 7.387 1 94.94 183 SER A C 1
ATOM 1390 O O . SER A 1 183 ? 19.938 7.465 7.34 1 94.94 183 SER A O 1
ATOM 1392 N N . ILE A 1 184 ? 17.922 7.98 8.133 1 96.62 184 ILE A N 1
ATOM 1393 C CA . ILE A 1 184 ? 17.859 6.828 9.023 1 96.62 184 ILE A CA 1
ATOM 1394 C C . ILE A 1 184 ? 17.766 5.543 8.203 1 96.62 184 ILE A C 1
ATOM 1396 O O . ILE A 1 184 ? 18.109 4.465 8.688 1 96.62 184 ILE A O 1
ATOM 1400 N N . PHE A 1 185 ? 17.406 5.672 6.945 1 98 185 PHE A N 1
ATOM 1401 C CA . PHE A 1 185 ? 17.141 4.496 6.121 1 98 185 PHE A CA 1
ATOM 1402 C C . PHE A 1 185 ? 18.344 4.188 5.23 1 98 185 PHE A C 1
ATOM 1404 O O . PHE A 1 185 ? 18.406 3.125 4.609 1 98 185 PHE A O 1
ATOM 1411 N N . VAL A 1 186 ? 19.297 5.137 5.164 1 97.75 186 VAL A N 1
ATOM 1412 C CA . VAL A 1 186 ? 20.438 4.957 4.273 1 97.75 186 VAL A CA 1
ATOM 1413 C C . VAL A 1 186 ? 21.641 4.477 5.074 1 97.75 186 VAL A C 1
ATOM 1415 O O . VAL A 1 186 ? 22.125 5.18 5.961 1 97.75 186 VAL A O 1
ATOM 1418 N N . LYS A 1 187 ? 22.094 3.311 4.707 1 97.56 187 LYS A N 1
ATOM 1419 C CA . LYS A 1 187 ? 23.25 2.732 5.395 1 97.56 187 LYS A CA 1
ATOM 1420 C C . LYS A 1 187 ? 24.547 3.457 5.02 1 97.56 187 LYS A C 1
ATOM 1422 O O . LYS A 1 187 ? 24.547 4.301 4.121 1 97.56 187 LYS A O 1
ATOM 1427 N N . GLU A 1 188 ? 25.609 3.049 5.629 1 96.5 188 GLU A N 1
ATOM 1428 C CA . GLU A 1 188 ? 26.906 3.688 5.41 1 96.5 188 GLU A CA 1
ATOM 1429 C C . GLU A 1 188 ? 27.359 3.512 3.967 1 96.5 188 GLU A C 1
ATOM 1431 O O . GLU A 1 188 ? 27.984 4.414 3.395 1 96.5 188 GLU A O 1
ATOM 1436 N N . ASP A 1 189 ? 27.016 2.432 3.373 1 97.12 189 ASP A N 1
ATOM 1437 C CA . ASP A 1 189 ? 27.469 2.164 2.008 1 97.12 189 ASP A CA 1
ATOM 1438 C C . ASP A 1 189 ? 26.5 2.773 0.991 1 97.12 189 ASP A C 1
ATOM 1440 O O . ASP A 1 189 ? 26.625 2.537 -0.212 1 97.12 189 ASP A O 1
ATOM 1444 N N . GLY A 1 190 ? 25.531 3.424 1.541 1 96.69 190 GLY A N 1
ATOM 1445 C CA . GLY A 1 190 ? 24.578 4.109 0.678 1 96.69 190 GLY A CA 1
ATOM 1446 C C . GLY A 1 190 ? 23.359 3.27 0.352 1 96.69 190 GLY A C 1
ATOM 1447 O O . GLY A 1 190 ? 22.422 3.752 -0.29 1 96.69 190 GLY A O 1
ATOM 1448 N N . SER A 1 191 ? 23.297 2.051 0.786 1 97.44 191 SER A N 1
ATOM 1449 C CA . SER A 1 191 ? 22.203 1.159 0.419 1 97.44 191 SER A CA 1
ATOM 1450 C C . SER A 1 191 ? 21.047 1.274 1.403 1 97.44 191 SER A C 1
ATOM 1452 O O . SER A 1 191 ? 21.234 1.719 2.539 1 97.44 191 SER A O 1
ATOM 1454 N N . ILE A 1 192 ? 19.906 0.948 0.909 1 97.62 192 ILE A N 1
ATOM 1455 C CA . ILE A 1 192 ? 18.719 0.804 1.737 1 97.62 192 ILE A CA 1
ATOM 1456 C C . ILE A 1 192 ? 18.422 -0.677 1.966 1 97.62 192 ILE A C 1
ATOM 1458 O O . ILE A 1 192 ? 18.469 -1.478 1.028 1 97.62 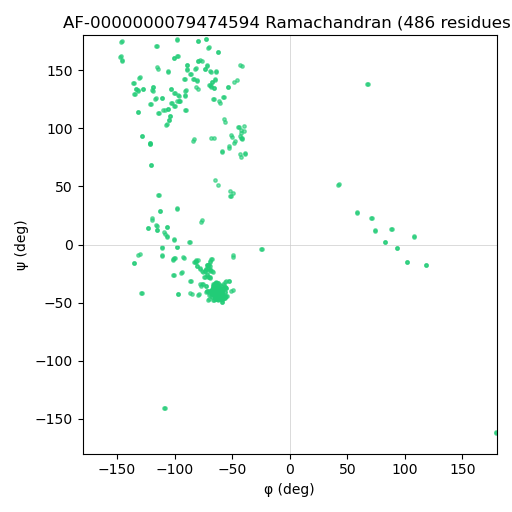192 ILE A O 1
ATOM 1462 N N . SER A 1 193 ? 18.141 -1.002 3.209 1 97.12 193 SER A N 1
ATOM 1463 C CA . SER A 1 193 ? 17.859 -2.393 3.553 1 97.12 193 SER A CA 1
ATOM 1464 C C . SER A 1 193 ? 16.422 -2.771 3.205 1 97.12 193 SER A C 1
ATOM 1466 O O . SER A 1 193 ? 15.492 -2.004 3.467 1 97.12 193 SER A O 1
ATOM 1468 N N . HIS A 1 194 ? 16.266 -4.051 2.684 1 95 194 HIS A N 1
ATOM 1469 C CA . HIS A 1 194 ? 14.938 -4.578 2.41 1 95 194 HIS A CA 1
ATOM 1470 C C . HIS A 1 194 ? 14.164 -4.809 3.701 1 95 194 HIS A C 1
ATOM 1472 O O . HIS A 1 194 ? 12.945 -4.984 3.674 1 95 194 HIS A O 1
ATOM 1478 N N . THR A 1 195 ? 14.844 -4.758 4.848 1 94.81 195 THR A N 1
ATOM 1479 C CA . THR A 1 195 ? 14.172 -4.945 6.133 1 94.81 195 THR A CA 1
ATOM 1480 C C . THR A 1 195 ? 13.484 -3.658 6.574 1 94.81 195 THR A C 1
ATOM 1482 O O . THR A 1 195 ? 12.594 -3.686 7.43 1 94.81 195 THR A O 1
ATOM 1485 N N . ASP A 1 196 ? 13.922 -2.576 5.965 1 96.62 196 ASP A N 1
ATOM 1486 C CA . ASP A 1 196 ? 13.297 -1.29 6.254 1 96.62 196 ASP A CA 1
ATOM 1487 C C . ASP A 1 196 ? 12.242 -0.948 5.203 1 96.62 196 ASP A C 1
ATOM 1489 O O . ASP A 1 196 ? 11.164 -0.448 5.539 1 96.62 196 ASP A O 1
ATOM 1493 N N . MET A 1 197 ? 12.641 -1.222 3.986 1 96.94 197 MET A N 1
ATOM 1494 C CA . MET A 1 197 ? 11.781 -1.02 2.82 1 96.94 197 MET A CA 1
ATOM 1495 C C . MET A 1 197 ? 11.781 -2.254 1.924 1 96.94 197 MET A C 1
ATOM 1497 O O . MET A 1 197 ? 12.766 -2.518 1.224 1 96.94 197 MET A O 1
ATOM 1501 N N . PHE A 1 198 ? 10.625 -2.908 1.834 1 95.31 198 PHE A N 1
ATOM 1502 C CA . PHE A 1 198 ? 10.641 -4.27 1.309 1 95.31 198 PHE A CA 1
ATOM 1503 C C . PHE A 1 198 ? 10.906 -4.27 -0.191 1 95.31 198 PHE A C 1
ATOM 1505 O O . PHE A 1 198 ? 11.43 -5.242 -0.733 1 95.31 198 PHE A O 1
ATOM 1512 N N . ASP A 1 199 ? 10.562 -3.158 -0.849 1 96.31 199 ASP A N 1
ATOM 1513 C CA . ASP A 1 199 ? 10.852 -3.035 -2.273 1 96.31 199 ASP A CA 1
ATOM 1514 C C . ASP A 1 199 ? 11.695 -1.793 -2.555 1 96.31 199 ASP A C 1
ATOM 1516 O O . ASP A 1 199 ? 11.664 -1.253 -3.662 1 96.31 199 ASP A O 1
ATOM 1520 N N . PHE A 1 200 ? 12.258 -1.212 -1.501 1 96.5 200 PHE A N 1
ATOM 1521 C CA . PHE A 1 200 ? 13.156 -0.061 -1.523 1 96.5 200 PHE A CA 1
ATOM 1522 C C . PHE A 1 200 ? 12.383 1.22 -1.815 1 96.5 200 PHE A C 1
ATOM 1524 O O . PHE A 1 200 ? 12.969 2.227 -2.221 1 96.5 200 PHE A O 1
ATOM 1531 N N . PHE A 1 201 ? 11.062 1.122 -1.747 1 94.75 201 PHE A N 1
ATOM 1532 C CA . PHE A 1 201 ? 10.18 2.279 -1.854 1 94.75 201 PHE A CA 1
ATOM 1533 C C . PHE A 1 201 ? 9.188 2.312 -0.697 1 94.75 201 PHE A C 1
ATOM 1535 O O . PHE A 1 201 ? 8.914 3.377 -0.136 1 94.75 201 PHE A O 1
ATOM 1542 N N . HIS A 1 202 ? 8.695 1.166 -0.404 1 96.5 202 HIS A N 1
ATOM 1543 C CA . HIS A 1 202 ? 7.633 1.046 0.587 1 96.5 202 HIS A CA 1
ATOM 1544 C C . HIS A 1 202 ? 8.156 0.468 1.896 1 96.5 202 HIS A C 1
ATOM 1546 O O . HIS A 1 202 ? 9.016 -0.421 1.887 1 96.5 202 HIS A O 1
ATOM 1552 N N . LEU A 1 203 ? 7.543 0.904 2.955 1 97.31 203 LEU A N 1
ATOM 1553 C CA . LEU A 1 203 ? 8.039 0.574 4.289 1 97.31 203 LEU A CA 1
ATOM 1554 C C . LEU A 1 203 ? 7.551 -0.803 4.723 1 97.31 203 LEU A C 1
ATOM 1556 O O . LEU A 1 203 ? 6.41 -1.179 4.445 1 97.31 203 LEU A O 1
ATOM 1560 N N . THR A 1 204 ? 8.492 -1.505 5.422 1 94.94 204 THR A N 1
ATOM 1561 C CA . THR A 1 204 ? 8.078 -2.65 6.223 1 94.94 204 THR A CA 1
ATOM 1562 C C . THR A 1 204 ? 7.484 -2.195 7.555 1 94.94 204 THR A C 1
ATOM 1564 O O . THR A 1 204 ? 7.449 -0.999 7.844 1 94.94 204 THR A O 1
ATOM 1567 N N . LYS A 1 205 ? 6.977 -3.172 8.32 1 90.69 205 LYS A N 1
ATOM 1568 C CA . LYS A 1 205 ? 6.512 -2.822 9.656 1 90.69 205 LYS A CA 1
ATOM 1569 C C . LYS A 1 2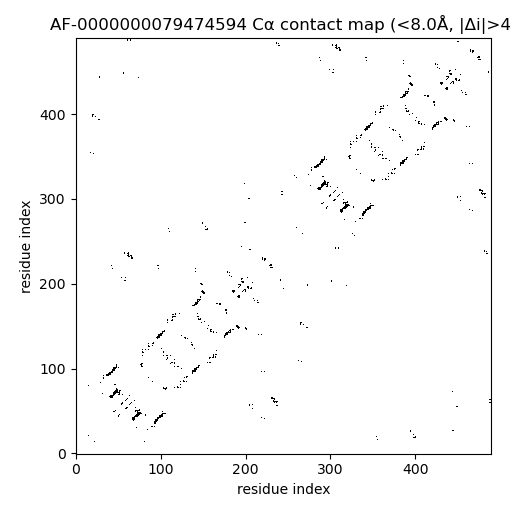05 ? 7.617 -2.152 10.469 1 90.69 205 LYS A C 1
ATOM 1571 O O . LYS A 1 205 ? 7.371 -1.161 11.156 1 90.69 205 LYS A O 1
ATOM 1576 N N . TYR A 1 206 ? 8.797 -2.678 10.328 1 93.19 206 TYR A N 1
ATOM 1577 C CA . TYR A 1 206 ? 9.945 -2.092 11.016 1 93.19 206 TYR A CA 1
ATOM 1578 C C . TYR A 1 206 ? 10.25 -0.703 10.477 1 93.19 206 TYR A C 1
ATOM 1580 O O . TYR A 1 206 ? 10.531 0.222 11.242 1 93.19 206 TYR A O 1
ATOM 1588 N N . GLY A 1 207 ? 10.164 -0.627 9.211 1 97 207 GLY A N 1
ATOM 1589 C CA . GLY A 1 207 ? 10.383 0.665 8.578 1 97 207 GLY A CA 1
ATOM 1590 C C . GLY A 1 207 ? 9.383 1.719 9.016 1 97 207 GLY A C 1
ATOM 1591 O O . GLY A 1 207 ? 9.742 2.887 9.188 1 97 207 GLY A O 1
ATOM 1592 N N . TYR A 1 208 ? 8.18 1.306 9.219 1 96.94 208 TYR A N 1
ATOM 1593 C CA . TYR A 1 208 ? 7.164 2.232 9.703 1 96.94 208 TYR A CA 1
ATOM 1594 C C . TYR A 1 208 ? 7.5 2.727 11.109 1 96.94 208 TYR A C 1
ATOM 1596 O O . TYR A 1 208 ? 7.355 3.916 11.406 1 96.94 208 TYR A O 1
ATOM 1604 N N . TYR A 1 209 ? 7.891 1.872 11.93 1 95.25 209 TYR A N 1
ATOM 1605 C CA . TYR A 1 209 ? 8.25 2.295 13.281 1 95.25 209 TYR A CA 1
ATOM 1606 C C . TYR A 1 209 ? 9.414 3.273 13.25 1 95.25 209 TYR A C 1
ATOM 1608 O O . TYR A 1 209 ? 9.367 4.324 13.898 1 95.25 209 TYR A O 1
ATOM 1616 N N . LYS A 1 210 ? 10.414 2.943 12.5 1 96.5 210 LYS A N 1
ATOM 1617 C CA . LYS A 1 210 ? 11.594 3.795 12.367 1 96.5 210 LYS A CA 1
ATOM 1618 C C . LYS A 1 210 ? 11.219 5.176 11.836 1 96.5 210 LYS A C 1
ATOM 1620 O O . LYS A 1 210 ? 11.734 6.191 12.312 1 96.5 210 LYS A O 1
ATOM 1625 N N . ALA A 1 211 ? 10.336 5.211 10.938 1 98.06 211 ALA A N 1
ATOM 1626 C CA . ALA A 1 211 ? 9.961 6.457 10.281 1 98.06 211 ALA A CA 1
ATOM 1627 C C . ALA A 1 211 ? 9.07 7.309 11.188 1 98.06 211 ALA A C 1
ATOM 1629 O O . ALA A 1 211 ? 9.164 8.539 11.18 1 98.06 211 ALA A O 1
ATOM 1630 N N . PHE A 1 212 ? 8.203 6.66 12.023 1 97.44 212 PHE A N 1
ATOM 1631 C CA . PHE A 1 212 ? 7.129 7.438 12.625 1 97.44 212 PHE A CA 1
ATOM 1632 C C . PHE A 1 212 ? 7.344 7.586 14.125 1 97.44 212 PHE A C 1
ATOM 1634 O O . PHE A 1 212 ? 6.66 8.375 14.781 1 97.44 212 PHE A O 1
ATOM 1641 N N . GLU A 1 213 ? 8.289 6.871 14.688 1 96.31 213 GLU A N 1
ATOM 1642 C CA . GLU A 1 213 ? 8.617 7.113 16.094 1 96.31 213 GLU A CA 1
ATOM 1643 C C . GLU A 1 213 ? 9.062 8.555 16.312 1 96.31 213 GLU A C 1
ATOM 1645 O O . GLU A 1 213 ? 8.586 9.227 17.234 1 96.31 213 GLU A O 1
ATOM 1650 N N . PRO A 1 214 ? 9.977 9.078 15.477 1 97.38 214 PRO A N 1
ATOM 1651 C CA . PRO A 1 214 ? 10.336 10.484 15.641 1 97.38 214 PRO A CA 1
ATOM 1652 C C . PRO A 1 214 ? 9.148 11.43 15.484 1 97.38 214 PRO A C 1
ATOM 1654 O O . PRO A 1 214 ? 9.086 12.469 16.141 1 97.38 214 PRO A O 1
ATOM 1657 N N . VAL A 1 215 ? 8.227 11.125 14.609 1 97.19 215 VAL A N 1
ATOM 1658 C CA . VAL A 1 215 ? 7.02 11.922 14.422 1 97.19 215 VAL A CA 1
ATOM 1659 C C . VAL A 1 215 ? 6.18 11.898 15.695 1 97.19 215 VAL A C 1
ATOM 1661 O O . VAL A 1 215 ? 5.695 12.938 16.156 1 97.19 215 VAL A O 1
ATOM 1664 N N . HIS A 1 216 ? 6.023 10.711 16.219 1 96.19 216 HIS A N 1
ATOM 1665 C CA . HIS A 1 216 ? 5.305 10.555 17.484 1 96.19 216 HIS A CA 1
ATOM 1666 C C . HIS A 1 216 ? 5.938 11.391 18.594 1 96.19 216 HIS A C 1
ATOM 1668 O O . HIS A 1 216 ? 5.234 12.094 19.328 1 96.19 216 HIS A O 1
ATOM 1674 N N . ASP A 1 217 ? 7.25 11.328 18.688 1 96.5 217 ASP A N 1
ATOM 1675 C CA . ASP A 1 217 ? 7.969 12.062 19.734 1 96.5 217 ASP A CA 1
ATOM 1676 C C . ASP A 1 217 ? 7.758 13.562 19.594 1 96.5 217 ASP A C 1
ATOM 1678 O O . ASP A 1 217 ? 7.484 14.25 20.578 1 96.5 217 ASP A O 1
ATOM 1682 N N . LEU A 1 218 ? 7.875 14.039 18.422 1 96.94 218 LEU A N 1
ATOM 1683 C CA . LEU A 1 218 ? 7.695 15.469 18.188 1 96.94 218 LEU A CA 1
ATOM 1684 C C . LEU A 1 218 ? 6.258 15.891 18.484 1 96.94 218 LEU A C 1
ATOM 1686 O O . LEU A 1 218 ? 6.027 16.906 19.141 1 96.94 218 LEU A O 1
ATOM 1690 N N . ALA A 1 219 ? 5.277 15.133 17.984 1 96.75 219 ALA A N 1
ATOM 1691 C CA . ALA A 1 219 ? 3.869 15.43 18.219 1 96.75 219 ALA A CA 1
ATOM 1692 C C . ALA A 1 219 ? 3.557 15.422 19.719 1 96.75 219 ALA A C 1
ATOM 1694 O O . ALA A 1 219 ? 2.828 16.281 20.203 1 96.75 219 ALA A O 1
ATOM 1695 N N . SER A 1 220 ? 4.133 14.477 20.359 1 95 220 SER A N 1
ATOM 1696 C CA . SER A 1 220 ? 3.93 14.375 21.812 1 95 220 SER A CA 1
ATOM 1697 C C . SER A 1 220 ? 4.465 15.602 22.531 1 95 220 SER A C 1
ATOM 1699 O O . SER A 1 220 ? 3.818 16.125 23.438 1 95 220 SER A O 1
ATOM 1701 N N . GLN A 1 221 ? 5.609 16 22.172 1 96.31 221 GLN A N 1
ATOM 1702 C CA . GLN A 1 221 ? 6.211 17.203 22.75 1 96.31 221 GLN A CA 1
ATOM 1703 C C . GLN A 1 221 ? 5.332 18.422 22.516 1 96.31 221 GLN A C 1
ATOM 1705 O O . GLN A 1 221 ? 5.094 19.203 23.438 1 96.31 221 GLN A O 1
ATOM 1710 N N . ILE A 1 222 ? 4.867 18.578 21.328 1 96.19 222 ILE A N 1
ATOM 1711 C CA . ILE A 1 222 ? 4.031 19.719 20.984 1 96.19 222 ILE A CA 1
ATOM 1712 C C . ILE A 1 222 ? 2.736 19.672 21.781 1 96.19 222 ILE A C 1
ATOM 1714 O O . ILE A 1 222 ? 2.324 20.688 22.359 1 96.19 222 ILE A O 1
ATOM 1718 N N . LEU A 1 223 ? 2.094 18.516 21.844 1 95.75 223 LEU A N 1
ATOM 1719 C CA . LEU A 1 223 ? 0.827 18.375 22.562 1 95.75 223 LEU A CA 1
ATOM 1720 C C . LEU A 1 223 ? 0.999 18.641 24.047 1 95.75 223 LEU A C 1
ATOM 1722 O O . LEU A 1 223 ? 0.134 19.266 24.672 1 95.75 223 LEU A O 1
ATOM 1726 N N . GLN A 1 224 ? 2.139 18.234 24.547 1 95.25 224 GLN A N 1
ATOM 1727 C CA . GLN A 1 224 ? 2.412 18.484 25.953 1 95.25 224 GLN A CA 1
ATOM 1728 C C . GLN A 1 224 ? 2.652 19.953 26.234 1 95.25 224 GLN A C 1
ATOM 1730 O O . GLN A 1 224 ? 2.074 20.531 27.156 1 95.25 224 GLN A O 1
ATOM 1735 N N . GLU A 1 225 ? 3.432 20.547 25.469 1 95.62 225 GLU A N 1
ATOM 1736 C CA . GLU A 1 225 ? 3.85 21.922 25.688 1 95.62 225 GLU A CA 1
ATOM 1737 C C . GLU A 1 225 ? 2.715 22.891 25.391 1 95.62 225 GLU A C 1
ATOM 1739 O O . GLU A 1 225 ? 2.504 23.859 26.141 1 95.62 225 GLU A O 1
ATOM 1744 N N . ALA A 1 226 ? 1.979 22.641 24.359 1 93.44 226 ALA A N 1
ATOM 1745 C CA . ALA A 1 226 ? 0.993 23.609 23.906 1 93.44 226 ALA A CA 1
ATOM 1746 C C . ALA A 1 226 ? -0.381 23.328 24.5 1 93.44 226 ALA A C 1
ATOM 1748 O O . ALA A 1 226 ? -1.193 24.234 24.672 1 93.44 226 ALA A O 1
ATOM 1749 N N . TYR A 1 227 ? -0.617 22.062 24.906 1 92.31 227 TYR A N 1
ATOM 1750 C CA . TYR A 1 227 ? -1.982 21.719 25.281 1 92.31 227 TYR A CA 1
ATOM 1751 C C . TYR A 1 227 ? -2.01 20.984 26.625 1 92.31 227 TYR A C 1
ATOM 1753 O O . TYR A 1 227 ? -3.082 20.703 27.156 1 92.31 227 TYR A O 1
ATOM 1761 N N . GLY A 1 228 ? -0.927 20.625 27.141 1 94 228 GLY A N 1
ATOM 1762 C CA . GLY A 1 228 ? -0.873 19.891 28.391 1 94 228 GLY A CA 1
ATOM 1763 C C . GLY A 1 228 ? -1.359 18.453 28.266 1 94 228 GLY A C 1
ATOM 1764 O O . GLY A 1 228 ? -1.805 17.859 29.234 1 94 228 GLY A O 1
ATOM 1765 N N . ILE A 1 229 ? -1.293 17.953 27.062 1 91.38 229 ILE A N 1
ATOM 1766 C CA . ILE A 1 229 ? -1.769 16.609 26.797 1 91.38 229 ILE A CA 1
ATOM 1767 C C . ILE A 1 229 ? -0.593 15.633 26.812 1 91.38 229 ILE A C 1
ATOM 1769 O O . ILE A 1 229 ? 0.417 15.859 26.141 1 91.38 229 ILE A O 1
ATOM 1773 N N . LYS A 1 230 ? -0.752 14.508 27.625 1 84 230 LYS A N 1
ATOM 1774 C CA . LYS A 1 230 ? 0.249 13.445 27.641 1 84 230 LYS A CA 1
ATOM 1775 C C . LYS A 1 230 ? -0.076 12.375 26.609 1 84 230 LYS A C 1
ATOM 1777 O O . LYS A 1 230 ? -1.148 11.766 26.656 1 84 230 LYS A O 1
ATOM 1782 N N . PHE A 1 231 ? 0.786 12.266 25.672 1 78.12 231 PHE A N 1
ATOM 1783 C CA . PHE A 1 231 ? 0.672 11.352 24.531 1 78.12 231 PHE A CA 1
ATOM 1784 C C . PHE A 1 231 ? 1.646 10.188 24.688 1 78.12 231 PHE A C 1
ATOM 1786 O O . PHE A 1 231 ? 2.859 10.367 24.547 1 78.12 231 PHE A O 1
ATOM 1793 N N . THR A 1 232 ? 1.07 8.953 25.094 1 78.19 232 THR A N 1
ATOM 1794 C CA . THR A 1 232 ? 1.96 7.844 25.406 1 78.19 232 THR A CA 1
ATOM 1795 C C . THR A 1 232 ? 1.768 6.695 24.422 1 78.19 232 THR A C 1
ATOM 1797 O O . THR A 1 232 ? 0.709 6.574 23.797 1 78.19 232 THR A O 1
ATOM 1800 N N . LYS A 1 233 ? 2.885 5.926 24.25 1 82.31 233 LYS A N 1
ATOM 1801 C CA . LYS A 1 233 ? 2.859 4.715 23.438 1 82.31 233 LYS A CA 1
ATOM 1802 C C . LYS A 1 233 ? 2.061 3.609 24.109 1 82.31 233 LYS A C 1
ATOM 1804 O O . LYS A 1 233 ? 2.029 3.527 25.344 1 82.31 233 LYS A O 1
ATOM 1809 N N . SER A 1 234 ? 1.236 2.93 23.266 1 71.88 234 SER A N 1
ATOM 1810 C CA . SER A 1 234 ? 0.556 1.758 23.812 1 71.88 234 SER A CA 1
ATOM 1811 C C . SER A 1 234 ? 1.457 0.528 23.766 1 71.88 234 SER A C 1
ATOM 1813 O O . SER A 1 234 ? 1.92 0.124 22.703 1 71.88 234 SER A O 1
ATOM 1815 N N . THR A 1 235 ? 2.283 0.169 24.781 1 60.81 235 THR A N 1
ATOM 1816 C CA . THR A 1 235 ? 3.203 -0.962 24.781 1 60.81 235 THR A CA 1
ATOM 1817 C C . THR A 1 235 ? 2.439 -2.281 24.844 1 60.81 235 THR A C 1
ATOM 1819 O O . THR A 1 235 ? 3.027 -3.354 24.688 1 60.81 235 THR A O 1
ATOM 1822 N N . ASP A 1 236 ? 1.29 -2.381 25.188 1 52.28 236 ASP A N 1
ATOM 1823 C CA . ASP A 1 236 ? 0.616 -3.66 25.375 1 52.28 236 ASP A CA 1
ATOM 1824 C C . ASP A 1 236 ? 0.405 -4.379 24.047 1 52.28 236 ASP A C 1
ATOM 1826 O O . ASP A 1 236 ? 0.257 -5.602 24.016 1 52.28 236 ASP A O 1
ATOM 1830 N N . ARG A 1 237 ? 0.556 -3.641 23.047 1 51.81 237 ARG A N 1
ATOM 1831 C CA . ARG A 1 237 ? 0.112 -4.305 21.812 1 51.81 237 ARG A CA 1
ATOM 1832 C C . ARG A 1 237 ? 1.3 -4.688 20.938 1 51.81 237 ARG A C 1
ATOM 1834 O O . ARG A 1 237 ? 1.157 -4.84 19.734 1 51.81 237 ARG A O 1
ATOM 1841 N N . LEU A 1 238 ? 2.551 -4.547 21.484 1 47.91 238 LEU A N 1
ATOM 1842 C CA . LEU A 1 238 ? 3.693 -4.973 20.688 1 47.91 238 LEU A CA 1
ATOM 1843 C C . LEU A 1 238 ? 3.629 -6.469 20.391 1 47.91 238 LEU A C 1
ATOM 1845 O O . LEU A 1 238 ? 4.008 -7.281 21.25 1 47.91 238 LEU A O 1
ATOM 1849 N N . CYS A 1 239 ? 2.598 -6.945 19.922 1 48.09 239 CYS A N 1
ATOM 1850 C CA . CYS A 1 239 ? 2.729 -8.336 19.484 1 48.09 239 CYS A CA 1
ATOM 1851 C C . CYS A 1 239 ? 4.004 -8.531 18.672 1 48.09 239 CYS A C 1
ATOM 1853 O O . CYS A 1 239 ? 4.551 -7.574 18.125 1 48.09 239 CYS A O 1
ATOM 1855 N N . ASP A 1 240 ? 4.832 -9.711 18.766 1 45.25 240 ASP A N 1
ATOM 1856 C CA . ASP A 1 240 ? 6.148 -10.094 18.25 1 45.25 240 ASP A CA 1
ATOM 1857 C C . ASP A 1 240 ? 6.359 -9.57 16.828 1 45.25 240 ASP A C 1
ATOM 1859 O O . ASP A 1 240 ? 5.668 -9.992 15.906 1 45.25 240 ASP A O 1
ATOM 1863 N N . MET A 1 241 ? 6.637 -8.375 16.719 1 44.22 241 MET A N 1
ATOM 1864 C CA . MET A 1 241 ? 7.16 -7.879 15.445 1 44.22 241 MET A CA 1
ATOM 1865 C C . MET A 1 241 ? 8.305 -8.758 14.945 1 44.22 241 MET A C 1
ATOM 1867 O O . MET A 1 241 ? 8.844 -8.523 13.859 1 44.22 241 MET A O 1
ATOM 1871 N N . ASP A 1 242 ? 8.867 -9.656 15.633 1 39.19 242 ASP A N 1
ATOM 1872 C CA . ASP A 1 242 ? 10.094 -10.383 15.352 1 39.19 242 ASP A CA 1
ATOM 1873 C C . ASP A 1 242 ? 9.914 -11.328 14.164 1 39.19 242 ASP A C 1
ATOM 1875 O O . ASP A 1 242 ? 10.852 -12.016 13.758 1 39.19 242 ASP A O 1
ATOM 1879 N N . GLY A 1 243 ? 8.875 -11.773 13.719 1 31.75 243 GLY A N 1
ATOM 1880 C CA . GLY A 1 243 ? 8.883 -12.93 12.836 1 31.75 243 GLY A CA 1
ATOM 1881 C C . GLY A 1 243 ? 9.469 -12.633 11.461 1 31.75 243 GLY A C 1
ATOM 1882 O O . GLY A 1 243 ? 9.648 -13.539 10.648 1 31.75 243 GLY A O 1
ATOM 1883 N N . ALA A 1 244 ? 9.242 -11.602 10.742 1 31.77 244 ALA A N 1
ATOM 1884 C CA . ALA A 1 244 ? 9.625 -11.516 9.336 1 31.77 244 ALA A CA 1
ATOM 1885 C C . ALA A 1 244 ? 11.125 -11.242 9.188 1 31.77 244 ALA A C 1
ATOM 1887 O O . ALA A 1 244 ? 11.547 -10.57 8.25 1 31.77 244 ALA A O 1
ATOM 1888 N N . VAL A 1 245 ? 12.023 -11.477 10.164 1 23.75 245 VAL A N 1
ATOM 1889 C CA . VAL A 1 245 ? 13.398 -11.312 9.727 1 23.75 245 VAL A CA 1
ATOM 1890 C C . VAL A 1 245 ? 13.781 -12.453 8.789 1 23.75 245 VAL A C 1
ATOM 1892 O O . VAL A 1 245 ? 13.516 -13.625 9.078 1 23.75 245 VAL A O 1
ATOM 1895 N N . MET B 1 1 ? 19.25 -18.312 -54.031 1 28.83 1 MET B N 1
ATOM 1896 C CA . MET B 1 1 ? 18.234 -18.312 -52.969 1 28.83 1 MET B CA 1
ATOM 1897 C C . MET B 1 1 ? 18.719 -17.578 -51.719 1 28.83 1 MET B C 1
ATOM 1899 O O . MET B 1 1 ? 19.594 -18.062 -51 1 28.83 1 MET B O 1
ATOM 1903 N N . SER B 1 2 ? 18.766 -16.203 -51.719 1 32.41 2 SER B N 1
ATOM 1904 C CA . SER B 1 2 ? 19.328 -15.188 -50.844 1 32.41 2 SER B CA 1
ATOM 1905 C C . SER B 1 2 ? 18.625 -15.188 -49.5 1 32.41 2 SER B C 1
ATOM 1907 O O . SER B 1 2 ? 17.406 -15.016 -49.438 1 32.41 2 SER B O 1
ATOM 1909 N N . THR B 1 3 ? 19.156 -15.961 -48.5 1 29.89 3 THR B N 1
ATOM 1910 C CA . THR B 1 3 ? 18.703 -16.125 -47.125 1 29.89 3 THR B CA 1
ATOM 1911 C C . THR B 1 3 ? 18.688 -14.773 -46.406 1 29.89 3 THR B C 1
ATOM 1913 O O . THR B 1 3 ? 19.734 -14.117 -46.281 1 29.89 3 THR B O 1
ATOM 1916 N N . SER B 1 4 ? 17.641 -13.969 -46.625 1 29.64 4 SER B N 1
ATOM 1917 C CA . SER B 1 4 ? 17.359 -12.711 -45.938 1 29.64 4 SER B CA 1
ATOM 1918 C C . SER B 1 4 ? 17.438 -12.859 -44.438 1 29.64 4 SER B C 1
ATOM 1920 O O . SER B 1 4 ? 16.781 -13.719 -43.844 1 29.64 4 SER B O 1
ATOM 1922 N N . SER B 1 5 ? 18.609 -12.602 -43.844 1 27.69 5 SER B N 1
ATOM 1923 C CA . SER B 1 5 ? 18.953 -12.602 -42.438 1 27.69 5 SER B CA 1
ATOM 1924 C C . SER B 1 5 ? 18 -11.719 -41.625 1 27.69 5 SER B C 1
ATOM 1926 O O . SER B 1 5 ? 17.828 -10.539 -41.938 1 27.69 5 SER B O 1
ATOM 1928 N N . CYS B 1 6 ? 16.828 -12.211 -41.219 1 23.83 6 CYS B N 1
ATOM 1929 C CA . CYS B 1 6 ? 15.883 -11.523 -40.344 1 23.83 6 CYS B CA 1
ATOM 1930 C C . CYS B 1 6 ? 16.578 -10.953 -39.125 1 23.83 6 CYS B C 1
ATOM 1932 O O . CYS B 1 6 ? 17.188 -11.688 -38.344 1 23.83 6 CYS B O 1
ATOM 1934 N N . ALA B 1 7 ? 17.125 -9.711 -39.219 1 27.7 7 ALA B N 1
ATOM 1935 C CA . ALA B 1 7 ? 17.625 -8.961 -38.062 1 27.7 7 ALA B CA 1
ATOM 1936 C C . ALA B 1 7 ? 16.703 -9.133 -36.844 1 27.7 7 ALA B C 1
ATOM 1938 O O . ALA B 1 7 ? 15.508 -8.867 -36.938 1 27.7 7 ALA B O 1
ATOM 1939 N N . ALA B 1 8 ? 17 -9.992 -35.938 1 29.66 8 ALA B N 1
ATOM 1940 C CA . ALA B 1 8 ? 16.391 -10.266 -34.656 1 29.66 8 ALA B CA 1
ATOM 1941 C C . ALA B 1 8 ? 16.031 -8.961 -33.938 1 29.66 8 ALA B C 1
ATOM 1943 O O . ALA B 1 8 ? 16.859 -8.07 -33.781 1 29.66 8 ALA B O 1
ATOM 1944 N N . ALA B 1 9 ? 14.789 -8.523 -34 1 30.47 9 ALA B N 1
ATOM 1945 C CA . ALA B 1 9 ? 14.258 -7.379 -33.25 1 30.47 9 ALA B CA 1
ATOM 1946 C C . ALA B 1 9 ? 14.758 -7.363 -31.812 1 30.47 9 ALA B C 1
ATOM 1948 O O . ALA B 1 9 ? 14.703 -8.383 -31.125 1 30.47 9 ALA B O 1
ATOM 1949 N N . ARG B 1 10 ? 15.75 -6.66 -31.562 1 31.39 10 ARG B N 1
ATOM 1950 C CA . ARG B 1 10 ? 16.172 -6.398 -30.188 1 31.39 10 ARG B CA 1
ATOM 1951 C C . ARG B 1 10 ? 14.969 -6.121 -29.297 1 31.39 10 ARG B C 1
ATOM 1953 O O . ARG B 1 10 ? 14.188 -5.207 -29.562 1 31.39 10 ARG B O 1
ATOM 1960 N N . PRO B 1 11 ? 14.273 -7.121 -28.562 1 31.66 11 PRO B N 1
ATOM 1961 C CA . PRO B 1 11 ? 13.125 -6.793 -27.703 1 31.66 11 PRO B CA 1
ATOM 1962 C C . PRO B 1 11 ? 13.352 -5.535 -26.875 1 31.66 11 PRO B C 1
ATOM 1964 O O . PRO B 1 11 ? 14.328 -5.461 -26.109 1 31.66 11 PRO B O 1
ATOM 1967 N N . THR B 1 12 ? 13.273 -4.426 -27.25 1 35.09 12 THR B N 1
ATOM 1968 C CA . THR B 1 12 ? 13.359 -3.225 -26.438 1 35.09 12 THR B CA 1
ATOM 1969 C C . THR B 1 12 ? 12.391 -3.299 -25.266 1 35.09 12 THR B C 1
ATOM 1971 O O . THR B 1 12 ? 11.195 -3.023 -25.422 1 35.09 12 THR B O 1
ATOM 1974 N N . GLY B 1 13 ? 12.117 -4.332 -24.484 1 36.75 13 GLY B N 1
ATOM 1975 C CA . GLY B 1 13 ? 11.148 -4.516 -23.422 1 36.75 13 GLY B CA 1
ATOM 1976 C C . GLY B 1 13 ? 11.203 -3.42 -22.375 1 36.75 13 GLY B C 1
ATOM 1977 O O . GLY B 1 13 ? 11.93 -3.533 -21.375 1 36.75 13 GLY B O 1
ATOM 1978 N N . SER B 1 14 ? 11.266 -2.156 -22.625 1 39.78 14 SER B N 1
ATOM 1979 C CA . SER B 1 14 ? 11.32 -1.039 -21.688 1 39.78 14 SER B CA 1
ATOM 1980 C C . SER B 1 14 ? 10.133 -1.067 -20.719 1 39.78 14 SER B C 1
ATOM 1982 O O . SER B 1 14 ? 9.008 -1.376 -21.125 1 39.78 14 SER B O 1
ATOM 1984 N N . THR B 1 15 ? 10.164 -1.405 -19.5 1 47.78 15 THR B N 1
ATOM 1985 C CA . THR B 1 15 ? 9.133 -1.143 -18.5 1 47.78 15 THR B CA 1
ATOM 1986 C C . THR B 1 15 ? 8.641 0.299 -18.594 1 47.78 15 THR B C 1
ATOM 1988 O O . THR B 1 15 ? 9.367 1.182 -19.047 1 47.78 15 THR B O 1
ATOM 1991 N N . GLY B 1 16 ? 7.496 0.543 -19.203 1 46.34 16 GLY B N 1
ATOM 1992 C CA . GLY B 1 16 ? 6.785 1.804 -19.344 1 46.34 16 GLY B CA 1
ATOM 1993 C C . GLY B 1 16 ? 7.121 2.807 -18.266 1 46.34 16 GLY B C 1
ATOM 1994 O O . GLY B 1 16 ? 6.5 3.867 -18.172 1 46.34 16 GLY B O 1
ATOM 1995 N N . HIS B 1 17 ? 7.906 2.385 -17.375 1 54.72 17 HIS B N 1
ATOM 1996 C CA . HIS B 1 17 ? 8.242 3.369 -16.359 1 54.72 17 HIS B CA 1
ATOM 1997 C C . HIS B 1 17 ? 9.344 4.312 -16.844 1 54.72 17 HIS B C 1
ATOM 1999 O O . HIS B 1 17 ? 10.18 3.926 -17.656 1 54.72 17 HIS B O 1
ATOM 2005 N N . GLY B 1 18 ? 9.141 5.52 -16.594 1 56.69 18 GLY B N 1
ATOM 2006 C CA . GLY B 1 18 ? 10.227 6.434 -16.906 1 56.69 18 GLY B CA 1
ATOM 2007 C C . GLY B 1 18 ? 11.586 5.906 -16.5 1 56.69 18 GLY B C 1
ATOM 2008 O O . GLY B 1 18 ? 11.68 4.938 -15.742 1 56.69 18 GLY B O 1
ATOM 2009 N N . ASP B 1 19 ? 12.711 6.293 -17.094 1 60.38 19 ASP B N 1
ATOM 2010 C CA . ASP B 1 19 ? 14.086 5.812 -16.984 1 60.38 19 ASP B CA 1
ATOM 2011 C C . ASP B 1 19 ? 14.516 5.73 -15.523 1 60.38 19 ASP B C 1
ATOM 2013 O O . ASP B 1 19 ? 15.102 4.73 -15.102 1 60.38 19 ASP B O 1
ATOM 2017 N N . SER B 1 20 ? 14.141 6.691 -14.703 1 66.06 20 SER B N 1
ATOM 2018 C CA . SER B 1 20 ? 14.672 6.73 -13.344 1 66.06 20 SER B CA 1
ATOM 2019 C C . SER B 1 20 ? 13.984 5.703 -12.453 1 66.06 20 SER B C 1
ATOM 2021 O O . SER B 1 20 ? 14.641 5.027 -11.656 1 66.06 20 SER B O 1
ATOM 2023 N N . GLU B 1 21 ? 12.75 5.492 -12.664 1 75.06 21 GLU B N 1
ATOM 2024 C CA . GLU B 1 21 ? 12.031 4.484 -11.891 1 75.06 21 GLU B CA 1
ATOM 2025 C C . GLU B 1 21 ? 12.383 3.076 -12.359 1 75.06 21 GLU B C 1
ATOM 2027 O O . GLU B 1 21 ? 12.352 2.127 -11.578 1 75.06 21 GLU B O 1
ATOM 2032 N N . GLY B 1 22 ? 12.789 3.094 -13.547 1 80.94 22 GLY B N 1
ATOM 2033 C CA . GLY B 1 22 ? 13.109 1.809 -14.141 1 80.94 22 GLY B CA 1
ATOM 2034 C C . GLY B 1 22 ? 14.289 1.119 -13.469 1 80.94 22 GLY B C 1
ATOM 2035 O O . GLY B 1 22 ? 14.242 -0.088 -13.227 1 80.94 22 GLY B O 1
ATOM 2036 N N . GLN B 1 23 ? 15.281 1.899 -13.086 1 83.75 23 GLN B N 1
ATOM 2037 C CA . GLN B 1 23 ? 16.453 1.323 -12.43 1 83.75 23 GLN B CA 1
ATOM 2038 C C . GLN B 1 23 ? 16.078 0.766 -11.055 1 83.75 23 GLN B C 1
ATOM 2040 O O . GLN B 1 23 ? 16.562 -0.303 -10.664 1 83.75 23 GLN B O 1
ATOM 2045 N N . CYS B 1 24 ? 15.266 1.435 -10.359 1 87.94 24 CYS B N 1
ATOM 2046 C CA . CYS B 1 24 ? 14.852 0.999 -9.031 1 87.94 24 CYS B CA 1
ATOM 2047 C C . CYS B 1 24 ? 14.023 -0.28 -9.109 1 87.94 24 CYS B C 1
ATOM 2049 O O . CYS B 1 24 ? 14.219 -1.198 -8.305 1 87.94 24 CYS B O 1
ATOM 2051 N N . LEU B 1 25 ? 13.258 -0.337 -10.148 1 89.44 25 LEU B N 1
ATOM 2052 C CA . LEU B 1 25 ? 12.414 -1.511 -10.32 1 89.44 25 LEU B CA 1
ATOM 2053 C C . LEU B 1 25 ? 13.242 -2.729 -10.719 1 89.44 25 LEU B C 1
ATOM 2055 O O . LEU B 1 25 ? 12.945 -3.85 -10.297 1 89.44 25 LEU B O 1
ATOM 2059 N N . ARG B 1 26 ? 14.266 -2.506 -11.5 1 92.31 26 ARG B N 1
ATOM 2060 C CA . ARG B 1 26 ? 15.148 -3.596 -11.898 1 92.31 26 ARG B CA 1
ATOM 2061 C C . ARG B 1 26 ? 15.938 -4.125 -10.703 1 92.31 26 ARG B C 1
ATOM 2063 O O . ARG B 1 26 ? 16.141 -5.336 -10.578 1 92.31 26 ARG B O 1
ATOM 2070 N N . SER B 1 27 ? 16.344 -3.158 -9.875 1 93.81 27 SER B N 1
ATOM 2071 C CA . SER B 1 27 ? 17.047 -3.57 -8.672 1 93.81 27 SER B CA 1
ATOM 2072 C C . SER B 1 27 ? 16.156 -4.418 -7.77 1 93.81 27 SER B C 1
ATOM 2074 O O . SER B 1 27 ? 16.609 -5.41 -7.195 1 93.81 27 SER B O 1
ATOM 2076 N N . TYR 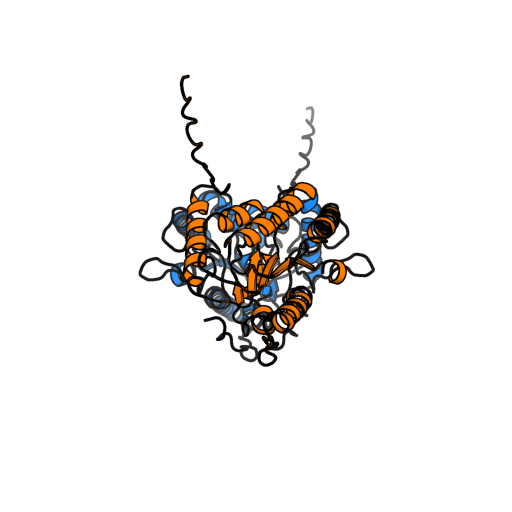B 1 28 ? 14.984 -4.074 -7.684 1 96.56 28 TYR B N 1
ATOM 2077 C CA . TYR B 1 28 ? 14.039 -4.848 -6.879 1 96.56 28 TYR B CA 1
ATOM 2078 C C . TYR B 1 28 ? 13.789 -6.219 -7.5 1 96.56 28 TYR B C 1
ATOM 2080 O O . TYR B 1 28 ? 13.766 -7.23 -6.797 1 96.56 28 TYR B O 1
ATOM 2088 N N . HIS B 1 29 ? 13.633 -6.266 -8.789 1 97.38 29 HIS B N 1
ATOM 2089 C CA . HIS B 1 29 ? 13.469 -7.527 -9.5 1 97.38 29 HIS B CA 1
ATOM 2090 C C . HIS B 1 29 ? 14.633 -8.469 -9.234 1 97.38 29 HIS B C 1
ATOM 2092 O O . HIS B 1 29 ? 14.43 -9.633 -8.891 1 97.38 29 HIS B O 1
ATOM 2098 N N . GLN B 1 30 ? 15.805 -7.914 -9.328 1 96.69 30 GLN B N 1
ATOM 2099 C CA . GLN B 1 30 ? 17 -8.719 -9.062 1 96.69 30 GLN B CA 1
ATOM 2100 C C . GLN B 1 30 ? 17.031 -9.18 -7.609 1 96.69 30 GLN B C 1
ATOM 2102 O O . GLN B 1 30 ? 17.438 -10.305 -7.324 1 96.69 30 GLN B O 1
ATOM 2107 N N . HIS B 1 31 ? 16.609 -8.328 -6.746 1 96.75 31 HIS B N 1
ATOM 2108 C CA . HIS B 1 31 ? 16.547 -8.695 -5.336 1 96.75 31 HIS B CA 1
ATOM 2109 C C . HIS B 1 31 ? 15.617 -9.891 -5.117 1 96.75 31 HIS B C 1
ATOM 2111 O O . HIS B 1 31 ? 15.961 -10.82 -4.395 1 96.75 31 HIS B O 1
ATOM 2117 N N . LEU B 1 32 ? 14.484 -9.93 -5.754 1 97.38 32 LEU B N 1
ATOM 2118 C CA . LEU B 1 32 ? 13.516 -11.008 -5.602 1 97.38 32 LEU B CA 1
ATOM 2119 C C . LEU B 1 32 ? 14.086 -12.32 -6.141 1 97.38 32 LEU B C 1
ATOM 2121 O O . LEU B 1 32 ? 13.883 -13.383 -5.547 1 97.38 32 LEU B O 1
ATOM 2125 N N . ILE B 1 33 ? 14.805 -12.219 -7.242 1 96.81 33 ILE B N 1
ATOM 2126 C CA . ILE B 1 33 ? 15.445 -13.406 -7.797 1 96.81 33 ILE B CA 1
ATOM 2127 C C . ILE B 1 33 ? 16.469 -13.945 -6.805 1 96.81 33 ILE B C 1
ATOM 2129 O O . ILE B 1 33 ? 16.516 -15.148 -6.539 1 96.81 33 ILE B O 1
ATOM 2133 N N . ASN B 1 34 ? 17.219 -13.031 -6.188 1 95.56 34 ASN B N 1
ATOM 2134 C CA . ASN B 1 34 ? 18.297 -13.422 -5.281 1 95.56 34 ASN B CA 1
ATOM 2135 C C . ASN B 1 34 ? 17.75 -14.078 -4.02 1 95.56 34 ASN B C 1
ATOM 2137 O O . ASN B 1 34 ? 18.281 -15.094 -3.562 1 95.56 34 ASN B O 1
ATOM 2141 N N . ILE B 1 35 ? 16.672 -13.602 -3.48 1 93 35 ILE B N 1
ATOM 2142 C CA . ILE B 1 35 ? 16.188 -14.109 -2.203 1 93 35 ILE B CA 1
ATOM 2143 C C . ILE B 1 35 ? 15.484 -15.445 -2.416 1 93 35 ILE B C 1
ATOM 2145 O O . ILE B 1 35 ? 15.273 -16.203 -1.467 1 93 35 ILE B O 1
ATOM 2149 N N . SER B 1 36 ? 15.07 -15.688 -3.619 1 92.88 36 SER B N 1
ATOM 2150 C CA . SER B 1 36 ? 14.32 -16.906 -3.906 1 92.88 36 SER B CA 1
ATOM 2151 C C . SER B 1 36 ? 15.25 -18.031 -4.348 1 92.88 36 SER B C 1
ATOM 2153 O O . SER B 1 36 ? 14.852 -19.188 -4.402 1 92.88 36 SER B O 1
ATOM 2155 N N . GLU B 1 37 ? 16.469 -17.703 -4.617 1 91.44 37 GLU B N 1
ATOM 2156 C CA . GLU B 1 37 ? 17.391 -18.688 -5.168 1 91.44 37 GLU B CA 1
ATOM 2157 C C . GLU B 1 37 ? 17.594 -19.859 -4.215 1 91.44 37 GLU B C 1
ATOM 2159 O O . GLU B 1 37 ? 17.875 -19.656 -3.031 1 91.44 37 GLU B O 1
ATOM 2164 N N . GLY B 1 38 ? 17.297 -21.016 -4.781 1 87.75 38 GLY B N 1
ATOM 2165 C CA . GLY B 1 38 ? 17.562 -22.25 -4.059 1 87.75 38 GLY B CA 1
ATOM 2166 C C . GLY B 1 38 ? 16.469 -22.609 -3.066 1 87.75 38 GLY B C 1
ATOM 2167 O O . GLY B 1 38 ? 16.531 -23.641 -2.408 1 87.75 38 GLY B O 1
ATOM 2168 N N . LYS B 1 39 ? 15.445 -21.828 -3.012 1 89.38 39 LYS B N 1
ATOM 2169 C CA . LYS B 1 39 ? 14.367 -22.125 -2.076 1 89.38 39 LYS B CA 1
ATOM 2170 C C . LYS B 1 39 ? 13.32 -23.031 -2.707 1 89.38 39 LYS B C 1
ATOM 2172 O O . LYS B 1 39 ? 13.188 -23.094 -3.932 1 89.38 39 LYS B O 1
ATOM 2177 N N . GLU B 1 40 ? 12.695 -23.797 -1.856 1 90.25 40 GLU B N 1
ATOM 2178 C CA . GLU B 1 40 ? 11.586 -24.656 -2.244 1 90.25 40 GLU B CA 1
ATOM 2179 C C . GLU B 1 40 ? 10.32 -24.297 -1.456 1 90.25 40 GLU B C 1
ATOM 2181 O O . GLU B 1 40 ? 9.82 -25.125 -0.687 1 90.25 40 GLU B O 1
ATOM 2186 N N . PRO B 1 41 ? 9.82 -23.141 -1.764 1 94.12 41 PRO B N 1
ATOM 2187 C CA . PRO B 1 41 ? 8.672 -22.688 -0.979 1 94.12 41 PRO B CA 1
ATOM 2188 C C . PRO B 1 41 ? 7.414 -23.516 -1.251 1 94.12 41 PRO B C 1
ATOM 2190 O O . PRO B 1 41 ? 7.234 -24.016 -2.359 1 94.12 41 PRO B O 1
ATOM 2193 N N . ASP B 1 42 ? 6.594 -23.609 -0.21 1 95.31 42 ASP B N 1
ATOM 2194 C CA . ASP B 1 42 ? 5.285 -24.234 -0.395 1 95.31 42 ASP B CA 1
ATOM 2195 C C . ASP B 1 42 ? 4.363 -23.328 -1.213 1 95.31 42 ASP B C 1
ATOM 2197 O O . ASP B 1 42 ? 3.635 -23.812 -2.086 1 95.31 42 ASP B O 1
ATOM 2201 N N . ILE B 1 43 ? 4.43 -22.047 -0.938 1 96.62 43 ILE B N 1
ATOM 2202 C CA . ILE B 1 43 ? 3.561 -21.094 -1.614 1 96.62 43 ILE B CA 1
ATOM 2203 C C . ILE B 1 43 ? 4.379 -19.891 -2.082 1 96.62 43 ILE B C 1
ATOM 2205 O O . ILE B 1 43 ? 5.223 -19.375 -1.34 1 96.62 43 ILE B O 1
ATOM 2209 N N . VAL B 1 44 ? 4.18 -19.469 -3.297 1 97.19 44 VAL B N 1
ATOM 2210 C CA . VAL B 1 44 ? 4.719 -18.219 -3.816 1 97.19 44 VAL B CA 1
ATOM 2211 C C . VAL B 1 44 ? 3.576 -17.297 -4.238 1 97.19 44 VAL B C 1
ATOM 2213 O O . VAL B 1 44 ? 2.641 -17.734 -4.914 1 97.19 44 VAL B O 1
ATOM 2216 N N . PHE B 1 45 ? 3.664 -16.094 -3.824 1 98.38 45 PHE B N 1
ATOM 2217 C CA . PHE B 1 45 ? 2.707 -15.078 -4.254 1 98.38 45 PHE B CA 1
ATOM 2218 C C . PHE B 1 45 ? 3.287 -14.227 -5.375 1 98.38 45 PHE B C 1
ATOM 2220 O O . PHE B 1 45 ? 4.422 -13.758 -5.277 1 98.38 45 PHE B O 1
ATOM 2227 N N . LEU B 1 46 ? 2.514 -14.07 -6.426 1 98.62 46 LEU B N 1
ATOM 2228 C CA . LEU B 1 46 ? 2.77 -13.164 -7.539 1 98.62 46 LEU B CA 1
ATOM 2229 C C . LEU B 1 46 ? 1.631 -12.164 -7.695 1 98.62 46 LEU B C 1
ATOM 2231 O O . LEU B 1 46 ? 0.478 -12.555 -7.895 1 98.62 46 LEU B O 1
ATOM 2235 N N . GLY B 1 47 ? 2 -10.906 -7.59 1 98.5 47 GLY B N 1
ATOM 2236 C CA . GLY B 1 47 ? 0.898 -9.961 -7.703 1 98.5 47 GLY B CA 1
ATOM 2237 C C . GLY B 1 47 ? 1.333 -8.516 -7.559 1 98.5 47 GLY B C 1
ATOM 2238 O O . GLY B 1 47 ? 2.486 -8.18 -7.832 1 98.5 47 GLY B O 1
ATOM 2239 N N . ASP B 1 48 ? 0.362 -7.656 -7.266 1 97.38 48 ASP B N 1
ATOM 2240 C CA . ASP B 1 48 ? 0.569 -6.211 -7.184 1 97.38 48 ASP B CA 1
ATOM 2241 C C . ASP B 1 48 ? 0.49 -5.727 -5.738 1 97.38 48 ASP B C 1
ATOM 2243 O O . ASP B 1 48 ? 1.008 -6.383 -4.828 1 97.38 48 ASP B O 1
ATOM 2247 N N . HIS B 1 49 ? -0.132 -4.543 -5.488 1 96.25 49 HIS B N 1
ATOM 2248 C CA . HIS B 1 49 ? -0.141 -3.936 -4.16 1 96.25 49 HIS B CA 1
ATOM 2249 C C . HIS B 1 49 ? -0.855 -4.828 -3.15 1 96.25 49 HIS B C 1
ATOM 2251 O O . HIS B 1 49 ? -0.469 -4.883 -1.981 1 96.25 49 HIS B O 1
ATOM 2257 N N . THR B 1 50 ? -1.877 -5.559 -3.574 1 97.38 50 THR B N 1
ATOM 2258 C CA . THR B 1 50 ? -2.688 -6.363 -2.666 1 97.38 50 THR B CA 1
ATOM 2259 C C . THR B 1 50 ? -1.839 -7.438 -1.995 1 97.38 50 THR B C 1
ATOM 2261 O O . THR B 1 50 ? -1.831 -7.555 -0.768 1 97.38 50 THR B O 1
ATOM 2264 N N . THR B 1 51 ? -1.068 -8.125 -2.734 1 98 51 THR B N 1
ATOM 2265 C CA . THR B 1 51 ? -0.271 -9.203 -2.162 1 98 51 THR B CA 1
ATOM 2266 C C . THR B 1 51 ? 1.048 -8.672 -1.612 1 98 51 THR B C 1
ATOM 2268 O O . THR B 1 51 ? 1.573 -9.188 -0.626 1 98 51 THR B O 1
ATOM 2271 N N . ALA B 1 52 ? 1.593 -7.609 -2.24 1 96.94 52 ALA B N 1
ATOM 2272 C CA . ALA B 1 52 ? 2.83 -7.031 -1.721 1 96.94 52 ALA B CA 1
ATOM 2273 C C . ALA B 1 52 ? 2.645 -6.539 -0.288 1 96.94 52 ALA B C 1
ATOM 2275 O O . ALA B 1 52 ? 3.447 -6.859 0.593 1 96.94 52 ALA B O 1
ATOM 2276 N N . PHE B 1 53 ? 1.542 -5.891 -0.063 1 96.06 53 PHE B N 1
ATOM 2277 C CA . PHE B 1 53 ? 1.321 -5.309 1.255 1 96.06 53 PHE B CA 1
ATOM 2278 C C . PHE B 1 53 ? 0.782 -6.352 2.227 1 96.06 53 PHE B C 1
ATOM 2280 O O . PHE B 1 53 ? 0.799 -6.145 3.441 1 96.06 53 PHE B O 1
ATOM 2287 N N . LEU B 1 54 ? 0.326 -7.445 1.721 1 95.62 54 LEU B N 1
ATOM 2288 C CA . LEU B 1 54 ? -0.025 -8.562 2.596 1 95.62 54 LEU B CA 1
ATOM 2289 C C . LEU B 1 54 ? 1.139 -8.914 3.514 1 95.62 54 LEU B C 1
ATOM 2291 O O . LEU B 1 54 ? 0.932 -9.25 4.684 1 95.62 54 LEU B O 1
ATOM 2295 N N . SER B 1 55 ? 2.334 -8.719 3.074 1 90.5 55 SER B N 1
ATOM 2296 C CA . SER B 1 55 ? 3.537 -9.156 3.773 1 90.5 55 SER B CA 1
ATOM 2297 C C . SER B 1 55 ? 3.793 -8.312 5.016 1 90.5 55 SER B C 1
ATOM 2299 O O . SER B 1 55 ? 4.559 -8.703 5.898 1 90.5 55 SER B O 1
ATOM 2301 N N . ILE B 1 56 ? 3.158 -7.137 5.07 1 88.69 56 ILE B N 1
ATOM 2302 C CA . ILE B 1 56 ? 3.463 -6.277 6.211 1 88.69 56 ILE B CA 1
ATOM 2303 C C . ILE B 1 56 ? 2.285 -6.281 7.188 1 88.69 56 ILE B C 1
ATOM 2305 O O . ILE B 1 56 ? 2.271 -5.52 8.156 1 88.69 56 ILE B O 1
ATOM 2309 N N . THR B 1 57 ? 1.331 -7.113 6.926 1 89.81 57 THR B N 1
ATOM 2310 C CA . THR B 1 57 ? 0.187 -7.254 7.82 1 89.81 57 THR B CA 1
ATOM 2311 C C . THR B 1 57 ? 0.374 -8.445 8.75 1 89.81 57 THR B C 1
ATOM 2313 O O . THR B 1 57 ? 1.146 -9.359 8.453 1 89.81 57 THR B O 1
ATOM 2316 N N . GLN B 1 58 ? -0.396 -8.43 9.805 1 87.06 58 GLN B N 1
ATOM 2317 C CA . GLN B 1 58 ? -0.423 -9.57 10.719 1 87.06 58 GLN B CA 1
ATOM 2318 C C . GLN B 1 58 ? -1.026 -10.797 10.039 1 87.06 58 GLN B C 1
ATOM 2320 O O . GLN B 1 58 ? -0.783 -11.93 10.461 1 87.06 58 GLN B O 1
ATOM 2325 N N . VAL B 1 59 ? -1.81 -10.586 9.031 1 91.38 59 VAL B N 1
ATOM 2326 C CA . VAL B 1 59 ? -2.469 -11.672 8.328 1 91.38 59 VAL B CA 1
ATOM 2327 C C . VAL B 1 59 ? -1.422 -12.578 7.68 1 91.38 59 VAL B C 1
ATOM 2329 O O . VAL B 1 59 ? -1.586 -13.797 7.641 1 91.38 59 VAL B O 1
ATOM 2332 N N . TRP B 1 60 ? -0.323 -11.969 7.195 1 92.69 60 TRP B N 1
ATOM 2333 C CA . TRP B 1 60 ? 0.772 -12.758 6.645 1 92.69 60 TRP B CA 1
ATOM 2334 C C . TRP B 1 60 ? 1.361 -13.688 7.703 1 92.69 60 TRP B C 1
ATOM 2336 O O . TRP B 1 60 ? 1.59 -14.867 7.445 1 92.69 60 TRP B O 1
ATOM 2346 N N . ASP B 1 61 ? 1.527 -13.172 8.852 1 87.75 61 ASP B N 1
ATOM 2347 C CA . ASP B 1 61 ? 2.109 -13.945 9.945 1 87.75 61 ASP B CA 1
ATOM 2348 C C . ASP B 1 61 ? 1.19 -15.094 10.359 1 87.75 61 ASP B C 1
ATOM 2350 O O . ASP B 1 61 ? 1.66 -16.188 10.664 1 87.75 61 ASP B O 1
ATOM 2354 N N . ILE B 1 62 ? -0.033 -14.852 10.297 1 89 62 ILE B N 1
ATOM 2355 C CA . ILE B 1 62 ? -1.019 -15.82 10.766 1 89 62 ILE B CA 1
ATOM 2356 C C . ILE B 1 62 ? -1.216 -16.906 9.719 1 89 62 ILE B C 1
ATOM 2358 O O . ILE B 1 62 ? -1.209 -18.109 10.047 1 89 62 ILE B O 1
ATOM 2362 N N . LEU B 1 63 ? -1.28 -16.5 8.523 1 92.75 63 LEU B N 1
ATOM 2363 C CA . LEU B 1 63 ? -1.779 -17.438 7.52 1 92.75 63 LEU B CA 1
ATOM 2364 C C . LEU B 1 63 ? -0.629 -18.047 6.727 1 92.75 63 LEU B C 1
ATOM 2366 O O . LEU B 1 63 ? -0.742 -19.172 6.223 1 92.75 63 LEU B O 1
ATOM 2370 N N . PHE B 1 64 ? 0.558 -17.312 6.625 1 93 64 PHE B N 1
ATOM 2371 C CA . PHE B 1 64 ? 1.466 -17.766 5.574 1 93 64 PHE B CA 1
ATOM 2372 C C . PHE B 1 64 ? 2.898 -17.828 6.09 1 93 64 PHE B C 1
ATOM 2374 O O . PHE B 1 64 ? 3.766 -18.438 5.453 1 93 64 PHE B O 1
ATOM 2381 N N . ALA B 1 65 ? 3.23 -17.234 7.188 1 80.94 65 ALA B N 1
ATOM 2382 C CA . ALA B 1 65 ? 4.613 -17.156 7.66 1 80.94 65 ALA B CA 1
ATOM 2383 C C . ALA B 1 65 ? 5.152 -18.547 7.992 1 80.94 65 ALA B C 1
ATOM 2385 O O . ALA B 1 65 ? 6.324 -18.828 7.742 1 80.94 65 ALA B O 1
ATOM 2386 N N . GLN B 1 66 ? 4.359 -19.469 8.461 1 76 66 GLN B N 1
ATOM 2387 C CA . GLN B 1 66 ? 4.82 -20.781 8.891 1 76 66 GLN B CA 1
ATOM 2388 C C . GLN B 1 66 ? 4.992 -21.719 7.699 1 76 66 GLN B C 1
ATOM 2390 O O . GLN B 1 66 ? 5.656 -22.75 7.805 1 76 66 GLN B O 1
ATOM 2395 N N . SER B 1 67 ? 4.484 -21.438 6.562 1 67.94 67 SER B N 1
ATOM 2396 C CA . SER B 1 67 ? 4.445 -22.344 5.426 1 67.94 67 SER B CA 1
ATOM 2397 C C . SER B 1 67 ? 5.582 -22.062 4.449 1 67.94 67 SER B C 1
ATOM 2399 O O . SER B 1 67 ? 5.512 -22.438 3.279 1 67.94 67 SER B O 1
ATOM 2401 N N . HIS B 1 68 ? 6.691 -21.625 4.863 1 85.75 68 HIS B N 1
ATOM 2402 C CA . HIS B 1 68 ? 7.746 -21.312 3.906 1 85.75 68 HIS B CA 1
ATOM 2403 C C . HIS B 1 68 ? 7.184 -20.594 2.682 1 85.75 68 HIS B C 1
ATOM 2405 O O . HIS B 1 68 ? 7.32 -21.078 1.556 1 85.75 68 HIS B O 1
ATOM 2411 N N . SER B 1 69 ? 6.496 -19.641 2.805 1 94.38 69 SER B N 1
ATOM 2412 C CA . SER B 1 69 ? 5.918 -18.844 1.727 1 94.38 69 SER B CA 1
ATOM 2413 C C . SER B 1 69 ? 6.836 -17.688 1.333 1 94.38 69 SER B C 1
ATOM 2415 O O . SER B 1 69 ? 7.543 -17.141 2.18 1 94.38 69 SER B O 1
ATOM 2417 N N . LEU B 1 70 ? 6.844 -17.469 0.067 1 95.38 70 LEU B N 1
ATOM 2418 C CA . LEU B 1 70 ? 7.594 -16.344 -0.47 1 95.38 70 LEU B CA 1
ATOM 2419 C C . LEU B 1 70 ? 6.668 -15.359 -1.183 1 95.38 70 LEU B C 1
ATOM 2421 O O . LEU B 1 70 ? 5.758 -15.773 -1.907 1 95.38 70 LEU B O 1
ATOM 2425 N N . ASN B 1 71 ? 6.898 -14.133 -0.896 1 96.75 71 ASN B N 1
ATOM 2426 C CA . ASN B 1 71 ? 6.156 -13.078 -1.583 1 96.75 71 ASN B CA 1
ATOM 2427 C C . ASN B 1 71 ? 7.012 -12.391 -2.643 1 96.75 71 ASN B C 1
ATOM 2429 O O . ASN B 1 71 ? 7.93 -11.641 -2.314 1 96.75 71 ASN B O 1
ATOM 2433 N N . LEU B 1 72 ? 6.668 -12.625 -3.877 1 97.88 72 LEU B N 1
ATOM 2434 C CA . LEU B 1 72 ? 7.426 -12.062 -4.992 1 97.88 72 LEU B CA 1
ATOM 2435 C C . LEU B 1 72 ? 6.598 -11.031 -5.75 1 97.88 72 LEU B C 1
ATOM 2437 O O . LEU B 1 72 ? 6.762 -10.867 -6.961 1 97.88 72 LEU B O 1
ATOM 2441 N N . SER B 1 73 ? 5.691 -10.383 -5.043 1 98.31 73 SER B N 1
ATOM 2442 C CA . SER B 1 73 ? 4.812 -9.375 -5.617 1 98.31 73 SER B CA 1
ATOM 2443 C C . SER B 1 73 ? 5.527 -8.031 -5.754 1 98.31 73 SER B C 1
ATOM 2445 O O . SER B 1 73 ? 6.535 -7.793 -5.094 1 98.31 73 SER B O 1
ATOM 2447 N N . ALA B 1 74 ? 4.988 -7.23 -6.656 1 97.25 74 ALA B N 1
ATOM 2448 C CA . ALA B 1 74 ? 5.449 -5.859 -6.832 1 97.25 74 ALA B CA 1
ATOM 2449 C C . ALA B 1 74 ? 4.277 -4.887 -6.867 1 97.25 74 ALA B C 1
ATOM 2451 O O . ALA B 1 74 ? 3.35 -5.051 -7.664 1 97.25 74 ALA B O 1
ATOM 2452 N N . VAL B 1 75 ? 4.371 -3.852 -6.141 1 95.88 75 VAL B N 1
ATOM 2453 C CA . VAL B 1 75 ? 3.254 -2.986 -5.777 1 95.88 75 VAL B CA 1
ATOM 2454 C C . VAL B 1 75 ? 2.645 -2.371 -7.039 1 95.88 75 VAL B C 1
ATOM 2456 O O . VAL B 1 75 ? 1.422 -2.346 -7.195 1 95.88 75 VAL B O 1
ATOM 2459 N N . GLU B 1 76 ? 3.426 -2.008 -7.965 1 93.06 76 GLU B N 1
ATOM 2460 C CA . GLU B 1 76 ? 2.928 -1.202 -9.078 1 93.06 76 GLU B CA 1
ATOM 2461 C C . GLU B 1 76 ? 2.674 -2.062 -10.312 1 93.06 76 GLU B C 1
ATOM 2463 O O . GLU B 1 76 ? 2.309 -1.545 -11.367 1 93.06 76 GLU B O 1
ATOM 2468 N N . ASP B 1 77 ? 2.838 -3.363 -10.203 1 96.88 77 ASP B N 1
ATOM 2469 C CA . ASP B 1 77 ? 2.787 -4.234 -11.375 1 96.88 77 ASP B CA 1
ATOM 2470 C C . ASP B 1 77 ? 1.39 -4.25 -11.984 1 96.88 77 ASP B C 1
ATOM 2472 O O . ASP B 1 77 ? 0.39 -4.297 -11.266 1 96.88 77 ASP B O 1
ATOM 2476 N N . LYS B 1 78 ? 1.419 -4.137 -13.219 1 97.88 78 LYS B N 1
ATOM 2477 C CA . LYS B 1 78 ? 0.311 -4.578 -14.062 1 97.88 78 LYS B CA 1
ATOM 2478 C C . LYS B 1 78 ? 0.582 -5.965 -14.641 1 97.88 78 LYS B C 1
ATOM 2480 O O . LYS B 1 78 ? 1.647 -6.543 -14.414 1 97.88 78 LYS B O 1
ATOM 2485 N N . THR B 1 79 ? -0.419 -6.469 -15.352 1 98.75 79 THR B N 1
ATOM 2486 C CA . THR B 1 79 ? -0.27 -7.824 -15.867 1 98.75 79 THR B CA 1
ATOM 2487 C C . THR B 1 79 ? 0.967 -7.934 -16.75 1 98.75 79 THR B C 1
ATOM 2489 O O . THR B 1 79 ? 1.705 -8.922 -16.688 1 98.75 79 THR B O 1
ATOM 2492 N N . HIS B 1 80 ? 1.255 -6.883 -17.562 1 98.19 80 HIS B N 1
ATOM 2493 C CA . HIS B 1 80 ? 2.391 -6.953 -18.484 1 98.19 80 HIS B CA 1
ATOM 2494 C C . HIS B 1 80 ? 3.711 -6.816 -17.734 1 98.19 80 HIS B C 1
ATOM 2496 O O . HIS B 1 80 ? 4.738 -7.324 -18.172 1 98.19 80 HIS B O 1
ATOM 2502 N N . ASP B 1 81 ? 3.697 -6.121 -16.609 1 97.44 81 ASP B N 1
ATOM 2503 C CA . ASP B 1 81 ? 4.902 -6.027 -15.789 1 97.44 81 ASP B CA 1
ATOM 2504 C C . ASP B 1 81 ? 5.246 -7.375 -15.156 1 97.44 81 ASP B C 1
ATOM 2506 O O . ASP B 1 81 ? 6.406 -7.793 -15.164 1 97.44 81 ASP B O 1
ATOM 2510 N N . LEU B 1 82 ? 4.25 -8.086 -14.617 1 98.62 82 LEU B N 1
ATOM 2511 C CA . LEU B 1 82 ? 4.465 -9.406 -14.047 1 98.62 82 LEU B CA 1
ATOM 2512 C C . LEU B 1 82 ? 4.914 -10.398 -15.117 1 98.62 82 LEU B C 1
ATOM 2514 O O . LEU B 1 82 ? 5.82 -11.195 -14.891 1 98.62 82 LEU B O 1
ATOM 2518 N N . LEU B 1 83 ? 4.281 -10.305 -16.25 1 98.5 83 LEU B N 1
ATOM 2519 C CA . LEU B 1 83 ? 4.676 -11.195 -17.344 1 98.5 83 LEU B CA 1
ATOM 2520 C C . LEU B 1 83 ? 6.145 -10.992 -17.703 1 98.5 83 LEU B C 1
ATOM 2522 O O . LEU B 1 83 ? 6.879 -11.969 -17.891 1 98.5 83 LEU B O 1
ATOM 2526 N N . TRP B 1 84 ? 6.539 -9.742 -17.781 1 97.5 84 TRP B N 1
ATOM 2527 C CA . TRP B 1 84 ? 7.941 -9.445 -18.062 1 97.5 84 TRP B CA 1
ATOM 2528 C C . TRP B 1 84 ? 8.852 -10.07 -17.016 1 97.5 84 TRP B C 1
ATOM 2530 O O . TRP B 1 84 ? 9.875 -10.672 -17.344 1 97.5 84 TRP B O 1
ATOM 2540 N N . ARG B 1 85 ? 8.523 -9.977 -15.766 1 97.56 85 ARG B N 1
ATOM 2541 C CA . ARG B 1 85 ? 9.352 -10.516 -14.695 1 97.56 85 ARG B CA 1
ATOM 2542 C C . ARG B 1 85 ? 9.445 -12.031 -14.781 1 97.56 85 ARG B C 1
ATOM 2544 O O . ARG B 1 85 ? 10.508 -12.609 -14.555 1 97.56 85 ARG B O 1
ATOM 2551 N N . LEU B 1 86 ? 8.328 -12.672 -15.125 1 97.56 86 LEU B N 1
ATOM 2552 C CA . LEU B 1 86 ? 8.289 -14.117 -15.289 1 97.56 86 LEU B CA 1
ATOM 2553 C C . LEU B 1 86 ? 9.18 -14.562 -16.453 1 97.56 86 LEU B C 1
ATOM 2555 O O . LEU B 1 86 ? 9.867 -15.578 -16.359 1 97.56 86 LEU B O 1
ATOM 2559 N N . GLU B 1 87 ? 9.195 -13.758 -17.469 1 96.44 87 GLU B N 1
ATOM 2560 C CA . GLU B 1 87 ? 10 -14.062 -18.641 1 96.44 87 GLU B CA 1
ATOM 2561 C C . GLU B 1 87 ? 11.461 -13.695 -18.422 1 96.44 87 GLU B C 1
ATOM 2563 O O . GLU B 1 87 ? 12.328 -14.062 -19.219 1 96.44 87 GLU B O 1
ATOM 2568 N N . ASN B 1 88 ? 11.695 -12.945 -17.375 1 95.69 88 ASN B N 1
ATOM 2569 C CA . ASN B 1 88 ? 13.055 -12.531 -17.062 1 95.69 88 ASN B CA 1
ATOM 2570 C C . ASN B 1 88 ? 13.539 -13.156 -15.75 1 95.69 88 ASN B C 1
ATOM 2572 O O . ASN B 1 88 ? 14.062 -12.453 -14.883 1 95.69 88 ASN B O 1
ATOM 2576 N N . SER B 1 89 ? 13.258 -14.414 -15.531 1 94.56 89 SER B N 1
ATOM 2577 C CA . SER B 1 89 ? 13.961 -15.32 -14.641 1 94.56 89 SER B CA 1
ATOM 2578 C C . SER B 1 89 ? 13.391 -15.266 -13.227 1 94.56 89 SER B C 1
ATOM 2580 O O . SER B 1 89 ? 14 -15.773 -12.281 1 94.56 89 SER B O 1
ATOM 2582 N N . LEU B 1 90 ? 12.234 -14.68 -13.023 1 96.31 90 LEU B N 1
ATOM 2583 C CA . LEU B 1 90 ? 11.695 -14.516 -11.68 1 96.31 90 LEU B CA 1
ATOM 2584 C C . LEU B 1 90 ? 11.555 -15.867 -10.984 1 96.31 90 LEU B C 1
ATOM 2586 O O . LEU B 1 90 ? 11.828 -15.984 -9.789 1 96.31 90 LEU B O 1
ATOM 2590 N N . LEU B 1 91 ? 11.227 -16.922 -11.758 1 95.38 91 LEU B N 1
ATOM 2591 C CA . LEU B 1 91 ? 10.938 -18.219 -11.141 1 95.38 91 LEU B CA 1
ATOM 2592 C C . LEU B 1 91 ? 11.969 -19.25 -11.555 1 95.38 91 LEU B C 1
ATOM 2594 O O . LEU B 1 91 ? 11.805 -20.453 -11.281 1 95.38 91 LEU B O 1
ATOM 2598 N N . ASP B 1 92 ? 13.039 -18.828 -12.141 1 91.94 92 ASP B N 1
ATOM 2599 C CA . ASP B 1 92 ? 13.992 -19.781 -12.719 1 91.94 92 ASP B CA 1
ATOM 2600 C C . ASP B 1 92 ? 14.711 -20.562 -11.625 1 91.94 92 ASP B C 1
ATOM 2602 O O . ASP B 1 92 ? 15.078 -21.734 -11.836 1 91.94 92 ASP B O 1
ATOM 2606 N N . LYS B 1 93 ? 14.836 -19.969 -10.5 1 89 93 LYS B N 1
ATOM 2607 C CA . LYS B 1 93 ? 15.68 -20.609 -9.492 1 89 93 LYS B CA 1
ATOM 2608 C C . LYS B 1 93 ? 14.867 -21.016 -8.266 1 89 93 LYS B C 1
ATOM 2610 O O . LYS B 1 93 ? 15.414 -21.188 -7.176 1 89 93 LYS B O 1
ATOM 2615 N N . VAL B 1 94 ? 13.578 -21.062 -8.422 1 90.5 94 VAL B N 1
ATOM 2616 C CA . VAL B 1 94 ? 12.688 -21.453 -7.332 1 90.5 94 VAL B CA 1
ATOM 2617 C C . VAL B 1 94 ? 11.703 -22.5 -7.828 1 90.5 94 VAL B C 1
ATOM 2619 O O . VAL B 1 94 ? 11.328 -22.516 -9 1 90.5 94 VAL B O 1
ATOM 2622 N N . THR B 1 95 ? 11.375 -23.453 -6.957 1 89.94 95 THR B N 1
ATOM 2623 C CA . THR B 1 95 ? 10.43 -24.516 -7.289 1 89.94 95 THR B CA 1
ATOM 2624 C C . THR B 1 95 ? 9.25 -24.5 -6.32 1 89.94 95 THR B C 1
ATOM 2626 O O . THR B 1 95 ? 9.219 -25.281 -5.359 1 89.94 95 THR B O 1
ATOM 2629 N N . PRO B 1 96 ? 8.289 -23.719 -6.648 1 94.12 96 PRO B N 1
ATOM 2630 C CA . PRO B 1 96 ? 7.133 -23.656 -5.746 1 94.12 96 PRO B CA 1
ATOM 2631 C C . PRO B 1 96 ? 6.152 -24.812 -5.965 1 94.12 96 PRO B C 1
ATOM 2633 O O . PRO B 1 96 ? 6.055 -25.344 -7.074 1 94.12 96 PRO B O 1
ATOM 2636 N N . LYS B 1 97 ? 5.48 -25.156 -4.926 1 94.88 97 LYS B N 1
ATOM 2637 C CA . LYS B 1 97 ? 4.418 -26.156 -5.023 1 94.88 97 LYS B CA 1
ATOM 2638 C C . LYS B 1 97 ? 3.09 -25.516 -5.414 1 94.88 97 LYS B C 1
ATOM 2640 O O . LYS B 1 97 ? 2.346 -26.062 -6.227 1 94.88 97 LYS B O 1
ATOM 2645 N N . VAL B 1 98 ? 2.803 -24.344 -4.805 1 96.88 98 VAL B N 1
ATOM 2646 C CA . VAL B 1 98 ? 1.606 -23.578 -5.113 1 96.88 98 VAL B CA 1
ATOM 2647 C C . VAL B 1 98 ? 1.996 -22.141 -5.449 1 96.88 98 VAL B C 1
ATOM 2649 O O . VAL B 1 98 ? 2.844 -21.547 -4.777 1 96.88 98 VAL B O 1
ATOM 2652 N N . VAL B 1 99 ? 1.448 -21.625 -6.508 1 98 99 VAL B N 1
ATOM 2653 C CA . VAL B 1 99 ? 1.621 -20.219 -6.879 1 98 99 VAL B CA 1
ATOM 2654 C C . VAL B 1 99 ? 0.274 -19.516 -6.832 1 98 99 VAL B C 1
ATOM 2656 O O . VAL B 1 99 ? -0.705 -19.984 -7.422 1 98 99 VAL B O 1
ATOM 2659 N N . VAL B 1 100 ? 0.196 -18.438 -6.102 1 98.56 100 VAL B N 1
ATOM 2660 C CA . VAL B 1 100 ? -0.987 -17.594 -6.059 1 98.56 100 VAL B CA 1
ATOM 2661 C C . VAL B 1 100 ? -0.756 -16.344 -6.906 1 98.56 100 VAL B C 1
ATOM 2663 O O . VAL B 1 100 ? 0.192 -15.586 -6.672 1 98.56 100 VAL B O 1
ATOM 2666 N N . ILE B 1 101 ? -1.617 -16.156 -7.887 1 98.81 101 ILE B N 1
ATOM 2667 C CA . ILE B 1 101 ? -1.527 -14.984 -8.758 1 98.81 101 ILE B CA 1
ATOM 2668 C C . ILE B 1 101 ? -2.678 -14.023 -8.453 1 98.81 101 ILE B C 1
ATOM 2670 O O . ILE B 1 101 ? -3.848 -14.383 -8.602 1 98.81 101 ILE B O 1
ATOM 2674 N N . SER B 1 102 ? -2.416 -12.836 -7.98 1 98.62 102 SER B N 1
ATOM 2675 C CA . SER B 1 102 ? -3.359 -11.75 -7.746 1 98.62 102 SER B CA 1
ATOM 2676 C C . SER B 1 102 ? -2.889 -10.453 -8.398 1 98.62 102 SER B C 1
ATOM 2678 O O . SER B 1 102 ? -2.139 -9.688 -7.797 1 98.62 102 SER B O 1
ATOM 2680 N N . ILE B 1 103 ? -3.363 -10.227 -9.641 1 98.69 103 ILE B N 1
ATOM 2681 C CA . ILE B 1 103 ? -2.867 -9.125 -10.461 1 98.69 103 ILE B CA 1
ATOM 2682 C C . ILE B 1 103 ? -4 -8.562 -11.32 1 98.69 103 ILE B C 1
ATOM 2684 O O . ILE B 1 103 ? -5.02 -9.227 -11.516 1 98.69 103 ILE B O 1
ATOM 2688 N N . GLY B 1 104 ? -3.842 -7.297 -11.781 1 98.31 104 GLY B N 1
ATOM 2689 C CA . GLY B 1 104 ? -4.801 -6.73 -12.719 1 98.31 104 GLY B CA 1
ATOM 2690 C C . GLY B 1 104 ? -5.512 -5.504 -12.18 1 98.31 104 GLY B C 1
ATOM 2691 O O . GLY B 1 104 ? -6.102 -4.734 -12.938 1 98.31 104 GLY B O 1
ATOM 2692 N N . SER B 1 105 ? -5.465 -5.324 -10.836 1 96.38 105 SER B N 1
ATOM 2693 C CA . SER B 1 105 ? -6.137 -4.176 -10.234 1 96.38 105 SER B CA 1
ATOM 2694 C C . SER B 1 105 ? -5.543 -2.863 -10.742 1 96.38 105 SER B C 1
ATOM 2696 O O . SER B 1 105 ? -6.273 -1.908 -11.008 1 96.38 105 SER B O 1
ATOM 2698 N N . ASN B 1 106 ? -4.266 -2.832 -10.852 1 94.69 106 ASN B N 1
ATOM 2699 C CA . ASN B 1 106 ? -3.623 -1.634 -11.383 1 94.69 106 ASN B CA 1
ATOM 2700 C C . ASN B 1 106 ? -4.012 -1.388 -12.836 1 94.69 106 ASN B C 1
ATOM 2702 O O . ASN B 1 106 ? -4.133 -0.238 -13.266 1 94.69 106 ASN B O 1
ATOM 2706 N N . ASN B 1 107 ? -4.188 -2.48 -13.641 1 96.56 107 ASN B N 1
ATOM 2707 C CA . ASN B 1 107 ? -4.684 -2.354 -15.008 1 96.56 107 ASN B CA 1
ATOM 2708 C C . ASN B 1 107 ? -6.059 -1.694 -15.047 1 96.56 107 ASN B C 1
ATOM 2710 O O . ASN B 1 107 ? -6.301 -0.801 -15.859 1 96.56 107 ASN B O 1
ATOM 2714 N N . LEU B 1 108 ? -6.867 -2.104 -14.148 1 94.06 108 LEU B N 1
ATOM 2715 C CA . LEU B 1 108 ? -8.227 -1.574 -14.078 1 94.06 108 LEU B CA 1
ATOM 2716 C C . LEU B 1 108 ? -8.211 -0.071 -13.82 1 94.06 108 LEU B C 1
ATOM 2718 O O . LEU B 1 108 ? -8.914 0.685 -14.5 1 94.06 108 LEU B O 1
ATOM 2722 N N . ARG B 1 109 ? -7.379 0.351 -12.938 1 88.81 109 ARG B N 1
ATOM 2723 C CA . ARG B 1 109 ? -7.336 1.744 -12.508 1 88.81 109 ARG B CA 1
ATOM 2724 C C . ARG B 1 109 ? -6.727 2.633 -13.586 1 88.81 109 ARG B C 1
ATOM 2726 O O . ARG B 1 109 ? -6.934 3.85 -13.586 1 88.81 109 ARG B O 1
ATOM 2733 N N . THR B 1 110 ? -5.965 2.004 -14.484 1 89.06 110 THR B N 1
ATOM 2734 C CA . THR B 1 110 ? -5.344 2.789 -15.547 1 89.06 110 THR B CA 1
ATOM 2735 C C . THR B 1 110 ? -6.168 2.711 -16.828 1 89.06 110 THR B C 1
ATOM 2737 O O . THR B 1 110 ? -5.758 3.234 -17.859 1 89.06 110 THR B O 1
ATOM 2740 N N . GLY B 1 111 ? -7.285 1.924 -16.828 1 91.94 111 GLY B N 1
ATOM 2741 C CA . GLY B 1 111 ? -8.258 2.037 -17.906 1 91.94 111 GLY B CA 1
ATOM 2742 C C . GLY B 1 111 ? -8.242 0.849 -18.844 1 91.94 111 GLY B C 1
ATOM 2743 O O . GLY B 1 111 ? -8.875 0.878 -19.891 1 91.94 111 GLY B O 1
ATOM 2744 N N . ASP B 1 112 ? -7.496 -0.202 -18.547 1 96.38 112 ASP B N 1
ATOM 2745 C CA . ASP B 1 112 ? -7.516 -1.394 -19.391 1 96.38 112 ASP B CA 1
ATOM 2746 C C . ASP B 1 112 ? -8.891 -2.055 -19.375 1 96.38 112 ASP B C 1
ATOM 2748 O O . ASP B 1 112 ? -9.586 -2.041 -18.359 1 96.38 112 ASP B O 1
ATOM 2752 N N . SER B 1 113 ? -9.234 -2.689 -20.484 1 97.56 113 SER B N 1
ATOM 2753 C CA . SER B 1 113 ? -10.516 -3.375 -20.578 1 97.56 113 SER B CA 1
ATOM 2754 C C . SER B 1 113 ? -10.477 -4.715 -19.859 1 97.56 113 SER B C 1
ATOM 2756 O O . SER B 1 113 ? -9.406 -5.289 -19.656 1 97.56 113 SER B O 1
ATOM 2758 N N . PRO B 1 114 ? -11.688 -5.199 -19.5 1 98.38 114 PRO B N 1
ATOM 2759 C CA . PRO B 1 114 ? -11.75 -6.527 -18.875 1 98.38 114 PRO B CA 1
ATOM 2760 C C . PRO B 1 114 ? -11.094 -7.609 -19.734 1 98.38 114 PRO B C 1
ATOM 2762 O O . PRO B 1 114 ? -10.398 -8.477 -19.203 1 98.38 114 PRO B O 1
ATOM 2765 N N . GLN B 1 115 ? -11.258 -7.508 -21.031 1 98.5 115 GLN B N 1
ATOM 2766 C CA . GLN B 1 115 ? -10.672 -8.492 -21.938 1 98.5 115 GLN B CA 1
ATOM 2767 C C . GLN B 1 115 ? -9.148 -8.453 -21.875 1 98.5 115 GLN B C 1
ATOM 2769 O O . GLN B 1 115 ? -8.5 -9.5 -21.828 1 98.5 115 GLN B O 1
ATOM 2774 N N . THR B 1 116 ? -8.641 -7.246 -21.891 1 98.38 116 THR B N 1
ATOM 2775 C CA . THR B 1 116 ? -7.191 -7.07 -21.828 1 98.38 116 THR B CA 1
ATOM 2776 C C . THR B 1 116 ? -6.633 -7.59 -20.516 1 98.38 116 THR B C 1
ATOM 2778 O O . THR B 1 116 ? -5.605 -8.266 -20.484 1 98.38 116 THR B O 1
ATOM 2781 N N . ILE B 1 117 ? -7.297 -7.316 -19.453 1 98.62 117 ILE B N 1
ATOM 2782 C CA . ILE B 1 117 ? -6.848 -7.727 -18.125 1 98.62 117 ILE B CA 1
ATOM 2783 C C . ILE B 1 117 ? -6.891 -9.25 -18.016 1 98.62 117 ILE B C 1
ATOM 2785 O O . ILE B 1 117 ? -5.91 -9.875 -17.594 1 98.62 117 ILE B O 1
ATOM 2789 N N . ALA B 1 118 ? -7.988 -9.852 -18.422 1 98.5 118 ALA B N 1
ATOM 2790 C CA . ALA B 1 118 ? -8.133 -11.305 -18.359 1 98.5 118 ALA B CA 1
ATOM 2791 C C . ALA B 1 118 ? -7.07 -11.992 -19.219 1 98.5 118 ALA B C 1
ATOM 2793 O O . ALA B 1 118 ? -6.453 -12.969 -18.781 1 98.5 118 ALA B O 1
ATOM 2794 N N . ALA B 1 119 ? -6.832 -11.477 -20.391 1 98.38 119 ALA B N 1
ATOM 2795 C CA . ALA B 1 119 ? -5.82 -12.047 -21.266 1 98.38 119 ALA B CA 1
ATOM 2796 C C . ALA B 1 119 ? -4.43 -11.938 -20.656 1 98.38 119 ALA B C 1
ATOM 2798 O O . ALA B 1 119 ? -3.607 -12.844 -20.797 1 98.38 119 ALA B O 1
ATOM 2799 N N . GLY B 1 120 ? -4.164 -10.789 -20.047 1 98.56 120 GLY B N 1
ATOM 2800 C CA . GLY B 1 120 ? -2.891 -10.617 -19.359 1 98.56 120 GLY B CA 1
ATOM 2801 C C . GLY B 1 120 ? -2.674 -11.602 -18.234 1 98.56 120 GLY B C 1
ATOM 2802 O O . GLY B 1 120 ? -1.58 -12.156 -18.078 1 98.56 120 GLY B O 1
ATOM 2803 N N . ILE B 1 121 ? -3.725 -11.867 -17.453 1 98.56 121 ILE B N 1
ATOM 2804 C CA . ILE B 1 121 ? -3.639 -12.82 -16.344 1 98.56 121 ILE B CA 1
ATOM 2805 C C . ILE B 1 121 ? -3.43 -14.227 -16.891 1 98.56 121 ILE B C 1
ATOM 2807 O O . ILE B 1 121 ? -2.602 -14.984 -16.391 1 98.56 121 ILE B O 1
ATOM 2811 N N . GLU B 1 122 ? -4.102 -14.539 -17.953 1 97.94 122 GLU B N 1
ATOM 2812 C CA . GLU B 1 122 ? -3.928 -15.836 -18.594 1 97.94 122 GLU B CA 1
ATOM 2813 C C . GLU B 1 122 ? -2.496 -16.016 -19.078 1 97.94 122 GLU B C 1
ATOM 2815 O O . GLU B 1 122 ? -1.93 -17.109 -18.969 1 97.94 122 GLU B O 1
ATOM 2820 N N . ALA B 1 123 ? -1.956 -15 -19.688 1 97.88 123 ALA B N 1
ATOM 2821 C CA . ALA B 1 123 ? -0.574 -15.062 -20.156 1 97.88 123 ALA B CA 1
ATOM 2822 C C . ALA B 1 123 ? 0.385 -15.328 -19 1 97.88 123 ALA B C 1
ATOM 2824 O O . ALA B 1 123 ? 1.346 -16.078 -19.141 1 97.88 123 ALA B O 1
ATOM 2825 N N . CYS B 1 124 ? 0.113 -14.711 -17.844 1 98.31 124 CYS B N 1
ATOM 2826 C CA . CYS B 1 124 ? 0.935 -14.953 -16.672 1 98.31 124 CYS B CA 1
ATOM 2827 C C . CYS B 1 124 ? 0.803 -16.406 -16.203 1 98.31 124 CYS B C 1
ATOM 2829 O O . CYS B 1 124 ? 1.798 -17.031 -15.844 1 98.31 124 CYS B O 1
ATOM 2831 N N . VAL B 1 125 ? -0.406 -16.906 -16.219 1 97.56 125 VAL B N 1
ATOM 2832 C CA . VAL B 1 125 ? -0.65 -18.297 -15.836 1 97.56 125 VAL B CA 1
ATOM 2833 C C . VAL B 1 125 ? 0.135 -19.234 -16.75 1 97.56 125 VAL B C 1
ATOM 2835 O O . VAL B 1 125 ? 0.806 -20.156 -16.281 1 97.56 125 VAL B O 1
ATOM 2838 N N . ARG B 1 126 ? 0.091 -18.953 -18.016 1 95.69 126 ARG B N 1
ATOM 2839 C CA . ARG B 1 126 ? 0.815 -19.781 -18.984 1 95.69 126 ARG B CA 1
ATOM 2840 C C . ARG B 1 126 ? 2.318 -19.703 -18.734 1 95.69 126 ARG B C 1
ATOM 2842 O O . ARG B 1 126 ? 3.012 -20.719 -18.812 1 95.69 126 ARG B O 1
ATOM 2849 N N . ALA B 1 127 ? 2.807 -18.531 -18.469 1 96.5 127 ALA B N 1
ATOM 2850 C CA . ALA B 1 127 ? 4.234 -18.359 -18.203 1 96.5 127 ALA B CA 1
ATOM 2851 C C . ALA B 1 127 ? 4.668 -19.172 -17 1 96.5 127 ALA B C 1
ATOM 2853 O O . ALA B 1 127 ? 5.734 -19.797 -17 1 96.5 127 ALA B O 1
ATOM 2854 N N . VAL B 1 128 ? 3.855 -19.219 -15.938 1 96.56 128 VAL B N 1
ATOM 2855 C CA . VAL B 1 128 ? 4.168 -19.984 -14.734 1 96.56 128 VAL B CA 1
ATOM 2856 C C . VAL B 1 128 ? 4.168 -21.469 -15.062 1 96.56 128 VAL B C 1
ATOM 2858 O O . VAL B 1 128 ? 5.043 -22.219 -14.609 1 96.56 128 VAL B O 1
ATOM 2861 N N . ARG B 1 129 ? 3.299 -21.922 -15.891 1 92.44 129 ARG B N 1
ATOM 2862 C CA . ARG B 1 129 ? 3.131 -23.344 -16.219 1 92.44 129 ARG B CA 1
ATOM 2863 C C . ARG B 1 129 ? 4.262 -23.828 -17.109 1 92.44 129 ARG B C 1
ATOM 2865 O O . ARG B 1 129 ? 4.562 -25.031 -17.141 1 92.44 129 ARG B O 1
ATOM 2872 N N . THR B 1 130 ? 4.898 -22.891 -17.797 1 88.06 130 THR B N 1
ATOM 2873 C CA . THR B 1 130 ? 5.871 -23.328 -18.781 1 88.06 130 THR B CA 1
ATOM 2874 C C . THR B 1 130 ? 7.289 -22.984 -18.344 1 88.06 130 THR B C 1
ATOM 2876 O O . THR B 1 130 ? 8.242 -23.188 -19.094 1 88.06 130 THR B O 1
ATOM 2879 N N . HIS B 1 131 ? 7.414 -22.328 -17.219 1 81.81 131 HIS B N 1
ATOM 2880 C CA . HIS B 1 131 ? 8.711 -21.812 -16.781 1 81.81 131 HIS B CA 1
ATOM 2881 C C . HIS B 1 131 ? 9.727 -22.953 -16.641 1 81.81 131 HIS B C 1
ATOM 2883 O O . HIS B 1 131 ? 10.922 -22.734 -16.859 1 81.81 131 HIS B O 1
ATOM 2889 N N . LYS B 1 132 ? 9.43 -24.062 -16.141 1 76.88 132 LYS B N 1
ATOM 2890 C CA . LYS B 1 132 ? 10.359 -25.203 -16.031 1 76.88 132 LYS B CA 1
ATOM 2891 C C . LYS B 1 132 ? 9.812 -26.422 -16.766 1 76.88 132 LYS B C 1
ATOM 2893 O O . LYS B 1 132 ? 9.203 -27.297 -16.156 1 76.88 132 LYS B O 1
ATOM 2898 N N . LYS B 1 133 ? 10.148 -26.422 -18 1 71.81 133 LYS B N 1
ATOM 2899 C CA . LYS B 1 133 ? 9.664 -27.531 -18.812 1 71.81 133 LYS B CA 1
ATOM 2900 C C . LYS B 1 133 ? 10.297 -28.859 -18.359 1 71.81 133 LYS B C 1
ATOM 2902 O O . LYS B 1 133 ? 11.5 -28.922 -18.141 1 71.81 133 LYS B O 1
ATOM 2907 N N . GLY B 1 134 ? 9.508 -29.766 -18.078 1 70.69 134 GLY B N 1
ATOM 2908 C CA . GLY B 1 134 ? 9.977 -31.094 -17.719 1 70.69 134 GLY B CA 1
ATOM 2909 C C . GLY B 1 134 ? 9.953 -31.359 -16.219 1 70.69 134 GLY B C 1
ATOM 2910 O O . GLY B 1 134 ? 10.117 -32.5 -15.789 1 70.69 134 GLY B O 1
ATOM 2911 N N . GLU B 1 135 ? 9.812 -30.234 -15.453 1 78.44 135 GLU B N 1
ATOM 2912 C CA . GLU B 1 135 ? 9.688 -30.391 -14.008 1 78.44 135 GLU B CA 1
ATOM 2913 C C . GLU B 1 135 ? 8.234 -30.281 -13.555 1 78.44 135 GLU B C 1
ATOM 2915 O O . GLU B 1 135 ? 7.355 -29.938 -14.359 1 78.44 135 GLU B O 1
ATOM 2920 N N . LYS B 1 136 ? 8 -30.781 -12.43 1 81.88 136 LYS B N 1
ATOM 2921 C CA . LYS B 1 136 ? 6.652 -30.672 -11.883 1 81.88 136 LYS B CA 1
ATOM 2922 C C . LYS B 1 136 ? 6.23 -29.203 -11.773 1 81.88 136 LYS B C 1
ATOM 2924 O O . LYS B 1 136 ? 6.965 -28.375 -11.227 1 81.88 136 LYS B O 1
ATOM 2929 N N . GLN B 1 137 ? 5.109 -28.969 -12.344 1 89.31 137 GLN B N 1
ATOM 2930 C CA . GLN B 1 137 ? 4.57 -27.609 -12.336 1 89.31 137 GLN B CA 1
ATOM 2931 C C . GLN B 1 137 ? 3.766 -27.344 -11.062 1 89.31 137 GLN B C 1
ATOM 2933 O O . GLN B 1 137 ? 3.182 -28.266 -10.492 1 89.31 137 GLN B O 1
ATOM 2938 N N . PRO B 1 138 ? 3.811 -26.172 -10.633 1 94.94 138 PRO B N 1
ATOM 2939 C CA . PRO B 1 138 ? 3.035 -25.844 -9.43 1 94.94 138 PRO B CA 1
ATOM 2940 C C . PRO B 1 138 ? 1.531 -25.812 -9.695 1 94.94 138 PRO B C 1
ATOM 2942 O O . PRO B 1 138 ? 1.105 -25.609 -10.836 1 94.94 138 PRO B O 1
ATOM 2945 N N . PHE B 1 139 ? 0.78 -26.062 -8.672 1 96.44 139 PHE B N 1
ATOM 2946 C CA . PHE B 1 139 ? -0.629 -25.688 -8.703 1 96.44 139 PHE B CA 1
ATOM 2947 C C . PHE B 1 139 ? -0.785 -24.172 -8.688 1 96.44 139 PHE B C 1
ATOM 2949 O O . PHE B 1 139 ? -0.077 -23.469 -7.953 1 96.44 139 PHE B O 1
ATOM 2956 N N . ILE B 1 140 ? -1.659 -23.703 -9.531 1 98.06 140 ILE B N 1
ATOM 2957 C CA . ILE B 1 140 ? -1.833 -22.266 -9.625 1 98.06 140 ILE B CA 1
ATOM 2958 C C . ILE B 1 140 ? -3.201 -21.859 -9.07 1 98.06 140 ILE B C 1
ATOM 2960 O O . ILE B 1 140 ? -4.223 -22.438 -9.461 1 98.06 140 ILE B O 1
ATOM 2964 N N . ILE B 1 141 ? -3.225 -20.953 -8.148 1 98.5 141 ILE B N 1
ATOM 2965 C CA . ILE B 1 141 ? -4.438 -20.312 -7.672 1 98.5 141 ILE B CA 1
ATOM 2966 C C . ILE B 1 141 ? -4.504 -18.875 -8.219 1 98.5 141 ILE B C 1
ATOM 2968 O O . ILE B 1 141 ? -3.631 -18.062 -7.922 1 98.5 141 ILE B O 1
ATOM 2972 N N . VAL B 1 142 ? -5.516 -18.641 -9.031 1 98.75 142 VAL B N 1
ATOM 2973 C CA . VAL B 1 142 ? -5.766 -17.281 -9.508 1 98.75 142 VAL B CA 1
ATOM 2974 C C . VAL B 1 142 ? -6.816 -16.609 -8.625 1 98.75 142 VAL B C 1
ATOM 2976 O O . VAL B 1 142 ? -7.914 -17.141 -8.438 1 98.75 142 VAL B O 1
ATOM 2979 N N . MET B 1 143 ? -6.457 -15.477 -8.07 1 98.62 143 MET B N 1
ATOM 2980 C CA . MET B 1 143 ? -7.438 -14.688 -7.328 1 98.62 143 MET B CA 1
ATOM 2981 C C . MET B 1 143 ? -8.133 -13.688 -8.25 1 98.62 143 MET B C 1
ATOM 2983 O O . MET B 1 143 ? -7.469 -12.945 -8.977 1 98.62 143 MET B O 1
ATOM 2987 N N . GLY B 1 144 ? -9.438 -13.688 -8.234 1 98.38 144 GLY B N 1
ATOM 2988 C CA . GLY B 1 144 ? -10.164 -12.648 -8.953 1 98.38 144 GLY B CA 1
ATOM 2989 C C . GLY B 1 144 ? -9.891 -11.258 -8.414 1 98.38 144 GLY B C 1
ATOM 2990 O O . GLY B 1 144 ? -9.359 -11.102 -7.316 1 98.38 144 GLY B O 1
ATOM 2991 N N . LEU B 1 145 ? -10.305 -10.312 -9.234 1 98.5 145 LEU B N 1
ATOM 2992 C CA . LEU B 1 145 ? -10.172 -8.93 -8.773 1 98.5 145 LEU B CA 1
ATOM 2993 C C . LEU B 1 145 ? -11.109 -8.656 -7.602 1 98.5 145 LEU B C 1
ATOM 2995 O O . LEU B 1 145 ? -12.25 -9.125 -7.586 1 98.5 145 LEU B O 1
ATOM 2999 N N . LEU B 1 146 ? -10.594 -7.914 -6.633 1 98.25 146 LEU B N 1
ATOM 3000 C CA . LEU B 1 146 ? -11.438 -7.441 -5.539 1 98.25 146 LEU B CA 1
ATOM 3001 C C . LEU B 1 146 ? -12.359 -6.324 -6.008 1 98.25 146 LEU B C 1
ATOM 3003 O O . LEU B 1 146 ? -12.008 -5.562 -6.918 1 98.25 146 LEU B O 1
ATOM 3007 N N . PRO B 1 147 ? -13.492 -6.227 -5.379 1 97.56 147 PRO B N 1
ATOM 3008 C CA . PRO B 1 147 ? -14.367 -5.113 -5.75 1 97.56 147 PRO B CA 1
ATOM 3009 C C . PRO B 1 147 ? -13.828 -3.76 -5.297 1 97.56 147 PRO B C 1
ATOM 3011 O O . PRO B 1 147 ? -12.828 -3.697 -4.578 1 97.56 147 PRO B O 1
ATOM 3014 N N . CYS B 1 148 ? -14.508 -2.746 -5.824 1 96 148 CYS B N 1
ATOM 3015 C CA . CYS B 1 148 ? -14.062 -1.413 -5.434 1 96 148 CYS B CA 1
ATOM 3016 C C . CYS B 1 148 ? -15.234 -0.444 -5.352 1 96 148 CYS B C 1
ATOM 3018 O O . CYS B 1 148 ? -16.375 -0.809 -5.664 1 96 148 CYS B O 1
ATOM 3020 N N . CYS B 1 149 ? -14.938 0.724 -4.906 1 95.5 149 CYS B N 1
ATOM 3021 C CA . CYS B 1 149 ? -15.891 1.82 -4.793 1 95.5 149 CYS B CA 1
ATOM 3022 C C . CYS B 1 149 ? -16.938 1.518 -3.732 1 95.5 149 CYS B C 1
ATOM 3024 O O . CYS B 1 149 ? -17.469 0.406 -3.676 1 95.5 149 CYS B O 1
ATOM 3026 N N . GLN B 1 150 ? -17.219 2.514 -3 1 96.44 150 GLN B N 1
ATOM 3027 C CA . GLN B 1 150 ? -18.156 2.352 -1.886 1 96.44 150 GLN B CA 1
ATOM 3028 C C . GLN B 1 150 ? -19.484 1.796 -2.359 1 96.44 150 GLN B C 1
ATOM 3030 O O . GLN B 1 150 ? -20.047 0.891 -1.735 1 96.44 150 GLN B O 1
ATOM 3035 N N . GLN B 1 151 ? -19.984 2.344 -3.455 1 95.75 151 GLN B N 1
ATOM 3036 C CA . GLN B 1 151 ? -21.219 1.912 -4.082 1 95.75 151 GLN B CA 1
ATOM 3037 C C . GLN B 1 151 ? -20.969 1.336 -5.469 1 95.75 151 GLN B C 1
ATOM 3039 O O . GLN B 1 151 ? -19.859 1.407 -5.984 1 95.75 151 GLN B O 1
ATOM 3044 N N . GLU B 1 152 ? -22.062 0.747 -6 1 93.94 152 GLU B N 1
ATOM 3045 C CA . GLU B 1 152 ? -21.938 0.269 -7.375 1 93.94 152 GLU B CA 1
ATOM 3046 C C . GLU B 1 152 ? -21.453 1.373 -8.305 1 93.94 152 GLU B C 1
ATOM 3048 O O . GLU B 1 152 ? -21.859 2.527 -8.18 1 93.94 152 GLU B O 1
ATOM 3053 N N . SER B 1 153 ? -20.5 0.996 -9.164 1 93.38 153 SER B N 1
ATOM 3054 C CA . SER B 1 153 ? -19.875 1.943 -10.078 1 93.38 153 SER B CA 1
ATOM 3055 C C . SER B 1 153 ? -19.5 1.271 -11.391 1 93.38 153 SER B C 1
ATOM 3057 O O . SER B 1 153 ? -19.438 0.043 -11.477 1 93.38 153 SER B O 1
ATOM 3059 N N . PRO B 1 154 ? -19.281 2.094 -12.383 1 92.62 154 PRO B N 1
ATOM 3060 C CA . PRO B 1 154 ? -18.781 1.515 -13.633 1 92.62 154 PRO B CA 1
ATOM 3061 C C . PRO B 1 154 ? -17.484 0.727 -13.445 1 92.62 154 PRO B C 1
ATOM 3063 O O . PRO B 1 154 ? -17.312 -0.322 -14.07 1 92.62 154 PRO B O 1
ATOM 3066 N N . LEU B 1 155 ? -16.688 1.195 -12.617 1 94.44 155 LEU B N 1
ATOM 3067 C CA . LEU B 1 155 ? -15.43 0.506 -12.367 1 94.44 155 LEU B CA 1
ATOM 3068 C C . LEU B 1 155 ? -15.672 -0.862 -11.742 1 94.44 155 LEU B C 1
ATOM 3070 O O . LEU B 1 155 ? -15.023 -1.845 -12.109 1 94.44 155 LEU B O 1
ATOM 3074 N N . ARG B 1 156 ? -16.531 -0.938 -10.812 1 95.38 156 ARG B N 1
ATOM 3075 C CA . ARG B 1 156 ? -16.859 -2.211 -10.18 1 95.38 156 ARG B CA 1
ATOM 3076 C C . ARG B 1 156 ? -17.469 -3.186 -11.188 1 95.38 156 ARG B C 1
ATOM 3078 O O . ARG B 1 156 ? -17.234 -4.395 -11.102 1 95.38 156 ARG B O 1
ATOM 3085 N N . ALA B 1 157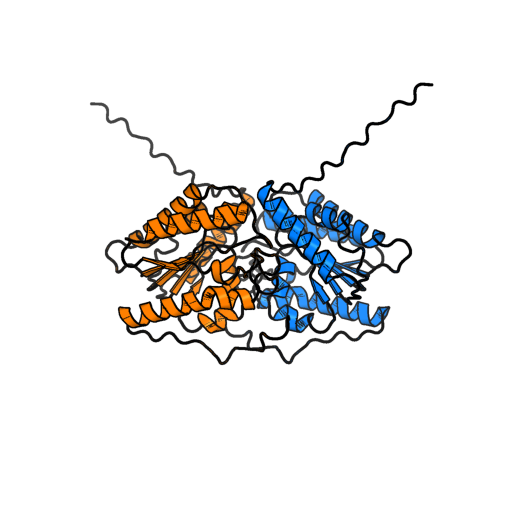 ? -18.25 -2.643 -12.078 1 96 157 ALA B N 1
ATOM 3086 C CA . ALA B 1 157 ? -18.812 -3.48 -13.141 1 96 157 ALA B CA 1
ATOM 3087 C C . ALA B 1 157 ? -17.719 -4.113 -13.977 1 96 157 ALA B C 1
ATOM 3089 O O . ALA B 1 157 ? -17.828 -5.27 -14.398 1 96 157 ALA B O 1
ATOM 3090 N N . LEU B 1 158 ? -16.688 -3.369 -14.227 1 96.62 158 LEU B N 1
ATOM 3091 C CA . LEU B 1 158 ? -15.562 -3.895 -14.977 1 96.62 158 LEU B CA 1
ATOM 3092 C C . LEU B 1 158 ? -14.852 -4.996 -14.195 1 96.62 158 LEU B C 1
ATOM 3094 O O . LEU B 1 158 ? -14.336 -5.945 -14.789 1 96.62 158 LEU B O 1
ATOM 3098 N N . VAL B 1 159 ? -14.789 -4.887 -12.875 1 97.38 159 VAL B N 1
ATOM 3099 C CA . VAL B 1 159 ? -14.25 -5.945 -12.031 1 97.38 159 VAL B CA 1
ATOM 3100 C C . VAL B 1 159 ? -15.047 -7.23 -12.234 1 97.38 159 VAL B C 1
ATOM 3102 O O . VAL B 1 159 ? -14.477 -8.289 -12.477 1 97.38 159 VAL B O 1
ATOM 3105 N N . SER B 1 160 ? -16.359 -7.086 -12.164 1 97.69 160 SER B N 1
ATOM 3106 C CA . SER B 1 160 ? -17.234 -8.242 -12.312 1 97.69 160 SER B CA 1
ATOM 3107 C C . SER B 1 160 ? -17.062 -8.891 -13.68 1 97.69 160 SER B C 1
ATOM 3109 O O . SER B 1 160 ? -16.984 -10.117 -13.781 1 97.69 160 SER B O 1
ATOM 3111 N N . GLU B 1 161 ? -16.969 -8.094 -14.656 1 98.31 161 GLU B N 1
ATOM 3112 C CA . GLU B 1 161 ? -16.766 -8.617 -16 1 98.31 161 GLU B CA 1
ATOM 3113 C C . GLU B 1 161 ? -15.43 -9.344 -16.125 1 98.31 161 GLU B C 1
ATOM 3115 O O . GLU B 1 161 ? -15.352 -10.422 -16.719 1 98.31 161 GLU B O 1
ATOM 3120 N N . THR B 1 162 ? -14.375 -8.75 -15.594 1 98.56 162 THR B N 1
ATOM 3121 C CA . THR B 1 162 ? -13.062 -9.375 -15.609 1 98.56 162 THR B CA 1
ATOM 3122 C C . THR B 1 162 ? -13.102 -10.734 -14.922 1 98.56 162 THR B C 1
ATOM 3124 O O . THR B 1 162 ? -12.594 -11.727 -15.461 1 98.56 162 THR B O 1
ATOM 3127 N N . ASN B 1 163 ? -13.766 -10.812 -13.773 1 98.5 163 ASN B N 1
ATOM 3128 C CA . ASN B 1 163 ? -13.828 -12.047 -13.008 1 98.5 163 ASN B CA 1
ATOM 3129 C C . ASN B 1 163 ? -14.617 -13.125 -13.75 1 98.5 163 ASN B C 1
ATOM 3131 O O . ASN B 1 163 ? -14.289 -14.312 -13.664 1 98.5 163 ASN B O 1
ATOM 3135 N N . GLN B 1 164 ? -15.609 -12.711 -14.461 1 98.25 164 GLN B N 1
ATOM 3136 C CA . GLN B 1 164 ? -16.359 -13.656 -15.273 1 98.25 164 GLN B CA 1
ATOM 3137 C C . GLN B 1 164 ? -15.484 -14.242 -16.375 1 98.25 164 GLN B C 1
ATOM 3139 O O . GLN B 1 164 ? -15.523 -15.453 -16.625 1 98.25 164 GLN B O 1
ATOM 3144 N N . LEU B 1 165 ? -14.75 -13.414 -17.031 1 98.44 165 LEU B N 1
ATOM 3145 C CA . LEU B 1 165 ? -13.844 -13.867 -18.078 1 98.44 165 LEU B CA 1
ATOM 3146 C C . LEU B 1 165 ? -12.797 -14.828 -17.5 1 98.44 165 LEU B C 1
ATOM 3148 O O . LEU B 1 165 ? -12.453 -15.82 -18.141 1 98.44 165 LEU B O 1
ATOM 3152 N N . LEU B 1 166 ? -12.32 -14.523 -16.312 1 98.25 166 LEU B N 1
ATOM 3153 C CA . LEU B 1 166 ? -11.32 -15.375 -15.68 1 98.25 166 LEU B CA 1
ATOM 3154 C C . LEU B 1 166 ? -11.906 -16.734 -15.328 1 98.25 166 LEU B C 1
ATOM 3156 O O . LEU B 1 166 ? -11.219 -17.75 -15.43 1 98.25 166 LEU B O 1
ATOM 3160 N N . HIS B 1 167 ? -13.148 -16.719 -14.859 1 97.56 167 HIS B N 1
ATOM 3161 C CA . HIS B 1 167 ? -13.828 -17.984 -14.586 1 97.56 167 HIS B CA 1
ATOM 3162 C C . HIS B 1 167 ? -13.836 -18.875 -15.82 1 97.56 167 HIS B C 1
ATOM 3164 O O . HIS B 1 167 ? -13.492 -20.062 -15.742 1 97.56 167 HIS B O 1
ATOM 3170 N N . ALA B 1 168 ? -14.109 -18.328 -16.875 1 96.31 168 ALA B N 1
ATOM 3171 C CA . ALA B 1 168 ? -14.172 -19.078 -18.125 1 96.31 168 ALA B CA 1
ATOM 3172 C C . ALA B 1 168 ? -12.781 -19.531 -18.547 1 96.31 168 ALA B C 1
ATOM 3174 O O . ALA B 1 168 ? -12.609 -20.656 -19.016 1 96.31 168 ALA B O 1
ATOM 3175 N N . ALA B 1 169 ? -11.836 -18.672 -18.359 1 94.12 169 ALA B N 1
ATOM 3176 C CA . ALA B 1 169 ? -10.477 -18.938 -18.828 1 94.12 169 ALA B CA 1
ATOM 3177 C C . ALA B 1 169 ? -9.82 -20.031 -18 1 94.12 169 ALA B C 1
ATOM 3179 O O . ALA B 1 169 ? -8.945 -20.75 -18.5 1 94.12 169 ALA B O 1
ATOM 3180 N N . THR B 1 170 ? -10.227 -20.172 -16.734 1 93.25 170 THR B N 1
ATOM 3181 C CA . THR B 1 170 ? -9.523 -21.094 -15.852 1 93.25 170 THR B CA 1
ATOM 3182 C C . THR B 1 170 ? -10.297 -22.406 -15.711 1 93.25 170 THR B C 1
ATOM 3184 O O . THR B 1 170 ? -9.773 -23.375 -15.164 1 93.25 170 THR B O 1
ATOM 3187 N N . GLU B 1 171 ? -11.492 -22.469 -16.109 1 90.56 171 GLU B N 1
ATOM 3188 C CA . GLU B 1 171 ? -12.391 -23.594 -15.898 1 90.56 171 GLU B CA 1
ATOM 3189 C C . GLU B 1 171 ? -11.781 -24.891 -16.422 1 90.56 171 GLU B C 1
ATOM 3191 O O . GLU B 1 171 ? -11.93 -25.938 -15.797 1 90.56 171 GLU B O 1
ATOM 3196 N N . ASN B 1 172 ? -10.984 -24.938 -17.438 1 87.19 172 ASN B N 1
ATOM 3197 C CA . ASN B 1 172 ? -10.523 -26.203 -18 1 87.19 172 ASN B CA 1
ATOM 3198 C C . ASN B 1 172 ? -9 -26.312 -17.938 1 87.19 172 ASN B C 1
ATOM 3200 O O . ASN B 1 172 ? -8.406 -27.094 -18.688 1 87.19 172 ASN B O 1
ATOM 3204 N N . LEU B 1 173 ? -8.461 -25.578 -17.062 1 90.69 173 LEU B N 1
ATOM 3205 C CA . LEU B 1 173 ? -7.016 -25.672 -16.906 1 90.69 173 LEU B CA 1
ATOM 3206 C C . LEU B 1 173 ? -6.664 -26.609 -15.742 1 90.69 173 LEU B C 1
ATOM 3208 O O . LEU B 1 173 ? -7.094 -26.375 -14.609 1 90.69 173 LEU B O 1
ATOM 3212 N N . ASP B 1 174 ? -5.914 -27.562 -16.109 1 90.56 174 ASP B N 1
ATOM 3213 C CA . ASP B 1 174 ? -5.465 -28.484 -15.062 1 90.56 174 ASP B CA 1
ATOM 3214 C C . ASP B 1 174 ? -4.566 -27.766 -14.055 1 90.56 174 ASP B C 1
ATOM 3216 O O . ASP B 1 174 ? -3.766 -26.906 -14.43 1 90.56 174 ASP B O 1
ATOM 3220 N N . ASP B 1 175 ? -4.703 -28.109 -12.766 1 93.62 175 ASP B N 1
ATOM 3221 C CA . ASP B 1 175 ? -3.871 -27.625 -11.664 1 93.62 175 ASP B CA 1
ATOM 3222 C C . ASP B 1 175 ? -3.928 -26.109 -11.562 1 93.62 175 ASP B C 1
ATOM 3224 O O . ASP B 1 175 ? -2.92 -25.469 -11.266 1 93.62 175 ASP B O 1
ATOM 3228 N N . CYS B 1 176 ? -5.02 -25.562 -12.008 1 96.69 176 CYS B N 1
ATOM 3229 C CA . CYS B 1 176 ? -5.281 -24.141 -11.898 1 96.69 176 CYS B CA 1
ATOM 3230 C C . CYS B 1 176 ? -6.707 -23.875 -11.414 1 96.69 176 CYS B C 1
ATOM 3232 O O . CYS B 1 176 ? -7.66 -24.453 -11.938 1 96.69 176 CYS B O 1
ATOM 3234 N N . GLN B 1 177 ? -6.883 -23.078 -10.422 1 97 177 GLN B N 1
ATOM 3235 C CA . GLN B 1 177 ? -8.203 -22.766 -9.898 1 97 177 GLN B CA 1
ATOM 3236 C C . GLN B 1 177 ? -8.344 -21.266 -9.625 1 97 177 GLN B C 1
ATOM 3238 O O . GLN B 1 177 ? -7.402 -20.625 -9.133 1 97 177 GLN B O 1
ATOM 3243 N N . LEU B 1 178 ? -9.531 -20.781 -9.984 1 98.12 178 LEU B N 1
ATOM 3244 C CA . LEU B 1 178 ? -9.883 -19.406 -9.648 1 98.12 178 LEU B CA 1
ATOM 3245 C C . LEU B 1 178 ? -10.57 -19.344 -8.297 1 98.12 178 LEU B C 1
ATOM 3247 O O . LEU B 1 178 ? -11.445 -20.156 -7.996 1 98.12 178 LEU B O 1
ATOM 3251 N N . ILE B 1 179 ? -10.141 -18.422 -7.461 1 97.75 179 ILE B N 1
ATOM 3252 C CA . ILE B 1 179 ? -10.867 -18.062 -6.242 1 97.75 179 ILE B CA 1
ATOM 3253 C C . ILE B 1 179 ? -11.367 -16.625 -6.348 1 97.75 179 ILE B C 1
ATOM 3255 O O . ILE B 1 179 ? -10.57 -15.695 -6.465 1 97.75 179 ILE B O 1
ATOM 3259 N N . ASP B 1 180 ? -12.625 -16.469 -6.414 1 97.56 180 ASP B N 1
ATOM 3260 C CA . ASP B 1 180 ? -13.273 -15.164 -6.465 1 97.56 180 ASP B CA 1
ATOM 3261 C C . ASP B 1 180 ? -13.914 -14.812 -5.121 1 97.56 180 ASP B C 1
ATOM 3263 O O . ASP B 1 180 ? -14.969 -15.352 -4.773 1 97.56 180 ASP B O 1
ATOM 3267 N N . VAL B 1 181 ? -13.289 -13.852 -4.387 1 96.94 181 VAL B N 1
ATOM 3268 C CA . VAL B 1 181 ? -13.789 -13.516 -3.057 1 96.94 181 VAL B CA 1
ATOM 3269 C C . VAL B 1 181 ? -14.492 -12.156 -3.1 1 96.94 181 VAL B C 1
ATOM 3271 O O . VAL B 1 181 ? -14.727 -11.539 -2.059 1 96.94 181 VAL B O 1
ATOM 3274 N N . SER B 1 182 ? -14.812 -11.656 -4.281 1 96.31 182 SER B N 1
ATOM 3275 C CA . SER B 1 182 ? -15.336 -10.305 -4.43 1 96.31 182 SER B CA 1
ATOM 3276 C C . SER B 1 182 ? -16.672 -10.148 -3.705 1 96.31 182 SER B C 1
ATOM 3278 O O . SER B 1 182 ? -16.906 -9.125 -3.066 1 96.31 182 SER B O 1
ATOM 3280 N N . SER B 1 183 ? -17.484 -11.156 -3.703 1 94.94 183 SER B N 1
ATOM 3281 C CA . SER B 1 183 ? -18.844 -11.062 -3.164 1 94.94 183 SER B CA 1
ATOM 3282 C C . SER B 1 183 ? -18.828 -10.938 -1.645 1 94.94 183 SER B C 1
ATOM 3284 O O . SER B 1 183 ? -19.766 -10.414 -1.05 1 94.94 183 SER B O 1
ATOM 3286 N N . ILE B 1 184 ? -17.75 -11.344 -0.977 1 96.62 184 ILE B N 1
ATOM 3287 C CA . ILE B 1 184 ? -17.672 -11.32 0.479 1 96.62 184 ILE B CA 1
ATOM 3288 C C . ILE B 1 184 ? -17.578 -9.875 0.968 1 96.62 184 ILE B C 1
ATOM 3290 O O . ILE B 1 184 ? -17.922 -9.578 2.115 1 96.62 184 ILE B O 1
ATOM 3294 N N . PHE B 1 185 ? -17.219 -8.969 0.085 1 98.06 185 PHE B N 1
ATOM 3295 C CA . PHE B 1 185 ? -16.969 -7.594 0.485 1 98.06 185 PHE B CA 1
ATOM 3296 C C . PHE B 1 185 ? -18.172 -6.711 0.182 1 98.06 185 PHE B C 1
ATOM 3298 O O . PHE B 1 185 ? -18.234 -5.562 0.63 1 98.06 185 PHE B O 1
ATOM 3305 N N . VAL B 1 186 ? -19.125 -7.258 -0.595 1 97.75 186 VAL B N 1
ATOM 3306 C CA . VAL B 1 186 ? -20.281 -6.457 -1 1 97.75 186 VAL B CA 1
ATOM 3307 C C . VAL B 1 186 ? -21.469 -6.789 -0.116 1 97.75 186 VAL B C 1
ATOM 3309 O O . VAL B 1 186 ? -21.953 -7.926 -0.108 1 97.75 186 VAL B O 1
ATOM 3312 N N . LYS B 1 187 ? -21.922 -5.773 0.57 1 97.56 187 LYS B N 1
ATOM 3313 C CA . LYS B 1 187 ? -23.062 -5.961 1.463 1 97.56 187 LYS B CA 1
ATOM 3314 C C . LYS B 1 187 ? -24.359 -6.121 0.674 1 97.56 187 LYS B C 1
ATOM 3316 O O . LYS B 1 187 ? -24.375 -5.941 -0.546 1 97.56 187 LYS B O 1
ATOM 3321 N N . GLU B 1 188 ? -25.422 -6.355 1.385 1 96.56 188 GLU B N 1
ATOM 3322 C CA . GLU B 1 188 ? -26.719 -6.586 0.761 1 96.56 188 GLU B CA 1
ATOM 3323 C C . GLU B 1 188 ? -27.188 -5.348 0.003 1 96.56 188 GLU B C 1
ATOM 3325 O O . GLU B 1 188 ? -27.828 -5.465 -1.051 1 96.56 188 GLU B O 1
ATOM 3330 N N . ASP B 1 189 ? -26.859 -4.207 0.469 1 97.12 189 ASP B N 1
ATOM 3331 C CA . ASP B 1 189 ? -27.297 -2.975 -0.169 1 97.12 189 ASP B CA 1
ATOM 3332 C C . ASP B 1 189 ? -26.344 -2.557 -1.286 1 97.12 189 ASP B C 1
ATOM 3334 O O . ASP B 1 189 ? -26.484 -1.469 -1.851 1 97.12 189 ASP B O 1
ATOM 3338 N N . GLY B 1 190 ? -25.375 -3.385 -1.465 1 96.69 190 GLY B N 1
ATOM 3339 C CA . GLY B 1 190 ? -24.438 -3.135 -2.545 1 96.69 190 GLY B CA 1
ATOM 3340 C C . GLY B 1 190 ? -23.219 -2.352 -2.1 1 96.69 190 GLY B C 1
ATOM 3341 O O . GLY B 1 190 ? -22.281 -2.15 -2.883 1 96.69 190 GLY B O 1
ATOM 3342 N N . SER B 1 191 ? -23.156 -1.938 -0.874 1 97.5 191 SER B N 1
ATOM 3343 C CA . SER B 1 191 ? -22.062 -1.089 -0.414 1 97.5 191 SER B CA 1
ATOM 3344 C C . SER B 1 191 ? -20.891 -1.923 0.1 1 97.5 191 SER B C 1
ATOM 3346 O O . SER B 1 191 ? -21.062 -3.09 0.459 1 97.5 191 SER B O 1
ATOM 3348 N N . ILE B 1 192 ? -19.766 -1.326 0.032 1 97.69 192 ILE B N 1
ATOM 3349 C CA . ILE B 1 192 ? -18.562 -1.878 0.651 1 97.69 192 ILE B CA 1
ATOM 3350 C C . ILE B 1 192 ? -18.25 -1.129 1.947 1 97.69 192 ILE B C 1
ATOM 3352 O O . ILE B 1 192 ? -18.312 0.102 1.988 1 97.69 192 ILE B O 1
ATOM 3356 N N . SER B 1 193 ? -17.953 -1.892 2.977 1 97.19 193 SER B N 1
ATOM 3357 C CA . SER B 1 193 ? -17.672 -1.289 4.273 1 97.19 193 SER B CA 1
ATOM 3358 C C . SER B 1 193 ? -16.234 -0.776 4.34 1 97.19 193 SER B C 1
ATOM 3360 O O . SER B 1 193 ? -15.305 -1.454 3.896 1 97.19 193 SER B O 1
ATOM 3362 N N . HIS B 1 194 ? -16.094 0.425 5.016 1 95.06 194 HIS B N 1
ATOM 3363 C CA . HIS B 1 194 ? -14.758 0.974 5.242 1 95.06 194 HIS B CA 1
ATOM 3364 C C . HIS B 1 194 ? -13.969 0.113 6.223 1 95.06 194 HIS B C 1
ATOM 3366 O O . HIS B 1 194 ? -12.75 0.25 6.332 1 95.06 194 HIS B O 1
ATOM 3372 N N . THR B 1 195 ? -14.641 -0.813 6.906 1 94.94 195 THR B N 1
ATOM 3373 C CA . THR B 1 195 ? -13.961 -1.695 7.848 1 94.94 195 THR B CA 1
ATOM 3374 C C . THR B 1 195 ? -13.273 -2.842 7.113 1 94.94 195 THR B C 1
ATOM 3376 O O . THR B 1 195 ? -12.383 -3.494 7.66 1 94.94 195 THR B O 1
ATOM 3379 N N . ASP B 1 196 ? -13.719 -3.045 5.891 1 96.62 196 ASP B N 1
ATOM 3380 C CA . ASP B 1 196 ? -13.102 -4.07 5.059 1 96.62 196 ASP B CA 1
ATOM 3381 C C . ASP B 1 196 ? -12.055 -3.461 4.121 1 96.62 196 ASP B C 1
ATOM 3383 O O . ASP B 1 196 ? -10.977 -4.031 3.93 1 96.62 196 ASP B O 1
ATOM 3387 N N . MET B 1 197 ? -12.461 -2.342 3.58 1 97 197 MET B N 1
ATOM 3388 C CA . MET B 1 197 ? -11.617 -1.554 2.684 1 97 197 MET B CA 1
ATOM 3389 C C . MET B 1 197 ? -11.625 -0.083 3.088 1 97 197 MET B C 1
ATOM 3391 O O . MET B 1 197 ? -12.609 0.622 2.873 1 97 197 MET B O 1
ATOM 3395 N N . PHE B 1 198 ? -10.461 0.405 3.527 1 95.44 198 PHE B N 1
ATOM 3396 C CA . PHE B 1 198 ? -10.469 1.665 4.262 1 95.44 198 PHE B CA 1
ATOM 3397 C C . PHE B 1 198 ? -10.75 2.834 3.326 1 95.44 198 PHE B C 1
ATOM 3399 O O . PHE B 1 198 ? -11.273 3.865 3.752 1 95.44 198 PHE B O 1
ATOM 3406 N N . ASP B 1 199 ? -10.406 2.648 2.043 1 96.38 199 ASP B N 1
ATOM 3407 C CA . ASP B 1 199 ? -10.711 3.682 1.061 1 96.38 199 ASP B CA 1
ATOM 3408 C C . ASP B 1 199 ? -11.562 3.123 -0.08 1 96.38 199 ASP B C 1
ATOM 3410 O O . ASP B 1 199 ? -11.539 3.652 -1.193 1 96.38 199 ASP B O 1
ATOM 3414 N N . PHE B 1 200 ? -12.109 1.94 0.132 1 96.56 200 PHE B N 1
ATOM 3415 C CA . PHE B 1 200 ? -13.008 1.237 -0.775 1 96.56 200 PHE B CA 1
ATOM 3416 C C . PHE B 1 200 ? -12.25 0.675 -1.968 1 96.56 200 PHE B C 1
ATOM 3418 O O . PHE B 1 200 ? -12.836 0.37 -3.004 1 96.56 200 PHE B O 1
ATOM 3425 N N . PHE B 1 201 ? -10.93 0.687 -1.868 1 94.88 201 PHE B N 1
ATOM 3426 C CA . PHE B 1 201 ? -10.047 0.049 -2.844 1 94.88 201 PHE B CA 1
ATOM 3427 C C . PHE B 1 201 ? -9.055 -0.875 -2.152 1 94.88 201 PHE B C 1
ATOM 3429 O O . PHE B 1 201 ? -8.773 -1.973 -2.641 1 94.88 201 PHE B O 1
ATOM 3436 N N . HIS B 1 202 ? -8.555 -0.391 -1.068 1 96.56 202 HIS B N 1
ATOM 3437 C CA . HIS B 1 202 ? -7.484 -1.087 -0.362 1 96.56 202 HIS B CA 1
ATOM 3438 C C . HIS B 1 202 ? -8.008 -1.75 0.909 1 96.56 202 HIS B C 1
ATOM 3440 O O . HIS B 1 202 ? -8.867 -1.196 1.598 1 96.56 202 HIS B O 1
ATOM 3446 N N . LEU B 1 203 ? -7.375 -2.844 1.236 1 97.38 203 LEU B N 1
ATOM 3447 C CA . LEU B 1 203 ? -7.859 -3.68 2.33 1 97.38 203 LEU B CA 1
ATOM 3448 C C . LEU B 1 203 ? -7.363 -3.158 3.674 1 97.38 203 LEU B C 1
ATOM 3450 O O . LEU B 1 203 ? -6.223 -2.703 3.785 1 97.38 203 LEU B O 1
ATOM 3454 N N . THR B 1 204 ? -8.297 -3.273 4.66 1 95.06 204 THR B N 1
ATOM 3455 C CA . THR B 1 204 ? -7.871 -3.18 6.055 1 95.06 204 THR B CA 1
ATOM 3456 C C . THR B 1 204 ? -7.27 -4.5 6.523 1 95.06 204 THR B C 1
ATOM 3458 O O . THR B 1 204 ? -7.227 -5.473 5.77 1 95.06 204 THR B O 1
ATOM 3461 N N . LYS B 1 205 ? -6.754 -4.473 7.758 1 90.69 205 LYS B N 1
ATOM 3462 C CA . LYS B 1 205 ? -6.277 -5.734 8.312 1 90.69 205 LYS B CA 1
ATOM 3463 C C . LYS B 1 205 ? -7.379 -6.793 8.305 1 90.69 205 LYS B C 1
ATOM 3465 O O . LYS B 1 205 ? -7.133 -7.949 7.961 1 90.69 20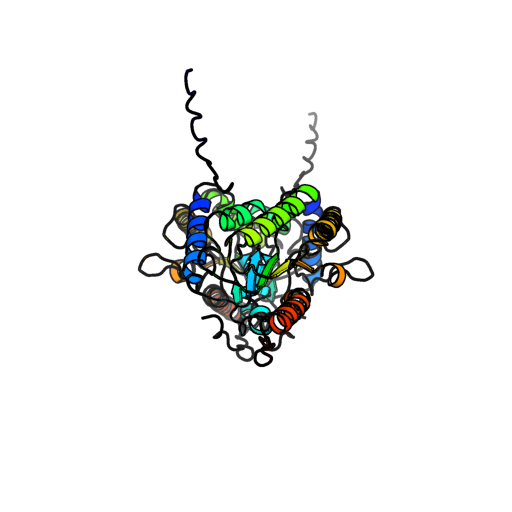5 LYS B O 1
ATOM 3470 N N . TYR B 1 206 ? -8.562 -6.363 8.648 1 93.31 206 TYR B N 1
ATOM 3471 C CA . TYR B 1 206 ? -9.703 -7.273 8.625 1 93.31 206 TYR B CA 1
ATOM 3472 C C . TYR B 1 206 ? -10.016 -7.719 7.203 1 93.31 206 TYR B C 1
ATOM 3474 O O . TYR B 1 206 ? -10.289 -8.898 6.961 1 93.31 206 TYR B O 1
ATOM 3482 N N . GLY B 1 207 ? -9.945 -6.777 6.352 1 97.06 207 GLY B N 1
ATOM 3483 C CA . GLY B 1 207 ? -10.172 -7.09 4.949 1 97.06 207 GLY B CA 1
ATOM 3484 C C . GLY B 1 207 ? -9.172 -8.094 4.391 1 97.06 207 GLY B C 1
ATOM 3485 O O . GLY B 1 207 ? -9.539 -8.953 3.592 1 97.06 207 GLY B O 1
ATOM 3486 N N . TYR B 1 208 ? -7.969 -7.984 4.824 1 96.94 208 TYR B N 1
ATOM 3487 C CA . TYR B 1 208 ? -6.953 -8.938 4.391 1 96.94 208 TYR B CA 1
ATOM 3488 C C . TYR B 1 208 ? -7.285 -10.344 4.883 1 96.94 208 TYR B C 1
ATOM 3490 O O . TYR B 1 208 ? -7.145 -11.32 4.141 1 96.94 208 TYR B O 1
ATOM 3498 N N . TYR B 1 209 ? -7.66 -10.461 6.074 1 95.31 209 TYR B N 1
ATOM 3499 C CA . TYR B 1 209 ? -8.008 -11.781 6.586 1 95.31 209 TYR B CA 1
ATOM 3500 C C . TYR B 1 209 ? -9.18 -12.375 5.82 1 95.31 209 TYR B C 1
ATOM 3502 O O . TYR B 1 209 ? -9.133 -13.531 5.402 1 95.31 209 TYR B O 1
ATOM 3510 N N . LYS B 1 210 ? -10.18 -11.578 5.617 1 96.56 210 LYS B N 1
ATOM 3511 C CA . LYS B 1 210 ? -11.359 -12.016 4.883 1 96.56 210 LYS B CA 1
ATOM 3512 C C . LYS B 1 210 ? -11 -12.461 3.469 1 96.56 210 LYS B C 1
ATOM 3514 O O . LYS B 1 210 ? -11.516 -13.469 2.977 1 96.56 210 LYS B O 1
ATOM 3519 N N . ALA B 1 211 ? -10.133 -11.773 2.869 1 98.06 211 ALA B N 1
ATOM 3520 C CA . ALA B 1 211 ? -9.766 -12.039 1.48 1 98.06 211 ALA B CA 1
ATOM 3521 C C . ALA B 1 211 ? -8.875 -13.273 1.371 1 98.06 211 ALA B C 1
ATOM 3523 O O . ALA B 1 211 ? -8.969 -14.039 0.407 1 98.06 211 ALA B O 1
ATOM 3524 N N . PHE B 1 212 ? -7.992 -13.516 2.393 1 97.44 212 PHE B N 1
ATOM 3525 C CA . PHE B 1 212 ? -6.918 -14.469 2.152 1 97.44 212 PHE B CA 1
ATOM 3526 C C . PHE B 1 212 ? -7.121 -15.734 2.975 1 97.44 212 PHE B C 1
ATOM 3528 O O . PHE B 1 212 ? -6.438 -16.734 2.764 1 97.44 212 PHE B O 1
ATOM 3535 N N . GLU B 1 213 ? -8.07 -15.734 3.895 1 96.38 213 GLU B N 1
ATOM 3536 C CA . GLU B 1 213 ? -8.391 -16.984 4.586 1 96.38 213 GLU B CA 1
ATOM 3537 C C . GLU B 1 213 ? -8.844 -18.062 3.604 1 96.38 213 GLU B C 1
ATOM 3539 O O . GLU B 1 213 ? -8.359 -19.188 3.646 1 96.38 213 GLU B O 1
ATOM 3544 N N . PRO B 1 214 ? -9.758 -17.734 2.678 1 97.38 214 PRO B N 1
ATOM 3545 C CA . PRO B 1 214 ? -10.117 -18.75 1.685 1 97.38 214 PRO B CA 1
ATOM 3546 C C . PRO B 1 214 ? -8.93 -19.203 0.841 1 97.38 214 PRO B C 1
ATOM 3548 O O . PRO B 1 214 ? -8.867 -20.375 0.436 1 97.38 214 PRO B O 1
ATOM 3551 N N . VAL B 1 215 ? -8.016 -18.344 0.521 1 97.19 215 VAL B N 1
ATOM 3552 C CA . VAL B 1 215 ? -6.812 -18.688 -0.228 1 97.19 215 VAL B CA 1
ATOM 3553 C C . VAL B 1 215 ? -5.961 -19.656 0.581 1 97.19 215 VAL B C 1
ATOM 3555 O O . VAL B 1 215 ? -5.477 -20.656 0.046 1 97.19 215 VAL B O 1
ATOM 3558 N N . HIS B 1 216 ? -5.805 -19.328 1.837 1 96.12 216 HIS B N 1
ATOM 3559 C CA . HIS B 1 216 ? -5.07 -20.219 2.738 1 96.12 216 HIS B CA 1
ATOM 3560 C C . HIS B 1 216 ? -5.699 -21.594 2.777 1 96.12 216 HIS B C 1
ATOM 3562 O O . HIS B 1 216 ? -4.992 -22.609 2.688 1 96.12 216 HIS B O 1
ATOM 3568 N N . ASP B 1 217 ? -7.012 -21.641 2.906 1 96.5 217 ASP B N 1
ATOM 3569 C CA . ASP B 1 217 ? -7.723 -22.922 2.992 1 96.5 217 ASP B CA 1
ATOM 3570 C C . ASP B 1 217 ? -7.52 -23.75 1.728 1 96.5 217 ASP B C 1
ATOM 3572 O O . ASP B 1 217 ? -7.238 -24.938 1.804 1 96.5 217 ASP B O 1
ATOM 3576 N N . LEU B 1 218 ? -7.648 -23.141 0.627 1 96.94 218 LEU B N 1
ATOM 3577 C CA . LEU B 1 218 ? -7.48 -23.844 -0.638 1 96.94 218 LEU B CA 1
ATOM 3578 C C . LEU B 1 218 ? -6.043 -24.328 -0.801 1 96.94 218 LEU B C 1
ATOM 3580 O O . LEU B 1 218 ? -5.809 -25.469 -1.186 1 96.94 218 LEU B O 1
ATOM 3584 N N . ALA B 1 219 ? -5.059 -23.453 -0.523 1 96.69 219 ALA B N 1
ATOM 3585 C CA . ALA B 1 219 ? -3.65 -23.828 -0.621 1 96.69 219 ALA B CA 1
ATOM 3586 C C . ALA B 1 219 ? -3.326 -24.984 0.314 1 96.69 219 ALA B C 1
ATOM 3588 O O . ALA B 1 219 ? -2.596 -25.906 -0.06 1 96.69 219 ALA B O 1
ATOM 3589 N N . SER B 1 220 ? -3.898 -24.906 1.466 1 94.94 220 SER B N 1
ATOM 3590 C CA . SER B 1 220 ? -3.684 -25.969 2.443 1 94.94 220 SER B CA 1
ATOM 3591 C C . SER B 1 220 ? -4.219 -27.312 1.935 1 94.94 220 SER B C 1
ATOM 3593 O O . SER B 1 220 ? -3.566 -28.344 2.088 1 94.94 220 SER B O 1
ATOM 3595 N N . GLN B 1 221 ? -5.371 -27.281 1.403 1 96.31 221 GLN B N 1
ATOM 3596 C CA . GLN B 1 221 ? -5.969 -28.484 0.842 1 96.31 221 GLN B CA 1
ATOM 3597 C C . GLN B 1 221 ? -5.098 -29.062 -0.267 1 96.31 221 GLN B C 1
ATOM 3599 O O . GLN B 1 221 ? -4.855 -30.266 -0.302 1 96.31 221 GLN B O 1
ATOM 3604 N N . ILE B 1 222 ? -4.637 -28.219 -1.131 1 96.12 222 ILE B N 1
ATOM 3605 C CA . ILE B 1 222 ? -3.807 -28.656 -2.252 1 96.12 222 ILE B CA 1
ATOM 3606 C C . ILE B 1 222 ? -2.506 -29.25 -1.729 1 96.12 222 ILE B C 1
ATOM 3608 O O . ILE B 1 222 ? -2.092 -30.328 -2.17 1 96.12 222 ILE B O 1
ATOM 3612 N N . LEU B 1 223 ? -1.855 -28.578 -0.789 1 95.75 223 LEU B N 1
ATOM 3613 C CA . LEU B 1 223 ? -0.582 -29.031 -0.24 1 95.75 223 LEU B CA 1
ATOM 3614 C C . LEU B 1 223 ? -0.741 -30.375 0.474 1 95.75 223 LEU B C 1
ATOM 3616 O O . LEU B 1 223 ? 0.127 -31.25 0.373 1 95.75 223 LEU B O 1
ATOM 3620 N N . GLN B 1 224 ? -1.883 -30.516 1.115 1 95.19 224 GLN B N 1
ATOM 3621 C CA . GLN B 1 224 ? -2.145 -31.766 1.81 1 95.19 224 GLN B CA 1
ATOM 3622 C C . GLN B 1 224 ? -2.391 -32.906 0.819 1 95.19 224 GLN B C 1
ATOM 3624 O O . GLN B 1 224 ? -1.805 -33.969 0.944 1 95.19 224 GLN B O 1
ATOM 3629 N N . GLU B 1 225 ? -3.18 -32.688 -0.105 1 95.56 225 GLU B N 1
ATOM 3630 C CA . GLU B 1 225 ? -3.602 -33.719 -1.038 1 95.56 225 GLU B CA 1
ATOM 3631 C C . GLU B 1 225 ? -2.473 -34.094 -1.993 1 95.56 225 GLU B C 1
ATOM 3633 O O . GLU B 1 225 ? -2.262 -35.281 -2.279 1 95.56 225 GLU B O 1
ATOM 3638 N N . ALA B 1 226 ? -1.744 -33.125 -2.436 1 93.44 226 ALA B N 1
ATOM 3639 C CA . ALA B 1 226 ? -0.767 -33.375 -3.49 1 93.44 226 ALA B CA 1
ATOM 3640 C C . ALA B 1 226 ? 0.612 -33.656 -2.904 1 93.44 226 ALA B C 1
ATOM 3642 O O . ALA B 1 226 ? 1.419 -34.375 -3.516 1 93.44 226 ALA B O 1
ATOM 3643 N N . TYR B 1 227 ? 0.855 -33.156 -1.666 1 92.25 227 TYR B N 1
ATOM 3644 C CA . TYR B 1 227 ? 2.225 -33.25 -1.172 1 92.25 227 TYR B CA 1
ATOM 3645 C C . TYR B 1 227 ? 2.264 -33.844 0.237 1 92.25 227 TYR B C 1
ATOM 3647 O O . TYR B 1 227 ? 3.342 -34.062 0.789 1 92.25 227 TYR B O 1
ATOM 3655 N N . GLY B 1 228 ? 1.183 -34.031 0.853 1 94 228 GLY B N 1
ATOM 3656 C CA . GLY B 1 228 ? 1.141 -34.531 2.213 1 94 228 GLY B CA 1
ATOM 3657 C C . GLY B 1 228 ? 1.638 -33.531 3.242 1 94 228 GLY B C 1
ATOM 3658 O O . GLY B 1 228 ? 2.09 -33.938 4.32 1 94 228 GLY B O 1
ATOM 3659 N N . ILE B 1 229 ? 1.581 -32.312 2.877 1 91.31 229 ILE B N 1
ATOM 3660 C CA . ILE B 1 229 ? 2.066 -31.234 3.76 1 91.31 229 ILE B CA 1
ATOM 3661 C C . ILE B 1 229 ? 0.9 -30.641 4.547 1 91.31 229 ILE B C 1
ATOM 3663 O O . ILE B 1 229 ? -0.116 -30.266 3.965 1 91.31 229 ILE B O 1
ATOM 3667 N N . LYS B 1 230 ? 1.067 -30.578 5.926 1 84.19 230 LYS B N 1
ATOM 3668 C CA . LYS B 1 230 ? 0.078 -29.922 6.777 1 84.19 230 LYS B CA 1
ATOM 3669 C C . LYS B 1 230 ? 0.401 -28.438 6.957 1 84.19 230 LYS B C 1
ATOM 3671 O O . LYS B 1 230 ? 1.482 -28.094 7.434 1 84.19 230 LYS B O 1
ATOM 3676 N N . PHE B 1 231 ? -0.473 -27.641 6.469 1 78.5 231 PHE B N 1
ATOM 3677 C CA . PHE B 1 231 ? -0.366 -26.188 6.465 1 78.5 231 PHE B CA 1
ATOM 3678 C C . PHE B 1 231 ? -1.333 -25.578 7.473 1 78.5 231 PHE B C 1
ATOM 3680 O O . PHE B 1 231 ? -2.545 -25.562 7.246 1 78.5 231 PHE B O 1
ATOM 3687 N N . THR B 1 232 ? -0.74 -25.141 8.688 1 78.44 232 THR B N 1
ATOM 3688 C CA . THR B 1 232 ? -1.622 -24.703 9.766 1 78.44 232 THR B CA 1
ATOM 3689 C C . THR B 1 232 ? -1.429 -23.219 10.047 1 78.44 232 THR B C 1
ATOM 3691 O O . THR B 1 232 ? -0.372 -22.656 9.75 1 78.44 232 THR B O 1
ATOM 3694 N N . LYS B 1 233 ? -2.545 -22.609 10.523 1 82.12 233 LYS B N 1
ATOM 3695 C CA . LYS B 1 233 ? -2.521 -21.219 10.961 1 82.12 233 LYS B CA 1
ATOM 3696 C C . LYS B 1 233 ? -1.708 -21.062 12.242 1 82.12 233 LYS B C 1
ATOM 3698 O O . LYS B 1 233 ? -1.662 -21.969 13.07 1 82.12 233 LYS B O 1
ATOM 3703 N N . SER B 1 234 ? -0.881 -19.953 12.25 1 72.12 234 SER B N 1
ATOM 3704 C CA . SER B 1 234 ? -0.183 -19.656 13.492 1 72.12 234 SER B CA 1
ATOM 3705 C C . SER B 1 234 ? -1.072 -18.859 14.445 1 72.12 234 SER B C 1
ATOM 3707 O O . SER B 1 234 ? -1.548 -17.781 14.109 1 72.12 234 SER B O 1
ATOM 3709 N N . THR B 1 235 ? -1.897 -19.422 15.344 1 60.88 235 THR B N 1
ATOM 3710 C CA . THR B 1 235 ? -2.805 -18.719 16.25 1 60.88 235 THR B CA 1
ATOM 3711 C C . THR B 1 235 ? -2.023 -17.953 17.312 1 60.88 235 THR B C 1
ATOM 3713 O O . THR B 1 235 ? -2.596 -17.172 18.062 1 60.88 235 THR B O 1
ATOM 3716 N N . ASP B 1 236 ? -0.865 -18.172 17.594 1 52.75 236 ASP B N 1
ATOM 3717 C CA . ASP B 1 236 ? -0.164 -17.547 18.703 1 52.75 236 ASP B CA 1
ATOM 3718 C C . ASP B 1 236 ? 0.07 -16.062 18.438 1 52.75 236 ASP B C 1
ATOM 3720 O O . ASP B 1 236 ? 0.269 -15.273 19.359 1 52.75 236 ASP B O 1
ATOM 3724 N N . ARG B 1 237 ? -0.114 -15.727 17.219 1 52.34 237 ARG B N 1
ATOM 3725 C CA . ARG B 1 237 ? 0.329 -14.359 16.969 1 52.34 237 ARG B CA 1
ATOM 3726 C C . ARG B 1 237 ? -0.86 -13.438 16.734 1 52.34 237 ARG B C 1
ATOM 3728 O O . ARG B 1 237 ? -0.728 -12.391 16.094 1 52.34 237 ARG B O 1
ATOM 3735 N N . LEU B 1 238 ? -2.109 -13.93 17.016 1 48.19 238 LEU B N 1
ATOM 3736 C CA . LEU B 1 238 ? -3.26 -13.047 16.859 1 48.19 238 LEU B CA 1
ATOM 3737 C C . LEU B 1 238 ? -3.195 -11.891 17.859 1 48.19 238 LEU B C 1
ATOM 3739 O O . LEU B 1 238 ? -3.541 -12.055 19.031 1 48.19 238 LEU B O 1
ATOM 3743 N N . CYS B 1 239 ? -2.184 -11.172 17.875 1 48.16 239 CYS B N 1
ATOM 3744 C CA . CYS B 1 239 ? -2.33 -9.969 18.688 1 48.16 239 CYS B CA 1
ATOM 3745 C C . CYS B 1 239 ? -3.625 -9.242 18.359 1 48.16 239 CYS B C 1
ATOM 3747 O O . CYS B 1 239 ? -4.168 -9.406 17.266 1 48.16 239 CYS B O 1
ATOM 3749 N N . ASP B 1 240 ? -4.465 -8.625 19.344 1 45.06 240 ASP B N 1
ATOM 3750 C CA . ASP B 1 240 ? -5.793 -8.016 19.328 1 45.06 240 ASP B CA 1
ATOM 3751 C C . ASP B 1 240 ? -6.004 -7.207 18.047 1 45.06 240 ASP B C 1
ATOM 3753 O O . ASP B 1 240 ? -5.312 -6.215 17.812 1 45.06 240 ASP B O 1
ATOM 3757 N N . MET B 1 241 ? -6.281 -7.844 17.016 1 44.53 241 MET B N 1
ATOM 3758 C CA . MET B 1 241 ? -6.793 -7.148 15.844 1 44.53 241 MET B CA 1
ATOM 3759 C C . MET B 1 241 ? -7.941 -6.215 16.219 1 44.53 241 MET B C 1
ATOM 3761 O O . MET B 1 241 ? -8.484 -5.52 15.359 1 44.53 241 MET B O 1
ATOM 3765 N N . ASP B 1 242 ? -8.5 -6.172 17.344 1 39.34 242 ASP B N 1
ATOM 3766 C CA . ASP B 1 242 ? -9.727 -5.496 17.75 1 39.34 242 ASP B CA 1
ATOM 3767 C C . ASP B 1 242 ? -9.547 -3.98 17.734 1 39.34 242 ASP B C 1
ATOM 3769 O O . ASP B 1 242 ? -10.492 -3.236 18.016 1 39.34 242 ASP B O 1
ATOM 3773 N N . GLY B 1 243 ? -8.5 -3.344 17.812 1 31.86 243 GLY B N 1
ATOM 3774 C CA . GLY B 1 243 ? -8.516 -1.935 18.172 1 31.86 243 GLY B CA 1
ATOM 3775 C C . GLY B 1 243 ? -9.102 -1.05 17.078 1 31.86 243 GLY B C 1
ATOM 3776 O O . GLY B 1 243 ? -9.266 0.157 17.281 1 31.86 243 GLY B O 1
ATOM 3777 N N . ALA B 1 244 ? -8.891 -1.133 15.812 1 31.86 244 ALA B N 1
ATOM 3778 C CA . ALA B 1 244 ? -9.289 -0.09 14.867 1 31.86 244 ALA B CA 1
ATOM 3779 C C . ALA B 1 244 ? -10.789 -0.122 14.609 1 31.86 244 ALA B C 1
ATOM 3781 O O . ALA B 1 244 ? -11.258 0.38 13.586 1 31.86 244 ALA B O 1
ATOM 3782 N N . VAL B 1 245 ? -11.695 -0.704 15.453 1 23.61 245 VAL B N 1
ATOM 3783 C CA . VAL B 1 245 ? -13.078 -0.426 15.078 1 23.61 245 VAL B CA 1
ATOM 3784 C C . VAL B 1 245 ? -13.398 1.04 15.352 1 23.61 245 VAL B C 1
ATOM 3786 O O . VAL B 1 245 ? -13.07 1.567 16.422 1 23.61 245 VAL B O 1
#

Foldseek 3Di:
DDPPPPPPPPPPVQPPDPPVVSVVVVVLLVVLLVVQAPDEFQEEEEEAQQQVCLCVFVLCVFQPPVRRYYYPYYHQDALVNSLVSLVVCNCVRYHYQEYEYYHHLNVLVVPHALVRRLVSSLSNVVSQQPSDPPDDGHQYEYEQAAAFDFADDPSRVRSVSSLVSNCVSQVPDPSYYYDYLNVVQADPRRGGDCQQPVRRRHGDSNVSNSRCVVVSVVSQVSCCVVPVDHRHTDVVSPDPPPDPD/DDPPPPPDPPPPVQPPDDPVVSVVVVVLLVVLLVVQAPDEFQEEEEEAQQQVCLCVFVLCVFQPVVRRYYYPYYHQDALVNSLVSLVVCNCVRYHYQEYEYYHHLNVLVVPHALVVRLVSSLSNVVSQQPSDPPDDGHQYEYEQAAAFDFADDPSRVRSVSSLVSNCVSQVPDPSYYYDYLNVVQADPRRGGDCQQPVRRRHGDSNVSNSRCVVVSVVSQVSCCVVPVDHRHTDVVSPDPPPDPD